Protein AF-A0A7S3HBZ5-F1 (afdb_monomer_lite)

Organism: NCBI:txid89044

Structure (mmCIF, N/CA/C/O backbone):
data_AF-A0A7S3HBZ5-F1
#
_entry.id   AF-A0A7S3HBZ5-F1
#
loop_
_atom_site.group_PDB
_atom_site.id
_atom_site.type_symbol
_atom_site.label_atom_id
_atom_site.label_alt_id
_atom_site.label_comp_id
_atom_site.label_asym_id
_atom_site.label_entity_id
_atom_site.label_seq_id
_atom_site.pdbx_PDB_ins_code
_atom_site.Cartn_x
_atom_site.Cartn_y
_atom_site.Cartn_z
_atom_site.occupancy
_atom_site.B_iso_or_equiv
_atom_site.auth_seq_id
_atom_site.auth_comp_id
_atom_site.auth_asym_id
_atom_site.auth_atom_id
_atom_site.pdbx_PDB_model_num
ATOM 1 N N . ALA A 1 1 ? -17.696 13.507 32.227 1.00 73.00 1 ALA A N 1
ATOM 2 C CA . ALA A 1 1 ? -16.767 12.779 31.329 1.00 73.00 1 ALA A CA 1
ATOM 3 C C . ALA A 1 1 ? -15.969 11.709 32.077 1.00 73.00 1 ALA A C 1
ATOM 5 O O . ALA A 1 1 ? -16.215 10.541 31.822 1.00 73.00 1 ALA A O 1
ATOM 6 N N . TYR A 1 2 ? -15.096 12.080 33.029 1.00 85.19 2 TYR A N 1
ATOM 7 C CA . TYR A 1 2 ? -14.286 11.134 33.822 1.00 85.19 2 TYR A CA 1
ATOM 8 C C . TYR A 1 2 ? -15.104 9.975 34.413 1.00 85.19 2 TYR A C 1
ATOM 10 O O . TYR A 1 2 ? -14.776 8.818 34.188 1.00 85.19 2 TYR A O 1
ATOM 18 N N . GLU A 1 3 ? -16.211 10.279 35.094 1.00 84.44 3 GLU A N 1
ATOM 19 C CA . GLU A 1 3 ? -17.053 9.260 35.738 1.00 84.44 3 GLU A CA 1
ATOM 20 C C . GLU A 1 3 ? -17.738 8.318 34.743 1.00 84.44 3 GLU A C 1
ATOM 22 O O . GLU A 1 3 ? -17.831 7.122 34.997 1.00 84.44 3 GLU A O 1
ATOM 27 N N . LYS A 1 4 ? -18.149 8.831 33.577 1.00 84.31 4 LYS A N 1
ATOM 28 C CA . LYS A 1 4 ? -18.722 8.017 32.495 1.00 84.31 4 LYS A CA 1
ATOM 29 C C . LYS A 1 4 ? -17.683 7.033 31.947 1.00 84.31 4 LYS A C 1
ATOM 31 O O . LYS A 1 4 ? -17.994 5.869 31.723 1.00 84.31 4 LYS A O 1
ATOM 36 N N . THR A 1 5 ? -16.439 7.485 31.775 1.00 84.50 5 THR A N 1
ATOM 37 C CA . THR A 1 5 ? -15.330 6.618 31.356 1.00 84.50 5 THR A CA 1
ATOM 38 C C . THR A 1 5 ? -14.972 5.603 32.438 1.00 84.50 5 THR A C 1
ATOM 40 O O . THR A 1 5 ? -14.768 4.439 32.115 1.00 84.50 5 THR A O 1
ATOM 43 N N . LEU A 1 6 ? -14.940 6.013 33.710 1.00 89.00 6 LEU A N 1
ATOM 44 C CA . LEU A 1 6 ? -14.688 5.115 34.839 1.00 89.00 6 LEU A CA 1
ATOM 45 C C . LEU A 1 6 ? -15.755 4.015 34.924 1.00 89.00 6 LEU A C 1
ATOM 47 O O . LEU A 1 6 ? -15.404 2.847 34.993 1.00 89.00 6 LEU A O 1
ATOM 51 N N . SER A 1 7 ? -17.038 4.370 34.821 1.00 88.00 7 SER A N 1
ATOM 52 C CA . SER A 1 7 ? -18.145 3.405 34.800 1.00 88.00 7 SER A CA 1
ATOM 53 C C . SER A 1 7 ? -18.046 2.430 33.621 1.00 88.00 7 SER A C 1
ATOM 55 O O . SER A 1 7 ? -18.245 1.232 33.797 1.00 88.00 7 SER A O 1
ATOM 57 N N . SER A 1 8 ? -17.648 2.910 32.438 1.00 87.75 8 SER A N 1
ATOM 58 C CA . SER A 1 8 ? -17.386 2.036 31.288 1.00 87.75 8 SER A CA 1
ATOM 59 C C . SER A 1 8 ? -16.213 1.077 31.523 1.00 87.75 8 SER A C 1
ATOM 61 O O . SER A 1 8 ? -16.273 -0.063 31.069 1.00 87.75 8 SER A O 1
ATOM 63 N N . ILE A 1 9 ? -15.153 1.512 32.213 1.00 86.88 9 ILE A N 1
ATOM 64 C CA . ILE A 1 9 ? -14.023 0.645 32.581 1.00 86.88 9 ILE A CA 1
ATOM 65 C C . ILE A 1 9 ? -14.471 -0.412 33.595 1.00 86.88 9 ILE A C 1
ATOM 67 O O . ILE A 1 9 ? -14.116 -1.572 33.417 1.00 86.88 9 ILE A O 1
ATOM 71 N N . CYS A 1 10 ? -15.277 -0.043 34.595 1.00 89.00 10 CYS A N 1
ATOM 72 C CA . CYS A 1 10 ? -15.854 -0.995 35.547 1.00 89.00 10 CYS A CA 1
ATOM 73 C C . CYS A 1 10 ? -16.683 -2.071 34.831 1.00 89.00 10 CYS A C 1
ATOM 75 O O . CYS A 1 10 ? -16.411 -3.247 35.016 1.00 89.00 10 CYS A O 1
ATOM 77 N N . GLY A 1 11 ? -17.581 -1.693 33.913 1.00 84.75 11 GLY A N 1
ATOM 78 C CA . GLY A 1 11 ? -18.360 -2.681 33.153 1.00 84.75 11 GLY A CA 1
ATOM 79 C C . GLY A 1 11 ? -17.502 -3.595 32.263 1.00 84.75 11 GLY A C 1
ATOM 80 O O . GLY A 1 11 ? -17.797 -4.777 32.110 1.00 84.75 11 GLY A O 1
ATOM 81 N N . LEU A 1 12 ? -16.400 -3.086 31.695 1.00 83.25 12 LEU A N 1
ATOM 82 C CA . LEU A 1 12 ? -15.435 -3.928 30.972 1.00 83.25 12 LEU A CA 1
ATOM 83 C C . LEU A 1 12 ? -14.701 -4.895 31.906 1.00 83.25 12 LEU A C 1
ATOM 85 O O . LEU A 1 12 ? -14.431 -6.026 31.510 1.00 83.25 12 LEU A O 1
ATOM 89 N N . PHE A 1 13 ? -14.373 -4.446 33.115 1.00 90.31 13 PHE A N 1
ATOM 90 C CA . PHE A 1 13 ? -13.750 -5.271 34.139 1.00 90.31 13 PHE A CA 1
ATOM 91 C C . PHE A 1 13 ? -14.691 -6.376 34.632 1.00 90.31 13 PHE A C 1
ATOM 93 O O . PHE A 1 13 ? -14.262 -7.521 34.729 1.00 90.31 13 PHE A O 1
ATOM 100 N N . ASP A 1 14 ? -15.975 -6.079 34.834 1.00 88.75 14 ASP A N 1
ATOM 101 C CA . ASP A 1 14 ? -16.978 -7.076 35.228 1.00 88.75 14 ASP A CA 1
ATOM 102 C C . ASP A 1 14 ? -17.143 -8.159 34.150 1.00 88.75 14 ASP A C 1
ATOM 104 O O . ASP A 1 14 ? -17.116 -9.353 34.447 1.00 88.75 14 ASP A O 1
ATOM 108 N N . ASN A 1 15 ? -17.201 -7.761 32.875 1.00 83.56 15 ASN A N 1
ATOM 109 C CA . ASN A 1 15 ? -17.223 -8.706 31.753 1.00 83.56 15 ASN A CA 1
ATOM 110 C C . ASN A 1 15 ? -15.943 -9.548 31.672 1.00 83.56 15 ASN A C 1
ATOM 112 O O . ASN A 1 15 ? -15.995 -10.741 31.375 1.00 83.56 15 ASN A O 1
ATOM 116 N N . PHE A 1 16 ? -14.782 -8.937 31.925 1.00 86.00 16 PHE A N 1
ATOM 117 C CA . PHE A 1 16 ? -13.513 -9.658 31.988 1.00 86.00 16 PHE A CA 1
ATOM 118 C C . PHE A 1 16 ? -13.504 -10.684 33.122 1.00 86.00 16 PHE A C 1
ATOM 120 O O . PHE A 1 16 ? -13.049 -11.804 32.910 1.00 86.00 16 PHE A O 1
ATOM 127 N N . LYS A 1 17 ? -14.055 -10.333 34.287 1.00 88.06 17 LYS A N 1
ATOM 128 C CA . LYS A 1 17 ? -14.180 -11.237 35.428 1.00 88.06 17 LYS A CA 1
ATOM 129 C C . LYS A 1 17 ? -15.064 -12.442 35.101 1.00 88.06 17 LYS A C 1
ATOM 131 O O . LYS A 1 17 ? -14.630 -13.567 35.303 1.00 88.06 17 LYS A O 1
ATOM 136 N N . LEU A 1 18 ? -16.228 -12.226 34.483 1.00 83.31 18 LEU A N 1
ATOM 137 C CA . LEU A 1 18 ? -17.104 -13.318 34.031 1.00 83.31 18 LEU A CA 1
ATOM 138 C C . LEU A 1 18 ? -16.400 -14.268 33.048 1.00 83.31 18 LEU A C 1
ATOM 140 O O . LEU A 1 18 ? -16.544 -15.485 33.139 1.00 83.31 18 LEU A O 1
ATOM 144 N N . LEU A 1 19 ? -15.616 -13.720 32.114 1.00 78.88 19 LEU A N 1
ATOM 145 C CA . LEU A 1 19 ? -14.826 -14.515 31.168 1.00 78.88 19 LEU A CA 1
ATOM 146 C C . LEU A 1 19 ? -13.683 -15.277 31.851 1.00 78.88 19 LEU A C 1
ATOM 148 O O . LEU A 1 19 ? -13.371 -16.395 31.445 1.00 78.88 19 LEU A O 1
ATOM 152 N N . ALA A 1 20 ? -13.047 -14.675 32.856 1.00 82.75 20 ALA A N 1
ATOM 153 C CA . ALA A 1 20 ? -12.002 -15.314 33.644 1.00 82.75 20 ALA A CA 1
ATOM 154 C C . ALA A 1 20 ? -12.559 -16.486 34.463 1.00 82.75 20 ALA A C 1
ATOM 156 O O . ALA A 1 20 ? -11.974 -17.566 34.436 1.00 82.75 20 ALA A O 1
ATOM 157 N N . ASP A 1 21 ? -13.716 -16.300 35.100 1.00 83.88 21 ASP A N 1
ATOM 158 C CA . ASP A 1 21 ? -14.405 -17.339 35.870 1.00 83.88 21 ASP A CA 1
ATOM 159 C C . ASP A 1 21 ? -14.859 -18.502 34.966 1.00 83.88 21 ASP A C 1
ATOM 161 O O . ASP A 1 21 ? -14.726 -19.673 35.316 1.00 83.88 21 ASP A O 1
ATOM 165 N N . ALA A 1 22 ? -15.335 -18.203 33.752 1.00 79.25 22 ALA A N 1
ATOM 166 C CA . ALA A 1 22 ? -15.664 -19.234 32.766 1.00 79.25 22 ALA A CA 1
ATOM 167 C C . ALA A 1 22 ? -14.424 -20.016 32.292 1.00 79.25 22 ALA A C 1
ATOM 169 O O . ALA A 1 22 ? -14.504 -21.217 32.048 1.00 79.25 22 ALA A O 1
ATOM 170 N N . TYR A 1 23 ? -13.271 -19.352 32.174 1.00 79.50 23 TYR A N 1
ATOM 171 C CA . TYR A 1 23 ? -12.011 -19.982 31.774 1.00 79.50 23 TYR A CA 1
ATOM 172 C C . TYR A 1 23 ? -11.416 -20.881 32.863 1.00 79.50 23 TYR A C 1
ATOM 174 O O . TYR A 1 23 ? -10.841 -21.920 32.544 1.00 79.50 23 TYR A O 1
ATOM 182 N N . THR A 1 24 ? -11.549 -20.506 34.136 1.00 79.06 24 THR A N 1
ATOM 183 C CA . THR A 1 24 ? -11.100 -21.341 35.259 1.00 79.06 24 THR A CA 1
ATOM 184 C C . THR A 1 24 ? -12.017 -22.543 35.489 1.00 79.06 24 THR A C 1
ATOM 186 O O . THR A 1 24 ? -11.537 -23.577 35.949 1.00 79.06 24 THR A O 1
ATOM 189 N N . ALA A 1 25 ? -13.301 -22.440 35.129 1.00 74.25 25 ALA A N 1
ATOM 190 C CA . ALA A 1 25 ? -14.278 -23.526 35.232 1.00 74.25 25 ALA A CA 1
ATOM 191 C C . ALA A 1 25 ? -14.233 -24.547 34.072 1.00 74.25 25 ALA A C 1
ATOM 193 O O . ALA A 1 25 ? -14.762 -25.650 34.218 1.00 74.25 25 ALA A O 1
ATOM 194 N N . ASP A 1 26 ? -13.634 -24.206 32.926 1.00 66.19 26 ASP A N 1
ATOM 195 C CA . ASP A 1 26 ? -13.587 -25.081 31.748 1.00 66.19 26 ASP A CA 1
ATOM 196 C C . ASP A 1 26 ? -12.454 -26.129 31.836 1.00 66.19 26 ASP A C 1
ATOM 198 O O . ASP A 1 26 ? -11.267 -25.827 31.668 1.00 66.19 26 ASP A O 1
ATOM 202 N N . ASP A 1 27 ? -12.834 -27.393 32.059 1.00 59.94 27 ASP A N 1
ATOM 203 C CA . ASP A 1 27 ? -11.940 -28.566 32.106 1.00 59.94 27 ASP A CA 1
ATOM 204 C C . ASP A 1 27 ? -11.738 -29.224 30.718 1.00 59.94 27 ASP A C 1
ATOM 206 O O . ASP A 1 27 ? -11.374 -30.398 30.587 1.00 59.94 27 ASP A O 1
ATOM 210 N N . SER A 1 28 ? -12.008 -28.488 29.632 1.00 60.44 28 SER A N 1
ATOM 211 C CA . SER A 1 28 ? -11.901 -29.014 28.270 1.00 60.44 28 SER A CA 1
ATOM 212 C C . SER A 1 28 ? -10.477 -29.506 27.930 1.00 60.44 28 SER A C 1
ATOM 214 O O . SER A 1 28 ? -9.466 -28.820 28.103 1.00 60.44 28 SER A O 1
ATOM 216 N N . ARG A 1 29 ? -10.379 -30.735 27.391 1.00 49.94 29 ARG A N 1
ATOM 217 C CA . ARG A 1 29 ? -9.104 -31.378 26.991 1.00 49.94 29 ARG A CA 1
ATOM 218 C C . ARG A 1 29 ? -8.457 -30.767 25.739 1.00 49.94 29 ARG A C 1
ATOM 220 O O . ARG A 1 29 ? -7.324 -31.129 25.403 1.00 49.94 29 ARG A O 1
ATOM 227 N N . ASP A 1 30 ? -9.142 -29.872 25.026 1.00 66.19 30 ASP A N 1
ATOM 228 C CA . ASP A 1 30 ? -8.620 -29.295 23.787 1.00 66.19 30 ASP A CA 1
ATOM 229 C C . ASP A 1 30 ? -7.649 -28.138 24.072 1.00 66.19 30 ASP A C 1
ATOM 231 O O . ASP A 1 30 ? -8.017 -26.971 24.241 1.00 66.19 30 ASP A O 1
ATOM 235 N N . ARG A 1 31 ? -6.352 -28.472 24.063 1.00 63.16 31 ARG A N 1
ATOM 236 C CA . ARG A 1 31 ? -5.242 -27.521 24.234 1.00 63.16 31 ARG A CA 1
ATOM 237 C C . ARG A 1 31 ? -5.322 -26.306 23.304 1.00 63.16 31 ARG A C 1
ATOM 239 O O . ARG A 1 31 ? -4.774 -25.262 23.657 1.00 63.16 31 ARG A O 1
ATOM 246 N N . ARG A 1 32 ? -5.945 -26.406 22.121 1.00 57.72 32 ARG A N 1
ATOM 247 C CA . ARG A 1 32 ? -6.060 -25.262 21.199 1.00 57.72 32 ARG A CA 1
ATOM 248 C C . ARG A 1 32 ? -7.092 -24.248 21.676 1.00 57.72 32 ARG A C 1
ATOM 250 O O . ARG A 1 32 ? -6.787 -23.057 21.656 1.00 57.72 32 ARG A O 1
ATOM 257 N N . LEU A 1 33 ? -8.262 -24.696 22.126 1.00 62.25 33 LEU A N 1
ATOM 258 C CA . LEU A 1 33 ? -9.321 -23.818 22.634 1.00 62.25 33 LEU A CA 1
ATOM 259 C C . LEU A 1 33 ? -8.879 -23.097 23.910 1.00 62.25 33 LEU A C 1
ATOM 261 O O . LEU A 1 33 ? -8.993 -21.872 23.982 1.00 62.25 33 LEU A O 1
ATOM 265 N N . LYS A 1 34 ? -8.237 -23.819 24.838 1.00 70.56 34 LYS A N 1
ATOM 266 C CA . LYS A 1 34 ? -7.682 -23.237 26.070 1.00 70.56 34 LYS A CA 1
ATOM 267 C C . LYS A 1 34 ? -6.653 -22.140 25.779 1.00 70.56 34 LYS A C 1
ATOM 269 O O . LYS A 1 34 ? -6.742 -21.045 26.324 1.00 70.56 34 LYS A O 1
ATOM 274 N N . LYS A 1 35 ? -5.745 -22.372 24.823 1.00 66.81 35 LYS A N 1
ATOM 275 C CA . LYS A 1 35 ? -4.741 -21.378 24.399 1.00 66.81 35 LYS A CA 1
ATOM 276 C C . LYS A 1 35 ? -5.362 -20.148 23.717 1.00 66.81 35 LYS A C 1
ATOM 278 O O . LYS A 1 35 ? -4.876 -19.029 23.884 1.00 66.81 35 LYS A O 1
ATOM 283 N N . VAL A 1 36 ? -6.443 -20.326 22.950 1.00 63.22 36 VAL A N 1
ATOM 284 C CA . VAL A 1 36 ? -7.188 -19.213 22.332 1.00 63.22 36 VAL A CA 1
ATOM 285 C C . VAL A 1 36 ? -7.909 -18.377 23.393 1.00 63.22 36 VAL A C 1
ATOM 287 O O . VAL A 1 36 ? -7.821 -17.145 23.345 1.00 63.22 36 VAL A O 1
ATOM 290 N N . ALA A 1 37 ? -8.562 -19.016 24.365 1.00 70.06 37 ALA A N 1
ATOM 291 C CA . ALA A 1 37 ? -9.216 -18.345 25.487 1.00 70.06 37 ALA A CA 1
ATOM 292 C C . ALA A 1 37 ? -8.206 -17.556 26.340 1.00 70.06 37 ALA A C 1
ATOM 294 O O . ALA A 1 37 ? -8.386 -16.355 26.546 1.00 70.06 37 ALA A O 1
ATOM 295 N N . GLU A 1 38 ? -7.077 -18.177 26.698 1.00 75.00 38 GLU A N 1
ATOM 296 C CA . GLU A 1 38 ? -5.969 -17.549 27.430 1.00 75.00 38 GLU A CA 1
ATOM 297 C C . GLU A 1 38 ? -5.464 -16.279 26.720 1.00 75.00 38 GLU A C 1
ATOM 299 O O . GLU A 1 38 ? -5.340 -15.208 27.318 1.00 75.00 38 GLU A O 1
ATOM 304 N N . SER A 1 39 ? -5.245 -16.354 25.402 1.00 64.50 39 SER A N 1
ATOM 305 C CA . SER A 1 39 ? -4.792 -15.204 24.607 1.00 64.50 39 SER A CA 1
ATOM 306 C C . SER A 1 39 ? -5.801 -14.057 24.539 1.00 64.50 39 SER A C 1
ATOM 308 O O . SER A 1 39 ? -5.431 -12.892 24.356 1.00 64.50 39 SER A O 1
ATOM 310 N N . THR A 1 40 ? -7.088 -14.391 24.612 1.00 65.25 40 THR A N 1
ATOM 311 C CA . THR A 1 40 ? -8.188 -13.431 24.531 1.00 65.25 40 THR A CA 1
ATOM 312 C C . THR A 1 40 ? -8.328 -12.711 25.864 1.00 65.25 40 THR A C 1
ATOM 314 O O . THR A 1 40 ? -8.409 -11.485 25.882 1.00 65.25 40 THR A O 1
ATOM 317 N N . LEU A 1 41 ? -8.223 -13.445 26.974 1.00 78.00 41 LEU A N 1
ATOM 318 C CA . LEU A 1 41 ? -8.177 -12.879 28.318 1.00 78.00 41 LEU A CA 1
ATOM 319 C C . LEU A 1 41 ? -6.970 -11.958 28.515 1.00 78.00 41 LEU A C 1
ATOM 321 O O . LEU A 1 41 ? -7.151 -10.819 28.940 1.00 78.00 41 LEU A O 1
ATOM 325 N N . LYS A 1 42 ? -5.760 -12.383 28.120 1.00 78.56 42 LYS A N 1
ATOM 326 C CA . LYS A 1 42 ? -4.556 -11.535 28.200 1.00 78.56 42 LYS A CA 1
ATOM 327 C C . LYS A 1 42 ? -4.736 -10.208 27.457 1.00 78.56 42 LYS A C 1
ATOM 329 O O . LYS A 1 42 ? -4.415 -9.146 27.985 1.00 78.56 42 LYS A O 1
ATOM 334 N N . ARG A 1 43 ? -5.319 -10.238 26.252 1.00 68.31 43 ARG A N 1
ATOM 335 C CA . ARG A 1 43 ? -5.624 -9.020 25.479 1.00 68.31 43 ARG A CA 1
ATOM 336 C C . ARG A 1 43 ? -6.684 -8.144 26.133 1.00 68.31 43 ARG A C 1
ATOM 338 O O . ARG A 1 43 ? -6.499 -6.929 26.177 1.00 68.31 43 ARG A O 1
ATOM 345 N N . SER A 1 44 ? -7.766 -8.729 26.639 1.00 75.81 44 SER A N 1
ATOM 346 C CA . SER A 1 44 ? -8.813 -7.988 27.349 1.00 75.81 44 SER A CA 1
ATOM 347 C C . SER A 1 44 ? -8.255 -7.292 28.591 1.00 75.81 44 SER A C 1
ATOM 349 O O . SER A 1 44 ? -8.484 -6.094 28.763 1.00 75.81 44 SER A O 1
ATOM 351 N N . ALA A 1 45 ? -7.437 -7.987 29.385 1.00 82.19 45 ALA A N 1
ATOM 352 C CA . ALA A 1 45 ? -6.758 -7.410 30.541 1.00 82.19 45 ALA A CA 1
ATOM 353 C C . ALA A 1 45 ? -5.847 -6.242 30.141 1.00 82.19 45 ALA A C 1
ATOM 355 O O . ALA A 1 45 ? -5.985 -5.140 30.670 1.00 82.19 45 ALA A O 1
ATOM 356 N N . ASN A 1 46 ? -4.999 -6.431 29.125 1.00 78.50 46 ASN A N 1
ATOM 357 C CA . ASN A 1 46 ? -4.133 -5.376 28.594 1.00 78.50 46 ASN A CA 1
ATOM 358 C C . ASN A 1 46 ? -4.926 -4.167 28.074 1.00 78.50 46 ASN A C 1
ATOM 360 O O . ASN A 1 46 ? -4.528 -3.016 28.261 1.00 78.50 46 ASN A O 1
ATOM 364 N N . HIS A 1 47 ? -6.069 -4.393 27.424 1.00 76.38 47 HIS A N 1
ATOM 365 C CA . HIS A 1 47 ? -6.931 -3.320 26.934 1.00 76.38 47 HIS A CA 1
ATOM 366 C C . HIS A 1 47 ? -7.541 -2.500 28.080 1.00 76.38 47 HIS A C 1
ATOM 368 O O . HIS A 1 47 ? -7.532 -1.265 28.028 1.00 76.38 47 HIS A O 1
ATOM 374 N N . ILE A 1 48 ? -8.050 -3.171 29.118 1.00 82.88 48 ILE A N 1
ATOM 375 C CA . ILE A 1 48 ? -8.617 -2.523 30.308 1.00 82.88 48 ILE A CA 1
ATOM 376 C C . ILE A 1 48 ? -7.515 -1.762 31.052 1.00 82.88 48 ILE A C 1
ATOM 378 O O . ILE A 1 48 ? -7.683 -0.574 31.330 1.00 82.88 48 ILE A O 1
ATOM 382 N N . TYR A 1 49 ? -6.358 -2.390 31.271 1.00 86.19 49 TYR A N 1
ATOM 383 C CA . TYR A 1 49 ? -5.205 -1.775 31.928 1.00 86.19 49 TYR A CA 1
ATOM 384 C C . TYR A 1 49 ? -4.746 -0.503 31.201 1.00 86.19 49 TYR A C 1
ATOM 386 O O . TYR A 1 49 ? -4.596 0.556 31.808 1.00 86.19 49 TYR A O 1
ATOM 394 N N . ASN A 1 50 ? -4.643 -0.544 29.869 1.00 79.88 50 ASN A N 1
ATOM 395 C CA . ASN A 1 50 ? -4.308 0.630 29.061 1.00 79.88 50 ASN A CA 1
ATOM 396 C C . ASN A 1 50 ? -5.341 1.766 29.184 1.00 79.88 50 ASN A C 1
ATOM 398 O O . ASN A 1 50 ? -4.973 2.945 29.187 1.00 79.88 50 ASN A O 1
ATOM 402 N N . LYS A 1 51 ? -6.639 1.446 29.282 1.00 81.56 51 LYS A N 1
ATOM 403 C CA . LYS A 1 51 ? -7.691 2.449 29.527 1.00 81.56 51 LYS A CA 1
ATOM 404 C C . LYS A 1 51 ? -7.578 3.063 30.920 1.00 81.56 51 LYS A C 1
ATOM 406 O O . LYS A 1 51 ? -7.733 4.279 31.045 1.00 81.56 51 LYS A O 1
ATOM 411 N N . ILE A 1 52 ? -7.272 2.250 31.930 1.00 87.31 52 ILE A N 1
ATOM 412 C CA . ILE A 1 52 ? -7.037 2.695 33.307 1.00 87.31 52 ILE A CA 1
ATOM 413 C C . ILE A 1 52 ? -5.870 3.681 33.349 1.00 87.31 52 ILE A C 1
ATOM 415 O O . ILE A 1 52 ? -6.047 4.799 33.827 1.00 87.31 52 ILE A O 1
ATOM 419 N N . VAL A 1 53 ? -4.719 3.321 32.769 1.00 83.75 53 VAL A N 1
ATOM 420 C CA . VAL A 1 53 ? -3.519 4.177 32.731 1.00 83.75 53 VAL A CA 1
ATOM 421 C C . VAL A 1 53 ? -3.808 5.515 32.043 1.00 83.75 53 VAL A C 1
ATOM 423 O O . VAL A 1 53 ? -3.507 6.570 32.595 1.00 83.75 53 VAL A O 1
ATOM 426 N N . LYS A 1 54 ? -4.481 5.511 30.883 1.00 81.19 54 LYS A N 1
ATOM 427 C CA . LYS A 1 54 ? -4.861 6.756 30.185 1.00 81.19 54 LYS A CA 1
ATOM 428 C C . LYS A 1 54 ? -5.771 7.651 31.028 1.00 81.19 54 LYS A C 1
ATOM 430 O O . LYS A 1 54 ? -5.629 8.875 31.012 1.00 81.19 54 LYS A O 1
ATOM 435 N N . LEU A 1 55 ? -6.725 7.059 31.747 1.00 86.50 55 LEU A N 1
ATOM 436 C CA . LEU A 1 55 ? -7.627 7.803 32.623 1.00 86.50 55 LEU A CA 1
ATOM 437 C C . LEU A 1 55 ? -6.895 8.325 33.875 1.00 86.50 55 LEU A C 1
ATOM 439 O O . LEU A 1 55 ? -7.202 9.417 34.359 1.00 86.50 55 LEU A O 1
ATOM 443 N N . GLU A 1 56 ? -5.899 7.583 34.362 1.00 86.81 56 GLU A N 1
ATOM 444 C CA . GLU A 1 56 ? -5.011 7.972 35.458 1.00 86.81 56 GLU A CA 1
ATOM 445 C C . GLU A 1 56 ? -4.145 9.181 35.063 1.00 86.81 56 GLU A C 1
ATOM 447 O O . GLU A 1 56 ? -4.059 10.157 35.814 1.00 86.81 56 GLU A O 1
ATOM 452 N N . ASP A 1 57 ? -3.580 9.170 33.855 1.00 84.00 57 ASP A N 1
ATOM 453 C CA . ASP A 1 57 ? -2.805 10.283 33.301 1.00 84.00 57 ASP A CA 1
ATOM 454 C C . ASP A 1 57 ? -3.673 11.525 33.087 1.00 84.00 57 ASP A C 1
ATOM 456 O O . ASP A 1 57 ? -3.296 12.629 33.492 1.00 84.00 57 ASP A O 1
ATOM 460 N N . PHE A 1 58 ? -4.880 11.355 32.530 1.00 85.12 58 PHE A N 1
ATOM 461 C CA . PHE A 1 58 ? -5.857 12.437 32.401 1.00 85.12 58 PHE A CA 1
ATOM 462 C C . PHE A 1 58 ? -6.148 13.082 33.762 1.00 85.12 58 PHE A C 1
ATOM 464 O O . PHE A 1 58 ? -6.134 14.308 33.889 1.00 85.12 58 PHE A O 1
ATOM 471 N N . ARG A 1 59 ? -6.366 12.269 34.801 1.00 90.19 59 ARG A N 1
ATOM 472 C CA . ARG A 1 59 ? -6.601 12.738 36.171 1.00 90.19 59 ARG A CA 1
ATOM 473 C C . ARG A 1 59 ? -5.426 13.555 36.700 1.00 90.19 59 ARG A C 1
ATOM 475 O O . ARG A 1 59 ? -5.620 14.682 37.156 1.00 90.19 59 ARG A O 1
ATOM 482 N N . LYS A 1 60 ? -4.212 12.996 36.635 1.00 87.50 60 LYS A N 1
ATOM 483 C CA . LYS A 1 60 ? -2.980 13.639 37.121 1.00 87.50 60 LYS A CA 1
ATOM 484 C C . LYS A 1 60 ? -2.745 14.971 36.414 1.00 87.50 60 LYS A C 1
ATOM 486 O O . LYS A 1 60 ? -2.469 15.969 37.078 1.00 87.50 60 LYS A O 1
ATOM 491 N N . LEU A 1 61 ? -2.912 15.010 35.093 1.00 88.50 61 LEU A N 1
ATOM 492 C CA . LEU A 1 61 ? -2.708 16.215 34.295 1.00 88.50 61 LEU A CA 1
ATOM 493 C C . LEU A 1 61 ? -3.715 17.314 34.656 1.00 88.50 61 LEU A C 1
ATOM 495 O O . LEU A 1 61 ? -3.311 18.448 34.911 1.00 88.50 61 LEU A O 1
ATOM 499 N N . ASN A 1 62 ? -5.005 16.977 34.744 1.00 89.25 62 ASN A N 1
ATOM 500 C CA . ASN A 1 62 ? -6.050 17.941 35.093 1.00 89.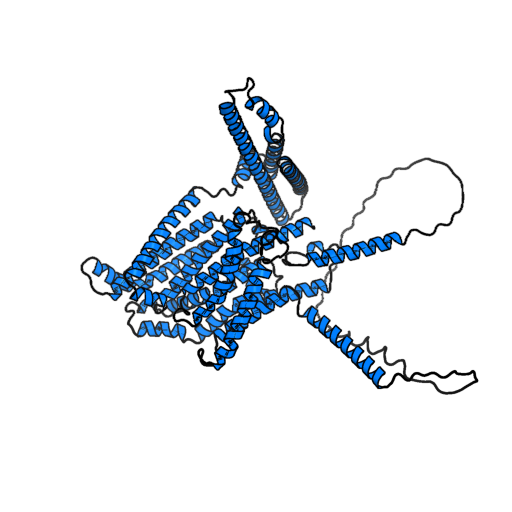25 62 ASN A CA 1
ATOM 501 C C . ASN A 1 62 ? -5.922 18.437 36.536 1.00 89.25 62 ASN A C 1
ATOM 503 O O . ASN A 1 62 ? -6.070 19.631 36.786 1.00 89.25 62 ASN A O 1
ATOM 507 N N . ARG A 1 63 ? -5.572 17.561 37.486 1.00 88.88 63 ARG A N 1
ATOM 508 C CA . ARG A 1 63 ? -5.304 17.967 38.872 1.00 88.88 63 ARG A CA 1
ATOM 509 C C . ARG A 1 63 ? -4.102 18.908 38.952 1.00 88.88 63 ARG A C 1
ATOM 511 O O . ARG A 1 63 ? -4.177 19.936 39.618 1.00 88.88 63 ARG A O 1
ATOM 518 N N . THR A 1 64 ? -3.019 18.616 38.235 1.00 89.75 64 THR A N 1
ATOM 519 C CA . THR A 1 64 ? -1.854 19.511 38.158 1.00 89.75 64 THR A CA 1
ATOM 520 C C . THR A 1 64 ? -2.199 20.845 37.497 1.00 89.75 64 THR A C 1
ATOM 522 O O . THR A 1 64 ? -1.743 21.890 37.962 1.00 89.75 64 THR A O 1
ATOM 525 N N . ALA A 1 65 ? -3.020 20.839 36.445 1.00 89.38 65 ALA A N 1
ATOM 526 C CA . ALA A 1 65 ? -3.500 22.059 35.805 1.00 89.38 65 ALA A CA 1
ATOM 527 C C . ALA A 1 65 ? -4.342 22.907 36.770 1.00 89.38 65 ALA A C 1
ATOM 529 O O . ALA A 1 65 ? -4.093 24.107 36.885 1.00 89.38 65 ALA A O 1
ATOM 530 N N . ALA A 1 66 ? -5.252 22.281 37.525 1.00 88.56 66 ALA A N 1
ATOM 531 C CA . ALA A 1 66 ? -6.046 22.941 38.557 1.00 88.56 66 ALA A CA 1
ATOM 532 C C . ALA A 1 66 ? -5.159 23.556 39.652 1.00 88.56 66 ALA A C 1
ATOM 534 O O . ALA A 1 66 ? -5.303 24.730 39.981 1.00 88.56 66 ALA A O 1
ATOM 535 N N . ILE A 1 67 ? -4.161 22.816 40.145 1.00 89.44 67 ILE A N 1
ATOM 536 C CA . ILE A 1 67 ? -3.193 23.342 41.118 1.00 89.44 67 ILE A CA 1
ATOM 537 C C . ILE A 1 67 ? -2.467 24.569 40.552 1.00 89.44 67 ILE A C 1
ATOM 539 O O . ILE A 1 67 ? -2.351 25.589 41.230 1.00 89.44 67 ILE A O 1
ATOM 543 N N . LYS A 1 68 ? -1.981 24.497 39.306 1.00 91.81 68 LYS A N 1
ATOM 544 C CA . LYS A 1 68 ? -1.241 25.596 38.668 1.00 91.81 68 LYS A CA 1
ATOM 545 C C . LYS A 1 68 ? -2.114 26.829 38.435 1.00 91.81 68 LYS A C 1
ATOM 547 O O . LYS A 1 68 ? -1.652 27.936 38.706 1.00 91.81 68 LYS A O 1
ATOM 552 N N . ILE A 1 69 ? -3.345 26.665 37.945 1.00 91.12 69 ILE A N 1
ATOM 553 C CA . ILE A 1 69 ? -4.234 27.796 37.648 1.00 91.12 69 ILE A CA 1
ATOM 554 C C . ILE A 1 69 ? -4.732 28.467 38.926 1.00 91.12 69 ILE A C 1
ATOM 556 O O . ILE A 1 69 ? -4.717 29.690 38.997 1.00 91.12 69 ILE A O 1
ATOM 560 N N . LEU A 1 70 ? -5.070 27.687 39.956 1.00 89.19 70 LEU A N 1
ATOM 561 C CA . LEU A 1 70 ? -5.525 28.207 41.243 1.00 89.19 70 LEU A CA 1
ATOM 562 C C . LEU A 1 70 ? -4.392 28.924 41.988 1.00 89.19 70 LEU A C 1
ATOM 564 O O . LEU A 1 70 ? -4.586 30.037 42.463 1.00 89.19 70 LEU A O 1
ATOM 568 N N . LYS A 1 71 ? -3.168 28.372 41.995 1.00 88.44 71 LYS A N 1
ATOM 569 C CA . LYS A 1 71 ? -1.993 29.079 42.543 1.00 88.44 71 LYS A CA 1
ATOM 570 C C . LYS A 1 71 ? -1.664 30.354 41.767 1.00 88.44 71 LYS A C 1
ATOM 572 O O . LYS A 1 71 ? -1.254 31.348 42.361 1.00 88.44 71 LYS A O 1
ATOM 577 N N . LYS A 1 72 ? -1.822 30.346 40.437 1.00 88.31 72 LYS A N 1
ATOM 578 C CA . LYS A 1 72 ? -1.625 31.544 39.605 1.00 88.31 72 LYS A CA 1
ATOM 579 C C . LYS A 1 72 ? -2.698 32.595 39.888 1.00 88.31 72 LYS A C 1
ATOM 581 O O . LYS A 1 72 ? -2.356 33.770 39.976 1.00 88.31 72 LYS A O 1
ATOM 586 N N . TYR A 1 73 ? -3.952 32.175 40.051 1.00 85.44 73 TYR A N 1
ATOM 587 C CA . TYR A 1 73 ? -5.055 33.042 40.448 1.00 85.44 73 TYR A CA 1
ATOM 588 C C . TYR A 1 73 ? -4.761 33.688 41.796 1.00 85.44 73 TYR A C 1
ATOM 590 O O . TYR A 1 73 ? -4.726 34.909 41.858 1.00 85.44 73 TYR A O 1
ATOM 598 N N . ASP A 1 74 ? -4.427 32.906 42.824 1.00 85.44 74 ASP A N 1
ATOM 599 C CA . ASP A 1 74 ? -4.096 33.442 44.145 1.00 85.44 74 ASP A CA 1
ATOM 600 C C . ASP A 1 74 ? -2.888 34.377 44.091 1.00 85.44 74 ASP A C 1
ATOM 602 O O . ASP A 1 74 ? -2.925 35.445 44.679 1.00 85.44 74 ASP A O 1
ATOM 606 N N . LYS A 1 75 ? -1.853 34.084 43.297 1.00 85.25 75 LYS A N 1
ATOM 607 C CA . LYS A 1 75 ? -0.719 35.009 43.123 1.00 85.25 75 LYS A CA 1
ATOM 608 C C . LYS A 1 75 ? -1.124 36.368 42.520 1.00 85.25 75 LYS A C 1
ATOM 610 O O . LYS A 1 75 ? -0.488 37.376 42.818 1.00 85.25 75 LYS A O 1
ATOM 615 N N . ILE A 1 76 ? -2.148 36.406 41.666 1.00 82.12 76 ILE A N 1
ATOM 616 C CA . ILE A 1 76 ? -2.667 37.635 41.037 1.00 82.12 76 ILE A CA 1
ATOM 617 C C . ILE A 1 76 ? -3.702 38.322 41.948 1.00 82.12 76 ILE A C 1
ATOM 619 O O . ILE A 1 76 ? -3.712 39.548 42.064 1.00 82.12 76 ILE A O 1
ATOM 623 N N . ALA A 1 77 ? -4.554 37.536 42.609 1.00 73.69 77 ALA A N 1
ATOM 624 C CA . ALA A 1 77 ? -5.694 37.965 43.413 1.00 73.69 77 ALA A CA 1
ATOM 625 C C . ALA A 1 77 ? -5.346 38.253 44.885 1.00 73.69 77 ALA A C 1
ATOM 627 O O . ALA A 1 77 ? -6.069 39.011 45.526 1.00 73.69 77 ALA A O 1
ATOM 628 N N . ALA A 1 78 ? -4.216 37.755 45.406 1.00 57.66 78 ALA A N 1
ATOM 629 C CA . ALA A 1 78 ? -3.699 38.022 46.758 1.00 57.66 78 ALA A CA 1
ATOM 630 C C . ALA A 1 78 ? -3.398 39.507 47.027 1.00 57.66 78 ALA A C 1
ATOM 632 O O . ALA A 1 78 ? -3.109 39.881 48.156 1.00 57.66 78 ALA A O 1
ATOM 633 N N . ARG A 1 79 ? -3.520 40.392 46.027 1.00 56.28 79 ARG A N 1
ATOM 634 C CA . ARG A 1 79 ? -3.587 41.841 46.267 1.00 56.28 79 ARG A CA 1
ATOM 635 C C . ARG A 1 79 ? -4.937 42.312 46.840 1.00 56.28 79 ARG A C 1
ATOM 637 O O . ARG A 1 79 ? -5.034 43.482 47.189 1.00 56.28 79 ARG A O 1
ATOM 644 N N . ARG A 1 80 ? -5.989 41.477 46.880 1.00 57.50 80 ARG A N 1
ATOM 645 C CA . ARG A 1 80 ? -7.375 41.915 47.157 1.00 57.50 80 ARG A CA 1
ATOM 646 C C . ARG A 1 80 ? -8.251 40.995 48.029 1.00 57.50 80 ARG A C 1
ATOM 648 O O . ARG A 1 80 ? -9.343 41.433 48.370 1.00 57.50 80 ARG A O 1
ATOM 655 N N . ALA A 1 81 ? -7.847 39.777 48.400 1.00 59.00 81 ALA A N 1
ATOM 656 C CA . ALA A 1 81 ? -8.726 38.842 49.129 1.00 59.00 81 ALA A CA 1
ATOM 657 C C . ALA A 1 81 ? -8.092 38.265 50.410 1.00 59.00 81 ALA A C 1
ATOM 659 O O . ALA A 1 81 ? -6.916 37.916 50.412 1.00 59.00 81 ALA A O 1
ATOM 660 N N . ALA A 1 82 ? -8.898 38.137 51.475 1.00 61.31 82 ALA A N 1
ATOM 661 C CA . ALA A 1 82 ? -8.508 37.612 52.793 1.00 61.31 82 ALA A CA 1
ATOM 662 C C . ALA A 1 82 ? -8.510 36.068 52.891 1.00 61.31 82 ALA A C 1
ATOM 664 O O . ALA A 1 82 ? -8.056 35.517 53.888 1.00 61.31 82 ALA A O 1
ATOM 665 N N . THR A 1 83 ? -9.011 35.361 51.872 1.00 68.19 83 THR A N 1
ATOM 666 C CA . THR A 1 83 ? -9.131 33.892 51.854 1.00 68.19 83 THR A CA 1
ATOM 667 C C . THR A 1 83 ? -8.511 33.336 50.572 1.00 68.19 83 THR A C 1
ATOM 669 O O . THR A 1 83 ? -8.793 33.841 49.484 1.00 68.19 83 THR A O 1
ATOM 672 N N . SER A 1 84 ? -7.667 32.304 50.691 1.00 74.56 84 SER A N 1
ATOM 673 C CA . SER A 1 84 ? -7.035 31.631 49.548 1.00 74.56 84 SER A CA 1
ATOM 674 C C . SER A 1 84 ? -8.088 30.867 48.739 1.00 74.56 84 SER A C 1
ATOM 676 O O . SER A 1 84 ? -8.712 29.926 49.230 1.00 74.56 84 SER A O 1
ATOM 678 N N . CYS A 1 85 ? -8.296 31.263 47.480 1.00 80.50 85 CYS A N 1
ATOM 679 C CA . CYS A 1 85 ? -9.196 30.556 46.565 1.00 80.50 85 CYS A CA 1
ATOM 680 C C . CYS A 1 85 ? -8.640 29.164 46.231 1.00 80.50 85 CYS A C 1
ATOM 682 O O . CYS A 1 85 ? -9.402 28.225 45.997 1.00 80.50 85 CYS A O 1
ATOM 684 N N . PHE A 1 86 ? -7.312 29.004 46.264 1.00 85.19 86 PHE A N 1
ATOM 685 C CA . PHE A 1 86 ? -6.656 27.716 46.088 1.00 85.19 86 PHE A CA 1
ATOM 686 C C . PHE A 1 86 ? -7.150 26.663 47.083 1.00 85.19 86 PHE A C 1
ATOM 688 O O . PHE A 1 86 ? -7.525 25.580 46.637 1.00 85.19 86 PHE A O 1
ATOM 695 N N . GLU A 1 87 ? -7.187 26.964 48.383 1.00 82.56 87 GLU A N 1
ATOM 696 C CA . GLU A 1 87 ? -7.608 25.998 49.410 1.00 82.56 87 GLU A CA 1
ATOM 697 C C . GLU A 1 87 ? -9.072 25.581 49.219 1.00 82.56 87 GLU A C 1
ATOM 699 O O . GLU A 1 87 ? -9.363 24.399 49.028 1.00 82.56 87 GLU A O 1
ATOM 704 N N . VAL A 1 88 ? -9.982 26.556 49.111 1.00 85.31 88 VAL A N 1
ATOM 705 C CA . VAL A 1 88 ? -11.426 26.304 48.955 1.00 85.31 88 VAL A CA 1
ATOM 706 C C . VAL A 1 88 ? -11.739 25.492 47.691 1.00 85.31 88 VAL A C 1
ATOM 708 O O . VAL A 1 88 ? -12.585 24.593 47.701 1.00 85.31 88 VAL A O 1
ATOM 711 N N . CYS A 1 89 ? -11.082 25.800 46.571 1.00 85.75 89 CYS A N 1
ATOM 712 C CA . CYS A 1 89 ? -11.291 25.070 45.323 1.00 85.75 89 CYS A CA 1
ATOM 713 C C . CYS A 1 89 ? -10.626 23.690 45.334 1.00 85.75 89 CYS A C 1
ATOM 715 O O . CYS A 1 89 ? -11.190 22.753 44.768 1.00 85.75 89 CYS A O 1
ATOM 717 N N . MET A 1 90 ? -9.460 23.535 45.969 1.00 88.81 90 MET A N 1
ATOM 718 C CA . MET A 1 90 ? -8.796 22.235 46.064 1.00 88.81 90 MET A CA 1
ATOM 719 C C . MET A 1 90 ? -9.555 21.257 46.954 1.00 88.81 90 MET A C 1
ATOM 721 O O . MET A 1 90 ? -9.615 20.083 46.594 1.00 88.81 90 MET A O 1
ATOM 725 N N . ASP A 1 91 ? -10.195 21.714 48.029 1.00 88.12 91 ASP A N 1
ATOM 726 C CA . ASP A 1 91 ? -11.051 20.860 48.860 1.00 88.12 91 ASP A CA 1
ATOM 727 C C . ASP A 1 91 ? -12.239 20.318 48.066 1.00 88.12 91 ASP A C 1
ATOM 729 O O . ASP A 1 91 ? -12.494 19.110 48.051 1.00 88.12 91 ASP A O 1
ATOM 733 N N . LYS A 1 92 ? -12.896 21.186 47.286 1.00 88.00 92 LYS A N 1
ATOM 734 C CA . LYS A 1 92 ? -13.967 20.772 46.368 1.00 88.00 92 LYS A CA 1
ATOM 735 C C . LYS A 1 92 ? -13.470 19.784 45.317 1.00 88.00 92 LYS A C 1
ATOM 737 O O . LYS A 1 92 ? -14.152 18.804 45.038 1.00 88.00 92 LYS A O 1
ATOM 742 N N . ILE A 1 93 ? -12.289 20.014 44.739 1.00 87.50 93 ILE A N 1
ATOM 743 C CA . ILE A 1 93 ? -11.707 19.106 43.743 1.00 87.50 93 ILE A CA 1
ATOM 744 C C . ILE A 1 93 ? -11.383 17.755 44.379 1.00 87.50 93 ILE A C 1
ATOM 746 O O . ILE A 1 93 ? -11.764 16.734 43.813 1.00 87.50 93 ILE A O 1
ATOM 750 N N . ASN A 1 94 ? -10.720 17.729 45.537 1.00 88.25 94 ASN A N 1
ATOM 751 C CA . ASN A 1 94 ? -10.337 16.501 46.236 1.00 88.25 94 ASN A CA 1
ATOM 752 C C . ASN A 1 94 ? -11.559 15.671 46.664 1.00 88.25 94 ASN A C 1
ATOM 754 O O . ASN A 1 94 ? -11.476 14.444 46.646 1.00 88.25 94 ASN A O 1
ATOM 758 N N . ALA A 1 95 ? -12.695 16.314 46.958 1.00 87.25 95 ALA A N 1
ATOM 759 C CA . ALA A 1 95 ? -13.962 15.639 47.241 1.00 87.25 95 ALA A CA 1
ATOM 760 C C . ALA A 1 95 ? -14.576 14.927 46.016 1.00 87.25 95 ALA A C 1
ATOM 762 O O . ALA A 1 95 ? -15.401 14.030 46.174 1.00 87.25 95 ALA A O 1
ATOM 763 N N . THR A 1 96 ? -14.186 15.284 44.786 1.00 87.62 96 THR A N 1
ATOM 764 C CA . THR A 1 96 ? -14.685 14.604 43.576 1.00 87.62 96 THR A CA 1
ATOM 765 C C . THR A 1 96 ? -13.976 13.273 43.318 1.00 87.62 96 THR A C 1
ATOM 767 O O . THR A 1 96 ? -12.779 13.132 43.586 1.00 87.62 96 THR A O 1
ATOM 770 N N . LYS A 1 97 ? -14.666 12.331 42.651 1.00 82.69 97 LYS A N 1
ATOM 771 C CA . LYS A 1 97 ? -14.090 11.042 42.210 1.00 82.69 97 LYS A CA 1
ATOM 772 C C . LYS A 1 97 ? -12.818 11.205 41.376 1.00 82.69 97 LYS A C 1
ATOM 774 O O . LYS A 1 97 ? -11.889 10.410 41.496 1.00 82.69 97 LYS A O 1
ATOM 779 N N . MET A 1 98 ? -12.752 12.259 40.561 1.00 85.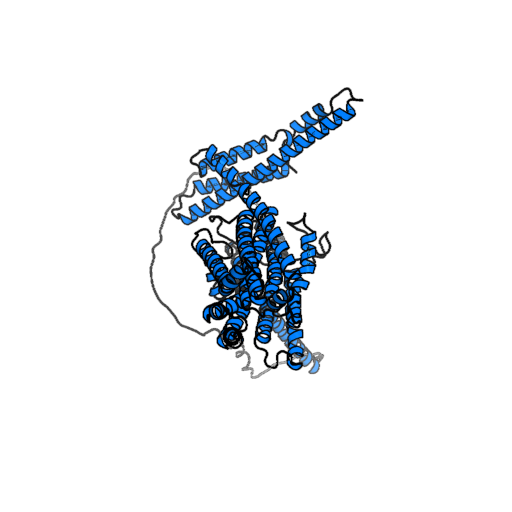69 98 MET A N 1
ATOM 780 C CA . MET A 1 98 ? -11.557 12.614 39.793 1.00 85.69 98 MET A CA 1
ATOM 781 C C . MET A 1 98 ? -10.423 13.110 40.706 1.00 85.69 98 MET A C 1
ATOM 783 O O . MET A 1 98 ? -9.265 12.752 40.508 1.00 85.69 98 MET A O 1
ATOM 787 N N . GLY A 1 99 ? -10.726 13.913 41.724 1.00 82.69 99 GLY A N 1
ATOM 788 C CA . GLY A 1 99 ? -9.726 14.476 42.631 1.00 82.69 99 GLY A CA 1
ATOM 789 C C . GLY A 1 99 ? -8.978 13.427 43.443 1.00 82.69 99 GLY A C 1
ATOM 790 O O . GLY A 1 99 ? -7.747 13.402 43.398 1.00 82.69 99 GLY A O 1
ATOM 791 N N . HIS A 1 100 ? -9.696 12.533 44.131 1.00 83.06 100 HIS A N 1
ATOM 792 C CA . HIS A 1 100 ? -9.074 11.495 44.963 1.00 83.06 100 HIS A CA 1
ATOM 793 C C . HIS A 1 100 ? -8.702 10.229 44.170 1.00 83.06 100 HIS A C 1
ATOM 795 O O . HIS A 1 100 ? -7.657 9.643 44.437 1.00 83.06 100 HIS A O 1
ATOM 801 N N . GLY A 1 101 ? -9.454 9.861 43.119 1.00 86.31 101 GLY A N 1
ATOM 802 C CA . GLY A 1 101 ? -9.103 8.784 42.173 1.00 86.31 101 GLY A CA 1
ATOM 803 C C . GLY A 1 101 ? -9.136 7.364 42.741 1.00 86.31 101 GLY A C 1
ATOM 804 O O . GLY A 1 101 ? -8.623 6.449 42.104 1.00 86.31 101 GLY A O 1
ATOM 805 N N . LYS A 1 102 ? -9.741 7.183 43.919 1.00 88.00 102 LYS A N 1
ATOM 806 C CA . LYS A 1 102 ? -9.746 5.920 44.675 1.00 88.00 102 LYS A CA 1
ATOM 807 C C . LYS A 1 102 ? -10.356 4.765 43.873 1.00 88.00 102 LYS A C 1
ATOM 809 O O . LYS A 1 102 ? -9.706 3.746 43.709 1.00 88.00 102 LYS A O 1
ATOM 814 N N . GLY A 1 103 ? -11.524 4.977 43.261 1.00 86.25 103 GLY A N 1
ATOM 815 C CA . GLY A 1 103 ? -12.180 3.933 42.464 1.00 86.25 103 GLY A CA 1
ATOM 816 C C . GLY A 1 103 ? -11.390 3.500 41.223 1.00 86.25 103 GLY A C 1
ATOM 817 O O . GLY A 1 103 ? -11.490 2.358 40.801 1.00 86.25 103 GLY A O 1
ATOM 818 N N . LEU A 1 104 ? -10.566 4.380 40.641 1.00 89.44 104 LEU A N 1
ATOM 819 C CA . LEU A 1 104 ? -9.706 3.999 39.516 1.00 89.44 104 LEU A CA 1
ATOM 820 C C . LEU A 1 104 ? -8.505 3.157 39.975 1.00 89.44 104 LEU A C 1
ATOM 822 O O . LEU A 1 104 ? -8.096 2.255 39.252 1.00 89.44 104 LEU A O 1
ATOM 826 N N . ALA A 1 105 ? -7.953 3.456 41.155 1.00 90.19 105 ALA A N 1
ATOM 827 C CA . ALA A 1 105 ? -6.883 2.666 41.760 1.00 90.19 105 ALA A CA 1
ATOM 828 C C . ALA A 1 105 ? -7.387 1.274 42.171 1.00 90.19 105 ALA A C 1
ATOM 830 O O . ALA A 1 105 ? -6.775 0.286 41.800 1.00 90.19 105 ALA A O 1
ATOM 831 N N . GLU A 1 106 ? -8.560 1.191 42.804 1.00 91.81 106 GLU A N 1
ATOM 832 C CA . GLU A 1 106 ? -9.179 -0.085 43.196 1.00 91.81 106 GLU A CA 1
ATOM 833 C C . GLU A 1 106 ? -9.385 -1.021 41.993 1.00 91.81 106 GLU A C 1
ATOM 835 O O . GLU A 1 106 ? -9.016 -2.191 42.039 1.00 91.81 106 GLU A O 1
ATOM 840 N N . VAL A 1 107 ? -9.906 -0.503 40.873 1.00 91.00 107 VAL A N 1
ATOM 841 C CA . VAL A 1 107 ? -10.091 -1.307 39.651 1.00 91.00 107 VAL A CA 1
ATOM 842 C C . VAL A 1 107 ? -8.751 -1.732 39.039 1.00 91.00 107 VAL A C 1
ATOM 844 O O . VAL A 1 107 ? -8.646 -2.835 38.506 1.00 91.00 107 VAL A O 1
ATOM 847 N N . LYS A 1 108 ? -7.720 -0.880 39.112 1.00 91.19 108 LYS A N 1
ATOM 848 C CA . LYS A 1 108 ? -6.364 -1.219 38.657 1.00 91.19 108 LYS A CA 1
ATOM 849 C C . LYS A 1 108 ? -5.789 -2.375 39.466 1.00 91.19 108 LYS A C 1
ATOM 851 O O . LYS A 1 108 ? -5.315 -3.339 38.877 1.00 91.19 108 LYS A O 1
ATOM 856 N N . ASP A 1 109 ? -5.878 -2.279 40.786 1.00 92.44 109 ASP A N 1
ATOM 857 C CA . ASP A 1 109 ? -5.317 -3.262 41.706 1.00 92.44 109 ASP A CA 1
ATOM 858 C C . ASP A 1 109 ? -6.042 -4.608 41.570 1.00 92.44 109 ASP A C 1
ATOM 860 O O . ASP A 1 109 ? -5.393 -5.645 41.450 1.00 92.44 109 ASP A O 1
ATOM 864 N N . HIS A 1 110 ? -7.378 -4.598 41.472 1.00 92.94 110 HIS A N 1
ATOM 865 C CA . HIS A 1 110 ? -8.165 -5.813 41.232 1.00 92.94 110 HIS A CA 1
ATOM 866 C C . HIS A 1 110 ? -7.844 -6.472 39.887 1.00 92.94 110 HIS A C 1
ATOM 868 O O . HIS A 1 110 ? -7.768 -7.696 39.803 1.00 92.94 110 HIS A O 1
ATOM 874 N N . LEU A 1 111 ? -7.638 -5.680 38.830 1.00 91.44 111 LEU A N 1
ATOM 875 C CA . LEU A 1 111 ? -7.246 -6.208 37.526 1.00 91.44 111 LEU A CA 1
ATOM 876 C C . LEU A 1 111 ? -5.855 -6.843 37.562 1.00 91.44 111 LEU A C 1
ATOM 878 O O . LEU A 1 111 ? -5.677 -7.926 37.009 1.00 91.44 111 LEU A O 1
ATOM 882 N N . THR A 1 112 ? -4.886 -6.188 38.201 1.00 90.06 112 THR A N 1
ATOM 883 C CA . THR A 1 112 ? -3.530 -6.725 38.346 1.00 90.06 112 THR A CA 1
ATOM 884 C C . THR A 1 112 ? -3.530 -8.018 39.153 1.00 90.06 112 THR A C 1
ATOM 886 O O . THR A 1 112 ? -2.875 -8.974 38.749 1.00 90.06 112 THR A O 1
ATOM 889 N N . LEU A 1 113 ? -4.283 -8.067 40.254 1.00 92.62 113 LEU A N 1
ATOM 890 C CA . LEU A 1 113 ? -4.390 -9.252 41.100 1.00 92.62 113 LEU A CA 1
ATOM 891 C C . LEU A 1 113 ? -5.002 -10.431 40.336 1.00 92.62 113 LEU A C 1
ATOM 893 O O . LEU A 1 113 ? -4.399 -11.498 40.277 1.00 92.62 113 LEU A O 1
ATOM 897 N N . LEU A 1 114 ? -6.119 -10.205 39.640 1.00 89.69 114 LEU A N 1
ATOM 898 C CA . LEU A 1 114 ? -6.759 -11.238 38.824 1.00 89.69 114 LEU A CA 1
ATOM 899 C C . LEU A 1 114 ? -5.844 -11.712 37.679 1.00 89.69 114 LEU A C 1
ATOM 901 O O . LEU A 1 114 ? -5.799 -12.893 37.354 1.00 89.69 114 LEU A O 1
ATOM 905 N N . TYR A 1 115 ? -5.069 -10.810 37.071 1.00 87.06 115 TYR A N 1
ATOM 906 C CA . TYR A 1 115 ? -4.090 -11.178 36.045 1.00 87.06 115 TYR A CA 1
ATOM 907 C C . TYR A 1 115 ? -2.915 -11.993 36.610 1.00 87.06 115 TYR A C 1
ATOM 909 O O . TYR A 1 115 ? -2.430 -12.912 35.945 1.00 87.06 115 TYR A O 1
ATOM 917 N N . ALA A 1 116 ? -2.455 -11.665 37.820 1.00 88.62 116 ALA A N 1
ATOM 918 C CA . ALA A 1 116 ? -1.395 -12.396 38.506 1.00 88.62 116 ALA A CA 1
ATOM 919 C C . ALA A 1 116 ? -1.831 -13.831 38.824 1.00 88.62 116 ALA A C 1
ATOM 921 O O . ALA A 1 116 ? -1.095 -14.767 38.524 1.00 88.62 116 ALA A O 1
ATOM 922 N N . GLU A 1 117 ? -3.047 -14.002 39.345 1.00 89.12 117 GLU A N 1
ATOM 923 C CA . GLU A 1 117 ? -3.626 -15.313 39.659 1.00 89.12 117 GLU A CA 1
ATOM 924 C C . GLU A 1 117 ? -3.826 -16.182 38.410 1.00 89.12 117 GLU A C 1
ATOM 926 O O . GLU A 1 117 ? -3.552 -17.377 38.439 1.00 89.12 117 GLU A O 1
ATOM 931 N N . LEU A 1 118 ? -4.265 -15.593 37.292 1.00 85.19 118 LEU A N 1
ATOM 932 C CA . LEU A 1 118 ? -4.549 -16.348 36.067 1.00 85.19 118 LEU A CA 1
ATOM 933 C C . LEU A 1 118 ? -3.299 -16.732 35.263 1.00 85.19 118 LEU A C 1
ATOM 935 O O . LEU A 1 118 ? -3.327 -17.736 34.548 1.00 85.19 118 LEU A O 1
ATOM 939 N N . PHE A 1 119 ? -2.242 -15.908 35.287 1.00 83.38 119 PHE A N 1
ATOM 940 C CA . PHE A 1 119 ? -1.148 -16.009 34.305 1.00 83.38 119 PHE A CA 1
ATOM 941 C C . PHE A 1 119 ? 0.275 -15.893 34.861 1.00 83.38 119 PHE A C 1
ATOM 943 O O . PHE A 1 119 ? 1.217 -16.056 34.079 1.00 83.38 119 PHE A O 1
ATOM 950 N N . CYS A 1 120 ? 0.445 -15.539 36.136 1.00 81.38 120 CYS A N 1
ATOM 951 C CA . CYS A 1 120 ? 1.755 -15.273 36.747 1.00 81.38 120 CYS A CA 1
ATOM 952 C C . CYS A 1 120 ? 1.911 -15.988 38.100 1.00 81.38 120 CYS A C 1
ATOM 954 O O . CYS A 1 120 ? 2.642 -15.503 38.955 1.00 81.38 120 CYS A O 1
ATOM 956 N N . ASP A 1 121 ? 1.166 -17.076 38.329 1.00 81.00 121 ASP A N 1
ATOM 957 C CA . ASP A 1 121 ? 1.220 -17.888 39.556 1.00 81.00 121 ASP A CA 1
ATOM 958 C C . ASP A 1 121 ? 1.094 -17.073 40.868 1.00 81.00 121 ASP A C 1
ATOM 960 O O . ASP A 1 121 ? 1.612 -17.453 41.915 1.00 81.00 121 ASP A O 1
ATOM 964 N N . GLY A 1 122 ? 0.386 -15.937 40.820 1.00 79.12 122 GLY A N 1
ATOM 965 C CA . GLY A 1 122 ? 0.185 -15.031 41.957 1.00 79.12 122 GLY A CA 1
ATOM 966 C C . GLY A 1 122 ? 1.276 -13.967 42.162 1.00 79.12 122 GLY A C 1
ATOM 967 O O . GLY A 1 122 ? 1.145 -13.133 43.059 1.00 79.12 122 GLY A O 1
ATOM 968 N N . GLU A 1 123 ? 2.320 -13.918 41.331 1.00 84.94 123 GLU A N 1
ATOM 969 C CA . GLU A 1 123 ? 3.377 -12.906 41.433 1.00 84.94 123 GLU A CA 1
ATOM 970 C C . GLU A 1 123 ? 2.923 -11.535 40.898 1.00 84.94 123 GLU A C 1
ATOM 972 O O . GLU A 1 123 ? 2.887 -11.262 39.693 1.00 84.94 123 GLU A O 1
ATOM 977 N N . LEU A 1 124 ? 2.598 -10.621 41.819 1.00 85.50 124 LEU A N 1
ATOM 978 C CA . LEU A 1 124 ? 2.121 -9.269 41.494 1.00 85.50 124 LEU A CA 1
ATOM 979 C C . LEU A 1 124 ? 3.161 -8.403 40.766 1.00 85.50 124 LEU A C 1
ATOM 981 O O . LEU A 1 124 ? 2.782 -7.550 39.960 1.00 85.50 124 LEU A O 1
ATOM 985 N N . GLU A 1 125 ? 4.457 -8.577 41.041 1.00 76.00 125 GLU A N 1
ATOM 986 C CA . GLU A 1 125 ? 5.515 -7.823 40.353 1.00 76.00 125 GLU A CA 1
ATOM 987 C C . GLU A 1 125 ? 5.610 -8.220 38.879 1.00 76.00 125 GLU A C 1
ATOM 989 O O . GLU A 1 125 ? 5.641 -7.346 38.011 1.00 76.00 125 GLU A O 1
ATOM 994 N N . GLU A 1 126 ? 5.558 -9.520 38.578 1.00 75.62 126 GLU A N 1
ATOM 995 C CA . GLU A 1 126 ? 5.590 -10.021 37.206 1.00 75.62 126 GLU A CA 1
ATOM 996 C C . GLU A 1 126 ? 4.322 -9.624 36.432 1.00 75.62 126 GLU A C 1
ATOM 998 O O . GLU A 1 126 ? 4.399 -9.202 35.275 1.00 75.62 126 GLU A O 1
ATOM 1003 N N . ALA A 1 127 ? 3.152 -9.674 37.078 1.00 80.44 127 ALA A N 1
ATOM 1004 C CA . ALA A 1 127 ? 1.889 -9.219 36.502 1.00 80.44 127 ALA A CA 1
ATOM 1005 C C . ALA A 1 127 ? 1.908 -7.722 36.174 1.00 80.44 127 ALA A C 1
ATOM 1007 O O . ALA A 1 127 ? 1.555 -7.325 35.061 1.00 80.44 127 ALA A O 1
ATOM 1008 N N . ASN A 1 128 ? 2.374 -6.888 37.110 1.00 77.75 128 ASN A N 1
ATOM 1009 C CA . ASN A 1 128 ? 2.549 -5.457 36.873 1.00 77.75 128 ASN A CA 1
ATOM 1010 C C . ASN A 1 128 ? 3.546 -5.196 35.747 1.00 77.75 128 ASN A C 1
ATOM 1012 O O . ASN A 1 128 ? 3.281 -4.343 34.902 1.00 77.75 128 ASN A O 1
ATOM 1016 N N . LEU A 1 129 ? 4.653 -5.940 35.693 1.00 72.19 129 LEU A N 1
ATOM 1017 C CA . LEU A 1 129 ? 5.635 -5.828 34.623 1.00 72.19 129 LEU A CA 1
ATOM 1018 C C . LEU A 1 129 ? 5.011 -6.204 33.273 1.00 72.19 129 LEU A C 1
ATOM 1020 O O . LEU A 1 129 ? 5.112 -5.429 32.334 1.00 72.19 129 LEU A O 1
ATOM 1024 N N . LYS A 1 130 ? 4.298 -7.331 33.163 1.00 73.44 130 LYS A N 1
ATOM 1025 C CA . LYS A 1 130 ? 3.645 -7.785 31.919 1.00 73.44 130 LYS A CA 1
ATOM 1026 C C . LYS A 1 130 ? 2.529 -6.840 31.456 1.00 73.44 130 LYS A C 1
ATOM 1028 O O . LYS A 1 130 ? 2.452 -6.532 30.267 1.00 73.44 130 LYS A O 1
ATOM 1033 N N . LEU A 1 131 ? 1.698 -6.339 32.371 1.00 77.94 131 LEU A N 1
ATOM 1034 C CA . LEU A 1 131 ? 0.638 -5.369 32.069 1.00 77.94 131 LEU A CA 1
ATOM 1035 C C . LEU A 1 131 ? 1.217 -3.996 31.688 1.00 77.94 131 LEU A C 1
ATOM 1037 O O . LEU A 1 131 ? 0.726 -3.348 30.762 1.00 77.94 131 LEU A O 1
ATOM 1041 N N . ALA A 1 132 ? 2.291 -3.558 32.356 1.00 64.69 132 ALA A N 1
ATOM 1042 C CA . ALA A 1 132 ? 2.990 -2.312 32.044 1.00 64.69 132 ALA A CA 1
ATOM 1043 C C . ALA A 1 132 ? 3.827 -2.400 30.758 1.00 64.69 132 ALA A C 1
ATOM 1045 O O . ALA A 1 132 ? 3.870 -1.427 30.013 1.00 64.69 132 ALA A O 1
ATOM 1046 N N . LEU A 1 133 ? 4.440 -3.549 30.461 1.00 55.25 133 LEU A N 1
ATOM 1047 C CA . LEU A 1 133 ? 5.170 -3.832 29.218 1.00 55.25 133 LEU A CA 1
ATOM 1048 C C . LEU A 1 133 ? 4.232 -4.105 28.036 1.00 55.25 133 LEU A C 1
ATOM 1050 O O . LEU A 1 133 ? 4.643 -3.966 26.890 1.00 55.25 133 LEU A O 1
ATOM 1054 N N . SER A 1 134 ? 2.958 -4.440 28.280 1.00 53.19 134 SER A N 1
ATOM 1055 C CA . SER A 1 134 ? 1.931 -4.446 27.228 1.00 53.19 134 SER A CA 1
ATOM 1056 C C . SER A 1 134 ? 1.588 -3.040 26.730 1.00 53.19 134 SER A C 1
ATOM 1058 O O . SER A 1 134 ? 0.843 -2.876 25.753 1.00 53.19 134 SER A O 1
ATOM 1060 N N . LYS A 1 135 ? 2.109 -2.004 27.380 1.00 46.03 135 LYS A N 1
ATOM 1061 C CA . LYS A 1 135 ? 2.218 -0.704 26.754 1.00 46.03 135 LYS A CA 1
ATOM 1062 C C . LYS A 1 135 ? 3.185 -0.894 25.587 1.00 46.03 135 LYS A C 1
ATOM 1064 O O . LYS A 1 135 ? 4.364 -1.144 25.802 1.00 46.03 135 LYS A O 1
ATOM 1069 N N . ASN A 1 136 ? 2.685 -0.797 24.357 1.00 51.53 136 ASN A N 1
ATOM 1070 C CA . ASN A 1 136 ? 3.504 -0.678 23.146 1.00 51.53 136 ASN A CA 1
ATOM 1071 C C . ASN A 1 136 ? 4.295 0.652 23.181 1.00 51.53 136 ASN A C 1
ATOM 1073 O O . ASN A 1 136 ? 4.163 1.491 22.287 1.00 51.53 136 ASN A O 1
ATOM 1077 N N . ASP A 1 137 ? 5.048 0.907 24.250 1.00 53.81 137 ASP A N 1
ATOM 1078 C CA . ASP A 1 137 ? 5.984 2.006 24.340 1.00 53.81 137 ASP A CA 1
ATOM 1079 C C . ASP A 1 137 ? 7.138 1.619 23.426 1.00 53.81 137 ASP A C 1
ATOM 1081 O O . ASP A 1 137 ? 7.972 0.769 23.732 1.00 53.81 137 ASP A O 1
ATOM 1085 N N . VAL A 1 138 ? 7.117 2.218 22.239 1.00 63.72 138 VAL A N 1
ATOM 1086 C CA . VAL A 1 138 ? 8.237 2.201 21.306 1.00 63.72 138 VAL A CA 1
ATOM 1087 C C . VAL A 1 138 ? 9.508 2.510 22.087 1.00 63.72 138 VAL A C 1
ATOM 1089 O O . VAL A 1 138 ? 9.590 3.553 22.741 1.00 63.72 138 VAL A O 1
ATOM 1092 N N . SER A 1 139 ? 10.493 1.615 22.014 1.00 72.12 139 SER A N 1
ATOM 1093 C CA . SER A 1 139 ? 11.759 1.824 22.703 1.00 72.12 139 SER A CA 1
ATOM 1094 C C . SER A 1 139 ? 12.407 3.122 22.214 1.00 72.12 139 SER A C 1
ATOM 1096 O O . SER A 1 139 ? 12.460 3.423 21.016 1.00 72.12 139 SER A O 1
ATOM 1098 N N . ILE A 1 140 ? 12.887 3.924 23.166 1.00 78.00 140 ILE A N 1
ATOM 1099 C CA . ILE A 1 140 ? 13.518 5.220 22.883 1.00 78.00 140 ILE A CA 1
ATOM 1100 C C . ILE A 1 140 ? 14.722 5.026 21.951 1.00 78.00 140 ILE A C 1
ATOM 1102 O O . ILE A 1 140 ? 14.928 5.824 21.041 1.00 78.00 140 ILE A O 1
ATOM 1106 N N . GLU A 1 141 ? 15.456 3.927 22.121 1.00 81.44 141 GLU A N 1
ATOM 1107 C CA . GLU A 1 141 ? 16.599 3.550 21.287 1.00 81.44 141 GLU A CA 1
ATOM 1108 C C . GLU A 1 141 ? 16.215 3.345 19.817 1.00 81.44 141 GLU A C 1
ATOM 1110 O O . GLU A 1 141 ? 16.876 3.875 18.920 1.00 81.44 141 GLU A O 1
ATOM 1115 N N . VAL A 1 142 ? 15.114 2.632 19.543 1.00 82.69 142 VAL A N 1
ATOM 1116 C CA . VAL A 1 142 ? 14.641 2.428 18.166 1.00 82.69 142 VAL A CA 1
ATOM 1117 C C . VAL A 1 142 ? 14.203 3.760 17.566 1.00 82.69 142 VAL A C 1
ATOM 1119 O O . VAL A 1 142 ? 14.550 4.056 16.423 1.00 82.69 142 VAL A O 1
ATOM 1122 N N . LEU A 1 143 ? 13.519 4.612 18.334 1.00 84.12 143 LEU A N 1
ATOM 1123 C CA . LEU A 1 143 ? 13.106 5.932 17.858 1.00 84.12 143 LEU A CA 1
ATOM 1124 C C . LEU A 1 143 ? 14.305 6.848 17.545 1.00 84.12 143 LEU A C 1
ATOM 1126 O O . LEU A 1 143 ? 14.311 7.516 16.510 1.00 84.12 143 LEU A O 1
ATOM 1130 N N . GLN A 1 144 ? 15.336 6.849 18.394 1.00 88.12 144 GLN A N 1
ATOM 1131 C CA . GLN A 1 144 ? 16.590 7.573 18.154 1.00 88.12 144 GLN A CA 1
ATOM 1132 C C . GLN A 1 144 ? 17.320 7.039 16.915 1.00 88.12 144 GLN A C 1
ATOM 1134 O O . GLN A 1 144 ? 17.779 7.824 16.084 1.00 88.12 144 GLN A O 1
ATOM 1139 N N . SER A 1 145 ? 17.365 5.715 16.741 1.00 90.25 145 SER A N 1
ATOM 1140 C CA . SER A 1 145 ? 17.934 5.070 15.554 1.00 90.25 145 SER A CA 1
ATOM 1141 C C . SER A 1 145 ? 17.213 5.500 14.272 1.00 90.25 145 SER A C 1
ATOM 1143 O O . SER A 1 145 ? 17.858 5.837 13.279 1.00 90.25 145 SER A O 1
ATOM 1145 N N . VAL A 1 146 ? 15.877 5.545 14.292 1.00 90.94 146 VAL A N 1
ATOM 1146 C CA . VAL A 1 146 ? 15.061 6.020 13.163 1.00 90.94 146 VAL A CA 1
ATOM 1147 C C . VAL A 1 146 ? 15.379 7.480 12.838 1.00 90.94 146 VAL A C 1
ATOM 1149 O O . VAL A 1 146 ? 15.610 7.802 11.674 1.00 90.94 146 VAL A O 1
ATOM 1152 N N . ALA A 1 147 ? 15.443 8.356 13.846 1.00 93.00 147 ALA A N 1
ATOM 1153 C CA . ALA A 1 147 ? 15.748 9.773 13.650 1.00 93.00 147 ALA A CA 1
ATOM 1154 C C . ALA A 1 147 ? 17.144 9.995 13.040 1.00 93.00 147 ALA A C 1
ATOM 1156 O O . ALA A 1 147 ? 17.285 10.759 12.085 1.00 93.00 147 ALA A O 1
ATOM 1157 N N . LEU A 1 148 ? 18.162 9.279 13.531 1.00 95.19 148 LEU A N 1
ATOM 1158 C CA . LEU A 1 148 ? 19.518 9.330 12.977 1.00 95.19 148 LEU A CA 1
ATOM 1159 C C . LEU A 1 148 ? 19.544 8.874 11.511 1.00 95.19 148 LEU A C 1
ATOM 1161 O O . LEU A 1 148 ? 20.112 9.556 10.657 1.00 95.19 148 LEU A O 1
ATOM 1165 N N . LYS A 1 149 ? 18.894 7.745 11.200 1.00 94.69 149 LYS A N 1
ATOM 1166 C CA . LYS A 1 149 ? 18.807 7.218 9.829 1.00 94.69 149 LYS A CA 1
ATOM 1167 C C . LYS A 1 149 ? 18.097 8.192 8.893 1.00 94.69 149 LYS A C 1
ATOM 1169 O O . LYS A 1 149 ? 18.550 8.361 7.769 1.00 94.69 149 LYS A O 1
ATOM 1174 N N . LEU A 1 150 ? 17.033 8.859 9.345 1.00 94.44 150 LEU A N 1
ATOM 1175 C CA . LEU A 1 150 ? 16.358 9.904 8.568 1.00 94.44 150 LEU A CA 1
ATOM 1176 C C . LEU A 1 150 ? 17.293 11.078 8.251 1.00 94.44 150 LEU A C 1
ATOM 1178 O O . LEU A 1 150 ? 17.291 11.552 7.118 1.00 94.44 150 LEU A O 1
ATOM 1182 N N . GLY A 1 151 ? 18.125 11.500 9.210 1.00 95.50 151 GLY A N 1
ATOM 1183 C CA . GLY A 1 151 ? 19.163 12.508 8.979 1.00 95.50 151 GLY A CA 1
ATOM 1184 C C . GLY A 1 151 ? 20.168 12.078 7.907 1.00 95.50 151 GLY A C 1
ATOM 1185 O O . GLY A 1 151 ? 20.399 12.814 6.951 1.00 95.50 151 GLY A O 1
ATOM 1186 N N . ILE A 1 152 ? 20.693 10.851 8.006 1.00 96.50 152 ILE A N 1
ATOM 1187 C CA . ILE A 1 152 ? 21.621 10.282 7.011 1.00 96.50 152 ILE A CA 1
ATOM 1188 C C . ILE A 1 152 ? 20.964 10.202 5.627 1.00 96.50 152 ILE A C 1
ATOM 1190 O O . ILE A 1 152 ? 21.565 10.607 4.635 1.00 96.50 152 ILE A O 1
ATOM 1194 N N . ILE A 1 153 ? 19.723 9.711 5.548 1.00 96.38 153 ILE A N 1
ATOM 1195 C CA . ILE A 1 153 ? 18.953 9.632 4.300 1.00 96.38 153 ILE A CA 1
ATOM 1196 C C . ILE A 1 153 ? 18.797 11.022 3.683 1.00 96.38 153 ILE A C 1
ATOM 1198 O O . ILE A 1 153 ? 19.053 11.180 2.493 1.00 96.38 153 ILE A O 1
ATOM 1202 N N . ALA A 1 154 ? 18.425 12.030 4.477 1.00 95.06 154 ALA A N 1
ATOM 1203 C CA . ALA A 1 154 ? 18.274 13.399 3.995 1.00 95.06 154 ALA A CA 1
ATOM 1204 C C . ALA A 1 154 ? 19.590 13.936 3.411 1.00 95.06 154 ALA A C 1
ATOM 1206 O O . ALA A 1 154 ? 19.593 14.467 2.301 1.00 95.06 154 ALA A O 1
ATOM 1207 N N . THR A 1 155 ? 20.716 13.728 4.098 1.00 95.06 155 THR A N 1
ATOM 1208 C CA . THR A 1 155 ? 22.040 14.101 3.586 1.00 95.06 155 THR A CA 1
ATOM 1209 C C . THR A 1 155 ? 22.364 13.377 2.278 1.00 95.06 155 THR A C 1
ATOM 1211 O O . THR A 1 155 ? 22.748 14.021 1.304 1.00 95.06 155 THR A O 1
ATOM 1214 N N . LEU A 1 156 ? 22.164 12.058 2.209 1.00 94.06 156 LEU A N 1
ATOM 1215 C CA . LEU A 1 156 ? 22.431 11.272 1.000 1.00 94.06 156 LEU A CA 1
ATOM 1216 C C . LEU A 1 156 ? 21.566 11.715 -0.187 1.00 94.06 156 LEU A C 1
ATOM 1218 O O . LEU A 1 156 ? 22.072 11.790 -1.305 1.00 94.06 156 LEU A O 1
ATOM 1222 N N . VAL A 1 157 ? 20.297 12.062 0.048 1.00 91.50 157 VAL A N 1
ATOM 1223 C CA . VAL A 1 157 ? 19.396 12.605 -0.981 1.00 91.50 157 VAL A CA 1
ATOM 1224 C C . VAL A 1 157 ? 19.884 13.964 -1.483 1.00 91.50 157 VAL A C 1
ATOM 1226 O O . VAL A 1 157 ? 19.894 14.184 -2.691 1.00 91.50 157 VAL A O 1
ATOM 1229 N N . VAL A 1 158 ? 20.358 14.852 -0.602 1.00 91.88 158 VAL A N 1
ATOM 1230 C CA . VAL A 1 158 ? 20.966 16.131 -1.019 1.00 91.88 158 VAL A CA 1
ATOM 1231 C C . VAL A 1 158 ? 22.187 15.894 -1.911 1.00 91.88 158 VAL A C 1
ATOM 1233 O O . VAL A 1 158 ? 22.331 16.561 -2.935 1.00 91.88 158 VAL A O 1
ATOM 1236 N N . PHE A 1 159 ? 23.031 14.911 -1.586 1.00 88.81 159 PHE A N 1
ATOM 1237 C CA . PHE A 1 159 ? 24.144 14.530 -2.458 1.00 88.81 159 PHE A CA 1
ATOM 1238 C C . PHE A 1 159 ? 23.673 13.970 -3.805 1.00 88.81 159 PHE A C 1
ATOM 1240 O O . PHE A 1 159 ? 24.317 14.246 -4.810 1.00 88.81 159 PHE A O 1
ATOM 1247 N N . ILE A 1 160 ? 22.573 13.204 -3.859 1.00 85.75 160 ILE A N 1
ATOM 1248 C CA . ILE A 1 160 ? 22.022 12.718 -5.138 1.00 85.75 160 ILE A CA 1
ATOM 1249 C C . ILE A 1 160 ? 21.609 13.917 -5.976 1.00 85.75 160 ILE A C 1
ATOM 1251 O O . ILE A 1 160 ? 22.042 14.038 -7.112 1.00 85.75 160 ILE A O 1
ATOM 1255 N N . ILE A 1 161 ? 20.830 14.831 -5.395 1.00 85.31 161 ILE A N 1
ATOM 1256 C CA . ILE A 1 161 ? 20.368 16.036 -6.083 1.00 85.31 161 ILE A CA 1
ATOM 1257 C C . ILE A 1 161 ? 21.569 16.826 -6.621 1.00 85.31 161 ILE A C 1
ATOM 1259 O O . ILE A 1 161 ? 21.592 17.168 -7.798 1.00 85.31 161 ILE A O 1
ATOM 1263 N N . ARG A 1 162 ? 22.607 17.041 -5.801 1.00 85.81 162 ARG A N 1
ATOM 1264 C CA . ARG A 1 162 ? 23.857 17.683 -6.235 1.00 85.81 162 ARG A CA 1
ATOM 1265 C C . ARG A 1 162 ? 24.495 16.958 -7.426 1.00 85.81 162 ARG A C 1
ATOM 1267 O O . ARG A 1 162 ? 24.843 17.616 -8.398 1.00 85.81 162 ARG A O 1
ATOM 1274 N N . ASN A 1 163 ? 24.657 15.638 -7.351 1.00 78.81 163 ASN A N 1
ATOM 1275 C CA . ASN A 1 163 ? 25.281 14.841 -8.412 1.00 78.81 163 ASN A CA 1
ATOM 1276 C C . ASN A 1 163 ? 24.466 14.893 -9.714 1.00 78.81 163 ASN A C 1
ATOM 1278 O O . ASN A 1 163 ? 25.046 14.969 -10.790 1.00 78.81 163 ASN A O 1
ATOM 1282 N N . GLN A 1 164 ? 23.135 14.942 -9.617 1.00 74.81 164 GLN A N 1
ATOM 1283 C CA . GLN A 1 164 ? 22.252 15.081 -10.778 1.00 74.81 164 GLN A CA 1
ATOM 1284 C C . GLN A 1 164 ? 22.393 16.448 -11.466 1.00 74.81 164 GLN A C 1
ATOM 1286 O O . GLN A 1 164 ? 22.296 16.539 -12.686 1.00 74.81 164 GLN A O 1
ATOM 1291 N N . PHE A 1 165 ? 22.644 17.515 -10.698 1.00 77.69 165 PHE A N 1
ATOM 1292 C CA . PHE A 1 165 ? 22.920 18.847 -11.252 1.00 77.69 165 PHE A CA 1
ATOM 1293 C C . PHE A 1 165 ? 24.325 18.987 -11.841 1.00 77.69 165 PHE A C 1
ATOM 1295 O O . PHE A 1 165 ? 24.521 19.805 -12.735 1.00 77.69 165 PHE A O 1
ATOM 1302 N N . LEU A 1 166 ? 25.299 18.238 -11.321 1.00 72.88 166 LEU A N 1
ATOM 1303 C CA . LEU A 1 166 ? 26.673 18.272 -11.820 1.00 72.88 166 LEU A CA 1
ATOM 1304 C C . LEU A 1 166 ? 26.810 17.539 -13.159 1.00 72.88 166 LEU A C 1
ATOM 1306 O O . LEU A 1 166 ? 27.545 18.022 -14.013 1.00 72.88 166 LEU A O 1
ATOM 1310 N N . ASP A 1 167 ? 26.064 16.446 -13.357 1.00 71.56 167 ASP A N 1
ATOM 1311 C CA . ASP A 1 167 ? 26.172 15.590 -14.543 1.00 71.56 167 ASP A CA 1
ATOM 1312 C C . ASP A 1 167 ? 24.796 15.258 -15.143 1.00 71.56 167 ASP A C 1
ATOM 1314 O O . ASP A 1 167 ? 24.234 14.179 -14.896 1.00 71.56 167 ASP A O 1
ATOM 1318 N N . PRO A 1 168 ? 24.224 16.173 -15.948 1.00 75.62 168 PRO A N 1
ATOM 1319 C CA . PRO A 1 168 ? 22.901 15.985 -16.530 1.00 75.62 168 PRO A CA 1
ATOM 1320 C C . PRO A 1 168 ? 22.852 14.826 -17.536 1.00 75.62 168 PRO A C 1
ATOM 1322 O O . PRO A 1 168 ? 21.805 14.201 -17.659 1.00 75.62 168 PRO A O 1
ATOM 1325 N N . ASP A 1 169 ? 23.959 14.483 -18.200 1.00 71.06 169 ASP A N 1
ATOM 1326 C CA . ASP A 1 169 ? 23.980 13.448 -19.246 1.00 71.06 169 ASP A CA 1
ATOM 1327 C C . ASP A 1 169 ? 23.801 12.032 -18.675 1.00 71.06 169 ASP A C 1
ATOM 1329 O O . ASP A 1 169 ? 22.946 11.267 -19.127 1.00 71.06 169 ASP A O 1
ATOM 1333 N N . ILE A 1 170 ? 24.545 11.695 -17.616 1.00 68.62 170 ILE A N 1
ATOM 1334 C CA . ILE A 1 170 ? 24.422 10.407 -16.905 1.00 68.62 170 ILE A CA 1
ATOM 1335 C C . ILE A 1 170 ? 23.052 10.310 -16.232 1.00 68.62 170 ILE A C 1
ATOM 1337 O O . ILE A 1 170 ? 22.392 9.268 -16.266 1.00 68.62 170 ILE A O 1
ATOM 1341 N N . SER A 1 171 ? 22.600 11.427 -15.665 1.00 70.25 171 SER A N 1
ATOM 1342 C CA . SER A 1 171 ? 21.270 11.564 -15.082 1.00 70.25 171 SER A CA 1
ATOM 1343 C C . SER A 1 171 ? 20.181 11.298 -16.117 1.00 70.25 171 SER A C 1
ATOM 1345 O O . SER A 1 171 ? 19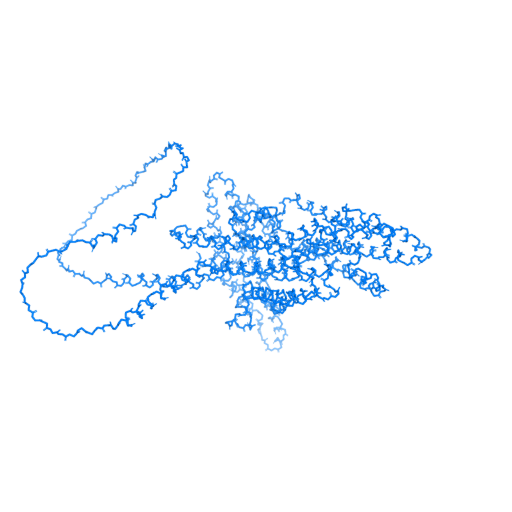.274 10.512 -15.867 1.00 70.25 171 SER A O 1
ATOM 1347 N N . MET A 1 172 ? 20.291 11.883 -17.310 1.00 68.69 172 MET A N 1
ATOM 1348 C CA . MET A 1 172 ? 19.336 11.706 -18.401 1.00 68.69 172 MET A CA 1
ATOM 1349 C C . MET A 1 172 ? 19.341 10.270 -18.937 1.00 68.69 172 MET A C 1
ATOM 1351 O O . MET A 1 172 ? 18.267 9.719 -19.169 1.00 68.69 172 MET A O 1
ATOM 1355 N N . LEU A 1 173 ? 20.506 9.624 -19.053 1.00 69.88 173 LEU A N 1
ATOM 1356 C CA . LEU A 1 173 ? 20.614 8.212 -19.440 1.00 69.88 173 LEU A CA 1
ATOM 1357 C C . LEU A 1 173 ? 19.881 7.288 -18.451 1.00 69.88 173 LEU A C 1
ATOM 1359 O O . LEU A 1 173 ? 19.153 6.375 -18.853 1.00 69.88 173 LEU A O 1
ATOM 1363 N N . PHE A 1 174 ? 20.035 7.555 -17.153 1.00 70.00 174 PHE A N 1
ATOM 1364 C CA . PHE A 1 174 ? 19.380 6.803 -16.086 1.00 70.00 174 PHE A CA 1
ATOM 1365 C C . PHE A 1 174 ? 17.869 7.086 -16.012 1.00 70.00 174 PHE A C 1
ATOM 1367 O O . PHE A 1 174 ? 17.067 6.158 -15.886 1.00 70.00 174 PHE A O 1
ATOM 1374 N N . LEU A 1 175 ? 17.469 8.356 -16.148 1.00 64.75 175 LEU A N 1
ATOM 1375 C CA . LEU A 1 175 ? 16.068 8.793 -16.175 1.00 64.75 175 LEU A CA 1
ATOM 1376 C C . LEU A 1 175 ? 15.324 8.219 -17.394 1.00 64.75 175 LEU A C 1
ATOM 1378 O O . LEU A 1 175 ? 14.193 7.761 -17.277 1.00 64.75 175 LEU A O 1
ATOM 1382 N N . LEU A 1 176 ? 15.946 8.160 -18.571 1.00 65.44 176 LEU A N 1
ATOM 1383 C CA . LEU A 1 176 ? 15.306 7.601 -19.769 1.00 65.44 176 LEU A CA 1
ATOM 1384 C C . LEU A 1 176 ? 15.265 6.062 -19.786 1.00 65.44 176 LEU A C 1
ATOM 1386 O O . LEU A 1 176 ? 14.716 5.477 -20.718 1.00 65.44 176 LEU A O 1
ATOM 1390 N N . GLY A 1 177 ? 15.811 5.393 -18.762 1.00 61.50 177 GLY A N 1
ATOM 1391 C CA . GLY A 1 177 ? 15.867 3.931 -18.700 1.00 61.50 177 GLY A CA 1
ATOM 1392 C C . GLY A 1 177 ? 16.782 3.315 -19.761 1.00 61.50 177 GLY A C 1
ATOM 1393 O O . GLY A 1 177 ? 16.600 2.152 -20.114 1.00 61.50 177 GLY A O 1
ATOM 1394 N N . GLY A 1 178 ? 17.741 4.093 -20.275 1.00 65.69 178 GLY A N 1
ATOM 1395 C CA . GLY A 1 178 ? 18.748 3.617 -21.224 1.00 65.69 178 GLY A CA 1
ATOM 1396 C C . GLY A 1 178 ? 19.796 2.712 -20.573 1.00 65.69 178 GLY A C 1
ATOM 1397 O O . GLY A 1 178 ? 20.400 1.893 -21.256 1.00 65.69 178 GLY A O 1
ATOM 1398 N N . ASP A 1 179 ? 19.974 2.815 -19.251 1.00 74.31 179 ASP A N 1
ATOM 1399 C CA . ASP A 1 179 ? 20.850 1.930 -18.481 1.00 74.31 179 ASP A CA 1
ATOM 1400 C C . ASP A 1 179 ? 20.045 0.771 -17.839 1.00 74.31 179 ASP A C 1
ATOM 1402 O O . ASP A 1 179 ? 19.119 1.027 -17.056 1.00 74.31 179 ASP A O 1
ATOM 1406 N N . PRO A 1 180 ? 20.396 -0.508 -18.097 1.00 75.75 180 PRO A N 1
ATOM 1407 C CA . PRO A 1 180 ? 19.746 -1.679 -17.495 1.00 75.75 180 PRO A CA 1
ATOM 1408 C C . PRO A 1 180 ? 19.687 -1.657 -15.959 1.00 75.75 180 PRO A C 1
ATOM 1410 O O . PRO A 1 180 ? 18.730 -2.155 -15.356 1.00 75.75 180 PRO A O 1
ATOM 1413 N N . SER A 1 181 ? 20.681 -1.047 -15.306 1.00 79.62 181 SER A N 1
ATOM 1414 C CA . SER A 1 181 ? 20.742 -0.923 -13.845 1.00 79.62 181 SER A CA 1
ATOM 1415 C C . SER A 1 181 ? 19.598 -0.079 -13.268 1.00 79.62 181 SER A C 1
ATOM 1417 O O . SER A 1 181 ? 19.203 -0.290 -12.117 1.00 79.62 181 SER A O 1
ATOM 1419 N N . ALA A 1 182 ? 18.995 0.817 -14.061 1.00 81.62 182 ALA A N 1
ATOM 1420 C CA . ALA A 1 182 ? 17.858 1.631 -13.641 1.00 81.62 182 ALA A CA 1
ATOM 1421 C C . ALA A 1 182 ? 16.651 0.770 -13.245 1.00 81.62 182 ALA A C 1
ATOM 1423 O O . ALA A 1 182 ? 15.953 1.091 -12.282 1.00 81.62 182 ALA A O 1
ATOM 1424 N N . PHE A 1 183 ? 16.435 -0.365 -13.919 1.00 84.06 183 PHE A N 1
ATOM 1425 C CA . PHE A 1 183 ? 15.366 -1.304 -13.567 1.00 84.06 183 PHE A CA 1
ATOM 1426 C C . PHE A 1 183 ? 15.626 -1.997 -12.226 1.00 84.06 183 PHE A C 1
ATOM 1428 O O . PHE A 1 183 ? 14.689 -2.177 -11.445 1.00 84.06 183 PHE A O 1
ATOM 1435 N N . VAL A 1 184 ? 16.891 -2.306 -11.921 1.00 86.88 184 VAL A N 1
ATOM 1436 C CA . VAL A 1 184 ? 17.297 -2.908 -10.642 1.00 86.88 184 VAL A CA 1
ATOM 1437 C C . VAL A 1 184 ? 17.051 -1.932 -9.495 1.00 86.88 184 VAL A C 1
ATOM 1439 O O . VAL A 1 184 ? 16.364 -2.265 -8.525 1.00 86.88 184 VAL A O 1
ATOM 1442 N N . TYR A 1 185 ? 17.543 -0.698 -9.625 1.00 88.56 185 TYR A N 1
ATOM 1443 C CA . TYR A 1 185 ? 17.336 0.335 -8.612 1.00 88.56 185 TYR A CA 1
ATOM 1444 C C . TYR A 1 185 ? 15.863 0.718 -8.463 1.00 88.56 185 TYR A C 1
ATOM 1446 O O . TYR A 1 185 ? 15.403 0.919 -7.339 1.00 88.56 185 TYR A O 1
ATOM 1454 N N . ALA A 1 186 ? 15.091 0.760 -9.549 1.00 87.44 186 ALA A N 1
ATOM 1455 C CA . ALA A 1 186 ? 13.659 1.012 -9.468 1.00 87.44 186 ALA A CA 1
ATOM 1456 C C . ALA A 1 186 ? 12.911 -0.120 -8.752 1.00 87.44 186 ALA A C 1
ATOM 1458 O O . ALA A 1 186 ? 12.065 0.163 -7.907 1.00 87.44 186 ALA A O 1
ATOM 1459 N N . ALA A 1 187 ? 13.234 -1.389 -9.030 1.00 87.94 187 ALA A N 1
ATOM 1460 C CA . ALA A 1 187 ? 12.615 -2.532 -8.360 1.00 87.94 187 ALA A CA 1
ATOM 1461 C C . ALA A 1 187 ? 12.906 -2.529 -6.851 1.00 87.94 187 ALA A C 1
ATOM 1463 O O . ALA A 1 187 ? 11.982 -2.586 -6.037 1.00 87.94 187 ALA A O 1
ATOM 1464 N N . VAL A 1 188 ? 14.181 -2.406 -6.465 1.00 89.69 188 VAL A N 1
ATOM 1465 C CA . VAL A 1 188 ? 14.587 -2.395 -5.051 1.00 89.69 188 VAL A CA 1
ATOM 1466 C C . VAL A 1 188 ? 14.060 -1.146 -4.340 1.00 89.69 188 VAL A C 1
ATOM 1468 O O . VAL A 1 188 ? 13.466 -1.247 -3.266 1.00 89.69 188 VAL A O 1
ATOM 1471 N N . GLY A 1 189 ? 14.215 0.031 -4.951 1.00 90.56 189 GLY A N 1
ATOM 1472 C CA . GLY A 1 189 ? 13.741 1.300 -4.402 1.00 90.56 189 GLY A CA 1
ATOM 1473 C C . GLY A 1 189 ? 12.228 1.310 -4.189 1.00 90.56 189 GLY A C 1
ATOM 1474 O O . GLY A 1 189 ? 11.752 1.765 -3.149 1.00 90.56 189 GLY A O 1
ATOM 1475 N N . ALA A 1 190 ? 11.464 0.722 -5.113 1.00 89.00 190 ALA A N 1
ATOM 1476 C CA . ALA A 1 190 ? 10.024 0.554 -4.974 1.00 89.00 190 ALA A CA 1
ATOM 1477 C C . ALA A 1 190 ? 9.648 -0.295 -3.748 1.00 89.00 190 ALA A C 1
ATOM 1479 O O . ALA A 1 190 ? 8.775 0.103 -2.978 1.00 89.00 190 ALA A O 1
ATOM 1480 N N . LEU A 1 191 ? 10.323 -1.424 -3.512 1.00 87.50 191 LEU A N 1
ATOM 1481 C CA . LEU A 1 191 ? 10.075 -2.264 -2.332 1.00 87.50 191 LEU A CA 1
ATOM 1482 C C . LEU A 1 191 ? 10.409 -1.536 -1.018 1.00 87.50 191 LEU A C 1
ATOM 1484 O O . LEU A 1 191 ? 9.685 -1.674 -0.029 1.00 87.50 191 LEU A O 1
ATOM 1488 N N . ILE A 1 192 ? 11.460 -0.714 -1.013 1.00 90.75 192 ILE A N 1
ATOM 1489 C CA . ILE A 1 192 ? 11.835 0.114 0.142 1.00 90.75 192 ILE A CA 1
ATOM 1490 C C . ILE A 1 192 ? 10.777 1.189 0.407 1.00 90.75 192 ILE A C 1
ATOM 1492 O O . ILE A 1 192 ? 10.320 1.347 1.538 1.00 90.75 192 ILE A O 1
ATOM 1496 N N . ILE A 1 193 ? 10.339 1.906 -0.628 1.00 91.69 193 ILE A N 1
ATOM 1497 C CA . ILE A 1 193 ? 9.285 2.924 -0.513 1.00 91.69 193 ILE A CA 1
ATOM 1498 C C . ILE A 1 193 ? 7.973 2.286 -0.049 1.00 91.69 193 ILE A C 1
ATOM 1500 O O . ILE A 1 193 ? 7.291 2.824 0.822 1.00 91.69 193 ILE A O 1
ATOM 1504 N N . TYR A 1 194 ? 7.646 1.101 -0.561 1.00 89.06 194 TYR A N 1
ATOM 1505 C CA . TYR A 1 194 ? 6.505 0.325 -0.094 1.00 89.06 194 TYR A CA 1
ATOM 1506 C C . TYR A 1 194 ? 6.589 0.040 1.414 1.00 89.06 194 TYR A C 1
ATOM 1508 O O . TYR A 1 194 ? 5.604 0.210 2.134 1.00 89.06 194 TYR A O 1
ATOM 1516 N N . ARG A 1 195 ? 7.775 -0.324 1.923 1.00 88.81 195 ARG A N 1
ATOM 1517 C CA . ARG A 1 195 ? 8.015 -0.541 3.358 1.00 88.81 195 ARG A CA 1
ATOM 1518 C C . ARG A 1 195 ? 7.784 0.725 4.189 1.00 88.81 195 ARG A C 1
ATOM 1520 O O . ARG A 1 195 ? 7.177 0.632 5.254 1.00 88.81 195 ARG A O 1
ATOM 1527 N N . TRP A 1 196 ? 8.188 1.895 3.690 1.00 93.19 196 TRP A N 1
ATOM 1528 C CA . TRP A 1 196 ? 7.895 3.188 4.324 1.00 93.19 196 TRP A CA 1
ATOM 1529 C C . TRP A 1 196 ? 6.393 3.474 4.395 1.00 93.19 196 TRP A C 1
ATOM 1531 O O . TRP A 1 196 ? 5.888 3.805 5.467 1.00 93.19 196 TRP A O 1
ATOM 1541 N N . PHE A 1 197 ? 5.658 3.290 3.293 1.00 92.94 197 PHE A N 1
ATOM 1542 C CA . PHE A 1 197 ? 4.201 3.472 3.285 1.00 92.94 197 PHE A CA 1
ATOM 1543 C C . PHE A 1 197 ? 3.476 2.462 4.179 1.00 92.94 197 PHE A C 1
ATOM 1545 O O . PHE A 1 197 ? 2.478 2.810 4.808 1.00 92.94 197 PHE A O 1
ATOM 1552 N N . TRP A 1 198 ? 3.987 1.234 4.290 1.00 90.38 198 TRP A N 1
ATOM 1553 C CA . TRP A 1 198 ? 3.479 0.255 5.248 1.00 90.38 198 TRP A CA 1
ATOM 1554 C C . TRP A 1 198 ? 3.699 0.708 6.698 1.00 90.38 198 TRP A C 1
ATOM 1556 O O . TRP A 1 198 ? 2.766 0.662 7.498 1.00 90.38 198 TRP A O 1
ATOM 1566 N N . GLY A 1 199 ? 4.894 1.212 7.028 1.00 90.88 199 GLY A N 1
ATOM 1567 C CA . GLY A 1 199 ? 5.184 1.803 8.340 1.00 90.88 199 GLY A CA 1
ATOM 1568 C C . GLY A 1 199 ? 4.277 2.993 8.660 1.00 90.88 199 GLY A C 1
ATOM 1569 O O . GLY A 1 199 ? 3.750 3.085 9.767 1.00 90.88 199 GLY A O 1
ATOM 1570 N N . PHE A 1 200 ? 4.009 3.845 7.666 1.00 92.69 200 PHE A N 1
ATOM 1571 C CA . PHE A 1 200 ? 3.050 4.944 7.780 1.00 92.69 200 PHE A CA 1
ATOM 1572 C C . PHE A 1 200 ? 1.628 4.455 8.049 1.00 92.69 200 PHE A C 1
ATOM 1574 O O . PHE A 1 200 ? 0.956 4.993 8.928 1.00 92.69 200 PHE A O 1
ATOM 1581 N N . ALA A 1 201 ? 1.182 3.408 7.355 1.00 92.06 201 ALA A N 1
ATOM 1582 C CA . ALA A 1 201 ? -0.138 2.838 7.573 1.00 92.06 201 ALA A CA 1
ATOM 1583 C C . ALA A 1 201 ? -0.302 2.294 9.002 1.00 92.06 201 ALA A C 1
ATOM 1585 O O . ALA A 1 201 ? -1.245 2.680 9.693 1.00 92.06 201 ALA A O 1
ATOM 1586 N N . VAL A 1 202 ? 0.659 1.494 9.480 1.00 89.00 202 VAL A N 1
ATOM 1587 C CA . VAL A 1 202 ? 0.654 0.950 10.851 1.00 89.00 202 VAL A CA 1
ATOM 1588 C C . VAL A 1 202 ? 0.728 2.067 11.893 1.00 89.00 202 VAL A C 1
ATOM 1590 O O . VAL A 1 202 ? -0.052 2.066 12.841 1.00 89.00 202 VAL A O 1
ATOM 1593 N N . TYR A 1 203 ? 1.584 3.074 11.689 1.00 90.25 203 TYR A N 1
ATOM 1594 C CA . TYR A 1 203 ? 1.656 4.253 12.557 1.00 90.25 203 TYR A CA 1
ATOM 1595 C C . TYR A 1 203 ? 0.300 4.958 12.680 1.00 90.25 203 TYR A C 1
ATOM 1597 O O . TYR A 1 203 ? -0.134 5.291 13.784 1.00 90.25 203 TYR A O 1
ATOM 1605 N N . MET A 1 204 ? -0.384 5.177 11.553 1.00 90.56 204 MET A N 1
ATOM 1606 C CA . MET A 1 204 ? -1.697 5.817 11.538 1.00 90.56 204 MET A CA 1
ATOM 1607 C C . MET A 1 204 ? -2.728 4.978 12.296 1.00 90.56 204 MET A C 1
ATOM 1609 O O . MET A 1 204 ? -3.467 5.526 13.115 1.00 90.56 204 MET A O 1
ATOM 1613 N N . TRP A 1 205 ? -2.772 3.662 12.067 1.00 88.50 205 TRP A N 1
ATOM 1614 C CA . TRP A 1 205 ? -3.689 2.760 12.772 1.00 88.50 205 TRP A CA 1
ATOM 1615 C C . TRP A 1 205 ? -3.440 2.755 14.282 1.00 88.50 205 TRP A C 1
ATOM 1617 O O . TRP A 1 205 ? -4.381 2.971 15.046 1.00 88.50 205 TRP A O 1
ATOM 1627 N N . ASP A 1 206 ? -2.183 2.634 14.712 1.00 83.69 206 ASP A N 1
ATOM 1628 C CA . ASP A 1 206 ? -1.811 2.622 16.129 1.00 83.69 206 ASP A CA 1
ATOM 1629 C C . ASP A 1 206 ? -2.152 3.948 16.821 1.00 83.69 206 ASP A C 1
ATOM 1631 O O . ASP A 1 206 ? -2.738 3.961 17.907 1.00 83.69 206 ASP A O 1
ATOM 1635 N N . LYS A 1 207 ? -1.845 5.092 16.190 1.00 82.88 207 LYS A N 1
ATOM 1636 C CA . LYS A 1 207 ? -2.159 6.417 16.756 1.00 82.88 207 LYS A CA 1
ATOM 1637 C C . LYS A 1 207 ? -3.655 6.690 16.838 1.00 82.88 207 LYS A C 1
ATOM 1639 O O . LYS A 1 207 ? -4.091 7.368 17.769 1.00 82.88 207 LYS A O 1
ATOM 1644 N N . ALA A 1 208 ? -4.430 6.176 15.888 1.00 79.94 208 ALA A N 1
ATOM 1645 C CA . ALA A 1 208 ? -5.883 6.268 15.907 1.00 79.94 208 ALA A CA 1
ATOM 1646 C C . ALA A 1 208 ? -6.551 5.224 16.819 1.00 79.94 208 ALA A C 1
ATOM 1648 O O . ALA A 1 208 ? -7.740 5.348 17.104 1.00 79.94 208 ALA A O 1
ATOM 1649 N N . GLY A 1 209 ? -5.812 4.218 17.302 1.00 74.25 209 GLY A N 1
ATOM 1650 C CA . GLY A 1 209 ? -6.372 3.114 18.083 1.00 74.25 209 GLY A CA 1
ATOM 1651 C C . GLY A 1 209 ? -7.260 2.180 17.255 1.00 74.25 209 GLY A C 1
ATOM 1652 O O . GLY A 1 209 ? -8.256 1.666 17.767 1.00 74.25 209 GLY A O 1
ATOM 1653 N N . VAL A 1 210 ? -6.930 2.000 15.974 1.00 79.50 210 VAL A N 1
ATOM 1654 C CA . VAL A 1 210 ? -7.590 1.055 15.066 1.00 79.50 210 VAL A CA 1
ATOM 1655 C C . VAL A 1 210 ? -6.999 -0.336 15.288 1.00 79.50 210 VAL A C 1
ATOM 1657 O O . VAL A 1 210 ? -5.817 -0.552 15.026 1.00 79.50 210 VAL A O 1
ATOM 1660 N N . ASP A 1 211 ? -7.815 -1.293 15.737 1.00 79.62 211 ASP A N 1
ATOM 1661 C CA . ASP A 1 211 ? -7.383 -2.685 15.921 1.00 79.62 211 ASP A CA 1
ATOM 1662 C C . ASP A 1 211 ? -7.345 -3.423 14.571 1.00 79.62 211 ASP A C 1
ATOM 1664 O O . ASP A 1 211 ? -8.266 -4.142 14.175 1.00 79.62 211 ASP A O 1
ATOM 1668 N N . TYR A 1 212 ? -6.267 -3.199 13.818 1.00 81.88 212 TYR A N 1
ATOM 1669 C CA . TYR A 1 212 ? -6.084 -3.800 12.497 1.00 81.88 212 TYR A CA 1
ATOM 1670 C C . TYR A 1 212 ? -5.865 -5.319 12.554 1.00 81.88 212 TYR A C 1
ATOM 1672 O O . TYR A 1 212 ? -6.175 -6.005 11.579 1.00 81.88 212 TYR A O 1
ATOM 1680 N N . ILE A 1 213 ? -5.368 -5.856 13.676 1.00 79.12 213 ILE A N 1
ATOM 1681 C CA . ILE A 1 213 ? -5.184 -7.301 13.889 1.00 79.12 213 ILE A CA 1
ATOM 1682 C C . ILE A 1 213 ? -6.550 -7.977 13.901 1.00 79.12 213 ILE A C 1
ATOM 1684 O O . ILE A 1 213 ? -6.760 -8.962 13.190 1.00 79.12 213 ILE A O 1
ATOM 1688 N N . LEU A 1 214 ? -7.496 -7.405 14.645 1.00 75.56 214 LEU A N 1
ATOM 1689 C CA . LEU A 1 214 ? -8.868 -7.882 14.694 1.00 75.56 214 LEU A CA 1
ATOM 1690 C C . LEU A 1 214 ? -9.557 -7.787 13.328 1.00 75.56 214 LEU A C 1
ATOM 1692 O O . LEU A 1 214 ? -10.101 -8.777 12.836 1.00 75.56 214 LEU A O 1
ATOM 1696 N N . VAL A 1 215 ? -9.500 -6.613 12.694 1.00 76.06 215 VAL A N 1
ATOM 1697 C CA . VAL A 1 215 ? -10.192 -6.341 11.421 1.00 76.06 215 VAL A CA 1
ATOM 1698 C C . VAL A 1 215 ? -9.694 -7.239 10.290 1.00 76.06 215 VAL A C 1
ATOM 1700 O O . VAL A 1 215 ? -10.483 -7.729 9.481 1.00 76.06 215 VAL A O 1
ATOM 1703 N N . LEU A 1 216 ? -8.385 -7.486 10.229 1.00 80.19 216 LEU A N 1
ATOM 1704 C CA . LEU A 1 216 ? -7.794 -8.396 9.248 1.00 80.19 216 LEU A CA 1
ATOM 1705 C C . LEU A 1 216 ? -7.841 -9.861 9.706 1.00 80.19 216 LEU A C 1
ATOM 1707 O O . LEU A 1 216 ? -7.402 -10.743 8.966 1.00 80.19 216 LEU A O 1
ATOM 1711 N N . SER A 1 217 ? -8.383 -10.143 10.893 1.00 72.62 217 SER A N 1
ATOM 1712 C CA . SER A 1 217 ? -8.420 -11.481 11.490 1.00 72.62 217 SER A CA 1
ATOM 1713 C C . SER A 1 217 ? -7.041 -12.151 11.447 1.00 72.62 217 SER A C 1
ATOM 1715 O O . SER A 1 217 ? -6.899 -13.288 10.978 1.00 72.62 217 SER A O 1
ATOM 1717 N N . LEU A 1 218 ? -6.015 -11.390 11.833 1.00 74.38 218 LEU A N 1
ATOM 1718 C CA . LEU A 1 218 ? -4.642 -11.863 11.970 1.00 74.38 218 LEU A CA 1
ATOM 1719 C C . LEU A 1 218 ? -4.492 -12.580 13.312 1.00 74.38 218 LEU A C 1
ATOM 1721 O O . LEU A 1 218 ? -5.241 -12.318 14.250 1.00 74.38 218 LEU A O 1
ATOM 1725 N N . ASP A 1 219 ? -3.531 -13.498 13.391 1.00 65.12 219 ASP A N 1
ATOM 1726 C CA . ASP A 1 219 ? -3.289 -14.260 14.614 1.00 65.12 219 ASP A CA 1
ATOM 1727 C C . ASP A 1 219 ? -2.701 -13.337 15.697 1.00 65.12 219 ASP A C 1
ATOM 1729 O O . ASP A 1 219 ? -1.583 -12.840 15.534 1.00 65.12 219 ASP A O 1
ATOM 1733 N N . PRO A 1 220 ? -3.431 -13.099 16.796 1.00 60.84 220 PRO A N 1
ATOM 1734 C CA . PRO A 1 220 ? -3.017 -12.176 17.843 1.00 60.84 220 PRO A CA 1
ATOM 1735 C C . PRO A 1 220 ? -1.913 -12.743 18.740 1.00 60.84 220 PRO A C 1
ATOM 1737 O O . PRO A 1 220 ? -1.309 -11.999 19.505 1.00 60.84 220 PRO A O 1
ATOM 1740 N N . ASN A 1 221 ? -1.641 -14.050 18.665 1.00 54.84 221 ASN A N 1
ATOM 1741 C CA . ASN A 1 221 ? -0.589 -14.704 19.449 1.00 54.84 221 ASN A CA 1
ATOM 1742 C C . ASN A 1 221 ? 0.810 -14.472 18.884 1.00 54.84 221 ASN A C 1
ATOM 1744 O O . ASN A 1 221 ? 1.799 -14.947 19.441 1.00 54.84 221 ASN A O 1
ATOM 1748 N N . LYS A 1 222 ? 0.894 -13.802 17.737 1.00 63.62 222 LYS A N 1
ATOM 1749 C CA . LYS A 1 222 ? 2.137 -13.601 17.013 1.00 63.62 222 LYS A CA 1
ATOM 1750 C C . LYS A 1 222 ? 2.589 -12.168 17.181 1.00 63.62 222 LYS A C 1
ATOM 1752 O O . LYS A 1 222 ? 1.795 -11.237 17.070 1.00 63.62 222 LYS A O 1
ATOM 1757 N N . HIS A 1 223 ? 3.881 -12.009 17.443 1.00 63.75 223 HIS A N 1
ATOM 1758 C CA . HIS A 1 223 ? 4.488 -10.698 17.581 1.00 63.75 223 HIS A CA 1
ATOM 1759 C C . HIS A 1 223 ? 4.391 -9.943 16.249 1.00 63.75 223 HIS A C 1
ATOM 1761 O O . HIS A 1 223 ? 5.017 -10.334 15.262 1.00 63.75 223 HIS A O 1
ATOM 1767 N N . MET A 1 224 ? 3.579 -8.885 16.223 1.00 71.19 224 MET A N 1
ATOM 1768 C CA . MET A 1 224 ? 3.505 -7.954 15.101 1.00 71.19 224 MET A CA 1
ATOM 1769 C C . MET A 1 224 ? 4.547 -6.851 15.313 1.00 71.19 224 MET A C 1
ATOM 1771 O O . MET A 1 224 ? 4.615 -6.308 16.417 1.00 71.19 224 MET A O 1
ATOM 1775 N N . PRO A 1 225 ? 5.348 -6.507 14.289 1.00 76.00 225 PRO A N 1
ATOM 1776 C CA . PRO A 1 225 ? 6.357 -5.464 14.423 1.00 76.00 225 PRO A CA 1
ATOM 1777 C C . PRO A 1 225 ? 5.688 -4.116 14.690 1.00 76.00 225 PRO A C 1
ATOM 1779 O O . PRO A 1 225 ? 4.673 -3.786 14.067 1.00 76.00 225 PRO A O 1
ATOM 1782 N N . THR A 1 226 ? 6.272 -3.317 15.582 1.00 82.06 226 THR A N 1
ATOM 1783 C CA . THR A 1 226 ? 5.778 -1.959 15.827 1.00 82.06 226 THR A CA 1
ATOM 1784 C C . THR A 1 226 ? 6.058 -1.066 14.616 1.00 82.06 226 THR A C 1
ATOM 1786 O O . THR A 1 226 ? 6.946 -1.344 13.801 1.00 82.06 226 THR A O 1
ATOM 1789 N N . TYR A 1 227 ? 5.341 0.055 14.487 1.00 86.19 227 TYR A N 1
ATOM 1790 C CA . TYR A 1 227 ? 5.621 1.021 13.415 1.00 86.19 227 TYR A CA 1
ATOM 1791 C C . TYR A 1 227 ? 7.077 1.523 13.436 1.00 86.19 227 TYR A C 1
ATOM 1793 O O . TYR A 1 227 ? 7.647 1.815 12.385 1.00 86.19 227 TYR A O 1
ATOM 1801 N N . ALA A 1 228 ? 7.692 1.604 14.620 1.00 87.25 228 ALA A N 1
ATOM 1802 C CA . ALA A 1 228 ? 9.068 2.054 14.786 1.00 87.25 228 ALA A CA 1
ATOM 1803 C C . ALA A 1 228 ? 10.078 1.013 14.289 1.00 87.25 228 ALA A C 1
ATOM 1805 O O . ALA A 1 228 ? 11.048 1.386 13.629 1.00 87.25 228 ALA A O 1
ATOM 1806 N N . ASP A 1 229 ? 9.814 -0.277 14.509 1.00 85.56 229 ASP A N 1
ATOM 1807 C CA . ASP A 1 229 ? 10.633 -1.365 13.960 1.00 85.56 229 ASP A CA 1
ATOM 1808 C C . ASP A 1 229 ? 10.581 -1.365 12.431 1.00 85.56 229 ASP A C 1
ATOM 1810 O O . ASP A 1 229 ? 11.614 -1.464 11.766 1.00 85.56 229 ASP A O 1
ATOM 1814 N N . ILE A 1 230 ? 9.383 -1.171 11.863 1.00 88.25 230 ILE A N 1
ATOM 1815 C CA . ILE A 1 230 ? 9.187 -1.079 10.410 1.00 88.25 230 ILE A CA 1
ATOM 1816 C C . ILE A 1 230 ? 9.964 0.113 9.836 1.00 88.25 230 ILE A C 1
ATOM 1818 O O . ILE A 1 230 ? 10.641 -0.041 8.819 1.00 88.25 230 ILE A O 1
ATOM 1822 N N . TYR A 1 231 ? 9.913 1.285 10.478 1.00 91.88 231 TYR A N 1
ATOM 1823 C CA . TYR A 1 231 ? 10.691 2.448 10.040 1.00 91.88 231 TYR A CA 1
ATOM 1824 C C . TYR A 1 231 ? 12.196 2.269 10.222 1.00 91.88 231 TYR A C 1
ATOM 1826 O O . TYR A 1 231 ? 12.969 2.722 9.382 1.00 91.88 231 TYR A O 1
ATOM 1834 N N . SER A 1 232 ? 12.633 1.602 11.288 1.00 89.94 232 SER A N 1
ATOM 1835 C CA . SER A 1 232 ? 14.050 1.327 11.528 1.00 89.94 232 SER A CA 1
ATOM 1836 C C . SER A 1 232 ? 14.620 0.400 10.451 1.00 89.94 232 SER A C 1
ATOM 1838 O O . SER A 1 232 ? 15.717 0.646 9.939 1.00 89.94 232 SER A O 1
ATOM 1840 N N . ASP A 1 233 ? 13.850 -0.622 10.070 1.00 87.00 233 ASP A N 1
ATOM 1841 C CA . ASP A 1 233 ? 14.138 -1.561 8.986 1.00 87.00 233 ASP A CA 1
ATOM 1842 C C . ASP A 1 233 ? 14.154 -0.864 7.616 1.00 87.00 233 ASP A C 1
ATOM 1844 O O . ASP A 1 233 ? 15.143 -0.959 6.884 1.00 87.00 233 ASP A O 1
ATOM 1848 N N . ALA A 1 234 ? 13.110 -0.083 7.311 1.00 91.31 234 ALA A N 1
ATOM 1849 C CA . ALA A 1 234 ? 13.023 0.714 6.088 1.00 91.31 234 ALA A CA 1
ATOM 1850 C C . ALA A 1 234 ? 14.187 1.710 5.976 1.00 91.31 234 ALA A C 1
ATOM 1852 O O . ALA A 1 234 ? 14.808 1.811 4.923 1.00 91.31 234 ALA A O 1
ATOM 1853 N N . GLY A 1 235 ? 14.538 2.386 7.074 1.00 93.31 235 GLY A N 1
ATOM 1854 C CA . GLY A 1 235 ? 15.658 3.318 7.135 1.00 93.31 235 GLY A CA 1
ATOM 1855 C C . GLY A 1 235 ? 17.004 2.647 6.880 1.00 93.31 235 GLY A C 1
ATOM 1856 O O . GLY A 1 235 ? 17.803 3.168 6.107 1.00 93.31 235 GLY A O 1
ATOM 1857 N N . THR A 1 236 ? 17.254 1.467 7.457 1.00 90.56 236 THR A N 1
ATOM 1858 C CA . THR A 1 236 ? 18.483 0.708 7.172 1.00 90.56 236 THR A CA 1
ATOM 1859 C C . THR A 1 236 ? 18.569 0.319 5.696 1.00 90.56 236 THR A C 1
ATOM 1861 O O . THR A 1 236 ? 19.622 0.490 5.086 1.00 90.56 236 THR A O 1
ATOM 1864 N N . LEU A 1 237 ? 17.472 -0.165 5.106 1.00 90.38 237 LEU A N 1
ATOM 1865 C CA . LEU A 1 237 ? 17.429 -0.497 3.681 1.00 90.38 237 LEU A CA 1
ATOM 1866 C C . LEU A 1 237 ? 17.629 0.737 2.792 1.00 90.38 237 LEU A C 1
ATOM 1868 O O . LEU A 1 237 ? 18.378 0.663 1.823 1.00 90.38 237 LEU A O 1
ATOM 1872 N N . SER A 1 238 ? 17.022 1.876 3.139 1.00 93.88 238 SER A N 1
ATOM 1873 C CA . SER A 1 238 ? 17.209 3.145 2.428 1.00 93.88 238 SER A CA 1
ATOM 1874 C C . SER A 1 238 ? 18.655 3.629 2.472 1.00 93.88 238 SER A C 1
ATOM 1876 O O . SER A 1 238 ? 19.180 4.023 1.439 1.00 93.88 238 SER A O 1
ATOM 1878 N N . VAL A 1 239 ? 19.325 3.576 3.628 1.00 93.44 239 VAL A N 1
ATOM 1879 C CA . VAL A 1 239 ? 20.738 3.978 3.738 1.00 93.44 239 VAL A CA 1
ATOM 1880 C C . VAL A 1 239 ? 21.624 3.090 2.861 1.00 93.44 239 VAL A C 1
ATOM 1882 O O . VAL A 1 239 ? 22.422 3.613 2.088 1.00 93.44 239 VAL A O 1
ATOM 1885 N N . LEU A 1 240 ? 21.446 1.764 2.917 1.00 91.44 240 LEU A N 1
ATOM 1886 C CA . LEU A 1 240 ? 22.201 0.826 2.076 1.00 91.44 240 LEU A CA 1
ATOM 1887 C C . LEU A 1 240 ? 21.952 1.065 0.582 1.00 91.44 240 LEU A C 1
ATOM 1889 O O . LEU A 1 240 ? 22.899 1.106 -0.200 1.00 91.44 240 LEU A O 1
ATOM 1893 N N . PHE A 1 241 ? 20.690 1.265 0.198 1.00 92.44 241 PHE A N 1
ATOM 1894 C CA . PHE A 1 241 ? 20.297 1.585 -1.171 1.00 92.44 241 PHE A CA 1
ATOM 1895 C C . PHE A 1 241 ? 20.950 2.878 -1.663 1.00 92.44 241 PHE A C 1
ATOM 1897 O O . PHE A 1 241 ? 21.545 2.890 -2.735 1.00 92.44 241 PHE A O 1
ATOM 1904 N N . LEU A 1 242 ? 20.870 3.956 -0.878 1.00 92.75 242 LEU A N 1
ATOM 1905 C CA . LEU A 1 242 ? 21.373 5.271 -1.270 1.00 92.75 242 LEU A CA 1
ATOM 1906 C C . LEU A 1 242 ? 22.902 5.304 -1.334 1.00 92.75 242 LEU A C 1
ATOM 1908 O O . LEU A 1 242 ? 23.443 5.883 -2.267 1.00 92.75 242 LEU A O 1
ATOM 1912 N N . ILE A 1 243 ? 23.604 4.656 -0.399 1.00 91.88 243 ILE A N 1
ATOM 1913 C CA . ILE A 1 243 ? 25.068 4.525 -0.467 1.00 91.88 243 ILE A CA 1
ATOM 1914 C C . ILE A 1 243 ? 25.467 3.740 -1.719 1.00 91.88 243 ILE A C 1
ATOM 1916 O O . ILE A 1 243 ? 26.323 4.193 -2.474 1.00 91.88 243 ILE A O 1
ATOM 1920 N N . ASN A 1 244 ? 24.826 2.596 -1.973 1.00 92.00 244 ASN A N 1
ATOM 1921 C CA . ASN A 1 244 ? 25.111 1.779 -3.150 1.00 92.00 244 ASN A CA 1
ATOM 1922 C C . ASN A 1 244 ? 24.855 2.552 -4.453 1.00 92.00 244 ASN A C 1
ATOM 1924 O O . ASN A 1 244 ? 25.720 2.573 -5.324 1.00 92.00 244 ASN A O 1
ATOM 1928 N N . PHE A 1 245 ? 23.715 3.241 -4.547 1.00 89.06 245 PHE A N 1
ATOM 1929 C CA . PHE A 1 245 ? 23.359 4.071 -5.695 1.00 89.06 245 PHE A CA 1
ATOM 1930 C C . PHE A 1 245 ? 24.369 5.202 -5.928 1.00 89.06 245 PHE A C 1
ATOM 1932 O O . PHE A 1 245 ? 24.765 5.454 -7.062 1.00 89.06 245 PHE A O 1
ATOM 1939 N N . GLN A 1 246 ? 24.834 5.853 -4.862 1.00 87.56 246 GLN A N 1
ATOM 1940 C CA . GLN A 1 246 ? 25.804 6.941 -4.967 1.00 87.56 246 GLN A CA 1
ATOM 1941 C C . GLN A 1 246 ? 27.189 6.463 -5.396 1.00 87.56 246 GLN A C 1
ATOM 1943 O O . GLN A 1 246 ? 27.816 7.109 -6.232 1.00 87.56 246 GLN A O 1
ATOM 1948 N N . ILE A 1 247 ? 27.659 5.330 -4.866 1.00 88.62 247 ILE A N 1
ATOM 1949 C CA . ILE A 1 247 ? 28.923 4.725 -5.308 1.00 88.62 247 ILE A CA 1
ATOM 1950 C C . ILE A 1 247 ? 28.806 4.311 -6.777 1.00 88.62 247 ILE A C 1
ATOM 1952 O O . ILE A 1 247 ? 29.701 4.606 -7.561 1.00 88.62 247 ILE A O 1
ATOM 1956 N N . PHE A 1 248 ? 27.692 3.691 -7.170 1.00 86.88 248 PHE A N 1
ATOM 1957 C CA . PHE A 1 248 ? 27.440 3.335 -8.564 1.00 86.88 248 PHE A CA 1
ATOM 1958 C C . PHE A 1 248 ? 27.479 4.563 -9.481 1.00 86.88 248 PHE A C 1
ATOM 1960 O O . PHE A 1 248 ? 28.220 4.569 -10.462 1.00 86.88 248 PHE A O 1
ATOM 1967 N N . HIS A 1 249 ? 26.756 5.630 -9.132 1.00 83.00 249 HIS A N 1
ATOM 1968 C CA . HIS A 1 249 ? 26.751 6.873 -9.902 1.00 83.00 249 HIS A CA 1
ATOM 1969 C C . HIS A 1 249 ? 28.150 7.499 -9.996 1.00 83.00 249 HIS A C 1
ATOM 1971 O O . HIS A 1 249 ? 28.555 7.947 -11.066 1.00 83.00 249 HIS A O 1
ATOM 1977 N N . LEU A 1 250 ? 28.911 7.503 -8.897 1.00 84.00 250 LEU A N 1
ATOM 1978 C CA . LEU A 1 250 ? 30.285 8.008 -8.868 1.00 84.00 250 LEU A CA 1
ATOM 1979 C C . LEU A 1 250 ? 31.206 7.212 -9.799 1.00 84.00 250 LEU A C 1
ATOM 1981 O O . LEU A 1 250 ? 31.962 7.798 -10.569 1.00 84.00 250 LEU A O 1
ATOM 1985 N N . LEU A 1 251 ? 31.135 5.881 -9.755 1.00 84.50 251 LEU A N 1
ATOM 1986 C CA . LEU A 1 251 ? 31.936 5.024 -10.627 1.00 84.50 251 LEU A CA 1
ATOM 1987 C C . LEU A 1 251 ? 31.563 5.220 -12.101 1.00 84.50 251 LEU A C 1
ATOM 1989 O O . LEU A 1 251 ? 32.450 5.329 -12.942 1.00 84.50 251 LEU A O 1
ATOM 1993 N N . ARG A 1 252 ? 30.268 5.348 -12.417 1.00 81.06 252 ARG A N 1
ATOM 1994 C CA . ARG A 1 252 ? 29.793 5.647 -13.781 1.00 81.06 252 ARG A CA 1
ATOM 1995 C C . ARG A 1 252 ? 30.261 7.015 -14.279 1.00 81.06 252 ARG A C 1
ATOM 1997 O O . ARG A 1 252 ? 30.610 7.145 -15.453 1.00 81.06 252 ARG A O 1
ATOM 2004 N N . TYR A 1 253 ? 30.316 8.008 -13.395 1.00 80.44 253 TYR A N 1
ATOM 2005 C CA . TYR A 1 253 ? 30.858 9.327 -13.711 1.00 80.44 253 TYR A CA 1
ATOM 2006 C C . TYR A 1 253 ? 32.318 9.255 -14.172 1.00 80.44 253 TYR A C 1
ATOM 2008 O O . TYR A 1 253 ? 32.644 9.726 -15.263 1.00 80.44 253 TYR A O 1
ATOM 2016 N N . TYR A 1 254 ? 33.185 8.593 -13.402 1.00 79.31 254 TYR A N 1
ATOM 2017 C CA . TYR A 1 254 ? 34.594 8.443 -13.781 1.00 79.31 254 TYR A CA 1
ATOM 2018 C C . TYR A 1 254 ? 34.795 7.542 -15.003 1.00 79.31 254 TYR A C 1
ATOM 2020 O O . TYR A 1 254 ? 35.652 7.843 -15.833 1.00 79.31 254 TYR A O 1
ATOM 2028 N N . HIS A 1 255 ? 33.971 6.501 -15.159 1.00 77.19 255 HIS A N 1
ATOM 2029 C CA . HIS A 1 255 ? 34.006 5.627 -16.332 1.00 77.19 255 HIS A CA 1
ATOM 2030 C C . HIS A 1 255 ? 33.779 6.388 -17.640 1.00 77.19 255 HIS A C 1
ATOM 2032 O O . HIS A 1 255 ? 34.477 6.163 -18.619 1.00 77.19 255 HIS A O 1
ATOM 2038 N N . THR A 1 256 ? 32.804 7.300 -17.649 1.00 73.88 256 THR A N 1
ATOM 2039 C CA . THR A 1 256 ? 32.406 8.035 -18.860 1.00 73.88 256 THR A CA 1
ATOM 2040 C C . THR A 1 256 ? 33.435 9.097 -19.238 1.00 73.88 256 THR A C 1
ATOM 2042 O O . THR A 1 256 ? 33.634 9.394 -20.411 1.00 73.88 256 THR A O 1
ATOM 2045 N N . ARG A 1 257 ? 34.095 9.695 -18.242 1.00 75.12 257 ARG A N 1
ATOM 2046 C CA . ARG A 1 257 ? 34.990 10.830 -18.470 1.00 75.12 257 ARG A CA 1
ATOM 2047 C C . ARG A 1 257 ? 36.407 10.408 -18.868 1.00 75.12 257 ARG A C 1
ATOM 2049 O O . ARG A 1 257 ? 37.079 11.206 -19.507 1.00 75.12 257 ARG A O 1
ATOM 2056 N N . GLN A 1 258 ? 36.851 9.203 -18.474 1.00 69.31 258 GLN A N 1
ATOM 2057 C CA . GLN A 1 258 ? 38.194 8.629 -18.718 1.00 69.31 258 GLN A CA 1
ATOM 2058 C C . GLN A 1 258 ? 39.352 9.648 -18.653 1.00 69.31 258 GLN A C 1
ATOM 2060 O O . GLN A 1 258 ? 40.320 9.573 -19.403 1.00 69.31 258 GLN A O 1
ATOM 2065 N N . SER A 1 259 ? 39.247 10.642 -17.769 1.00 62.78 259 SER A N 1
ATOM 2066 C CA . SER A 1 259 ? 40.219 11.726 -17.663 1.00 62.78 259 SER A CA 1
ATOM 2067 C C . SER A 1 259 ? 40.389 12.121 -16.204 1.00 62.78 259 SER A C 1
ATOM 2069 O O . SER A 1 259 ? 39.455 12.636 -15.577 1.00 62.78 259 SER A O 1
ATOM 2071 N N . GLY A 1 260 ? 41.580 11.908 -15.666 1.00 61.91 260 GLY A N 1
ATOM 2072 C CA . GLY A 1 260 ? 41.968 12.364 -14.341 1.00 61.91 260 GLY A CA 1
ATOM 2073 C C . GLY A 1 260 ? 43.347 11.833 -13.975 1.00 61.91 260 GLY A C 1
ATOM 2074 O O . GLY A 1 260 ? 43.804 10.864 -14.562 1.00 61.91 260 GLY A O 1
ATOM 2075 N N . GLU A 1 261 ? 44.003 12.481 -13.018 1.00 67.06 261 GLU A N 1
ATOM 2076 C CA . GLU A 1 261 ? 45.306 12.059 -12.499 1.00 67.06 261 GLU A CA 1
ATOM 2077 C C . GLU A 1 261 ? 45.166 11.616 -11.032 1.00 67.06 261 GLU A C 1
ATOM 2079 O O . GLU A 1 261 ? 44.352 12.154 -10.269 1.00 67.06 261 GLU A O 1
ATOM 2084 N N . GLY A 1 262 ? 45.965 10.632 -10.612 1.00 78.44 262 GLY A N 1
ATOM 2085 C CA . GLY A 1 262 ? 46.071 10.212 -9.214 1.00 78.44 262 GLY A CA 1
ATOM 2086 C C . GLY A 1 262 ? 44.887 9.364 -8.743 1.00 78.44 262 GLY A C 1
ATOM 2087 O O . GLY A 1 262 ? 44.692 8.241 -9.193 1.00 78.44 262 GLY A O 1
ATOM 2088 N N . LEU A 1 263 ? 44.084 9.878 -7.802 1.00 74.38 263 LEU A N 1
ATOM 2089 C CA . LEU A 1 263 ? 42.933 9.148 -7.235 1.00 74.38 263 LEU A CA 1
ATOM 2090 C C . LEU A 1 263 ? 41.880 8.775 -8.295 1.00 74.38 263 LEU A C 1
ATOM 2092 O O . LEU A 1 263 ? 41.137 7.815 -8.104 1.00 74.38 263 LEU A O 1
ATOM 2096 N N . ALA A 1 264 ? 41.831 9.506 -9.412 1.00 78.38 264 ALA A N 1
ATOM 2097 C CA . ALA A 1 264 ? 40.939 9.214 -10.528 1.00 78.38 264 ALA A CA 1
ATOM 2098 C C . ALA A 1 264 ? 41.259 7.876 -11.219 1.00 78.38 264 ALA A C 1
ATOM 2100 O O . ALA A 1 264 ? 40.322 7.169 -11.577 1.00 78.38 264 ALA A O 1
ATOM 2101 N N . ASP A 1 265 ? 42.534 7.479 -11.321 1.00 78.69 265 ASP A N 1
ATOM 2102 C CA . ASP A 1 265 ? 42.935 6.209 -11.951 1.00 78.69 265 ASP A CA 1
ATOM 2103 C C . ASP A 1 265 ? 42.387 5.002 -11.183 1.00 78.69 265 ASP A C 1
ATOM 2105 O O . ASP A 1 265 ? 41.907 4.028 -11.765 1.00 78.69 265 ASP A O 1
ATOM 2109 N N . VAL A 1 266 ? 42.371 5.101 -9.850 1.00 81.75 266 VAL A N 1
ATOM 2110 C CA . VAL A 1 266 ? 41.779 4.080 -8.977 1.00 81.75 266 VAL A CA 1
ATOM 2111 C C . VAL A 1 266 ? 40.273 3.966 -9.221 1.00 81.75 266 VAL A C 1
ATOM 2113 O O . VAL A 1 266 ? 39.744 2.857 -9.295 1.00 81.75 266 VAL A O 1
ATOM 2116 N N . PHE A 1 267 ? 39.566 5.092 -9.369 1.00 82.25 267 PHE A N 1
ATOM 2117 C CA . PHE A 1 267 ? 38.130 5.078 -9.658 1.00 82.25 267 PHE A CA 1
ATOM 2118 C C . PHE A 1 267 ? 37.816 4.575 -11.066 1.00 82.25 267 PHE A C 1
ATOM 2120 O O . PHE A 1 267 ? 36.819 3.877 -11.225 1.00 82.25 267 PHE A O 1
ATOM 2127 N N . ILE A 1 268 ? 38.655 4.872 -12.060 1.00 78.94 268 ILE A N 1
ATOM 2128 C CA . ILE A 1 268 ? 38.522 4.336 -13.420 1.00 78.94 268 ILE A CA 1
ATOM 2129 C C . ILE A 1 268 ? 38.664 2.810 -13.390 1.00 78.94 268 ILE A C 1
ATOM 2131 O O . ILE A 1 268 ? 37.778 2.120 -13.889 1.00 78.94 268 ILE A O 1
ATOM 2135 N N . TYR A 1 269 ? 39.677 2.274 -12.705 1.00 80.56 269 TYR A N 1
ATOM 2136 C CA . TYR A 1 269 ? 39.836 0.826 -12.532 1.00 80.56 269 TYR A CA 1
ATOM 2137 C C . TYR A 1 269 ? 38.642 0.183 -11.805 1.00 80.56 269 TYR A C 1
ATOM 2139 O O . TYR A 1 269 ? 38.093 -0.824 -12.243 1.00 80.56 269 TYR A O 1
ATOM 2147 N N . LEU A 1 270 ? 38.180 0.783 -10.701 1.00 81.75 270 LEU A N 1
ATOM 2148 C CA . LEU A 1 270 ? 37.007 0.285 -9.971 1.00 81.75 270 LEU A CA 1
ATOM 2149 C C . LEU A 1 270 ? 35.710 0.394 -10.784 1.00 81.75 270 LEU A C 1
ATOM 2151 O O . LEU A 1 270 ? 34.763 -0.352 -10.528 1.00 81.75 270 LEU A O 1
ATOM 2155 N N . SER A 1 271 ? 35.646 1.316 -11.747 1.00 78.94 271 SER A N 1
ATOM 2156 C CA . SER A 1 271 ? 34.439 1.567 -12.528 1.00 78.94 271 SER A CA 1
ATOM 2157 C C . SER A 1 271 ? 34.047 0.417 -13.450 1.00 78.94 271 SER A C 1
ATOM 2159 O O . SER A 1 271 ? 32.856 0.232 -13.698 1.00 78.94 271 SER A O 1
ATOM 2161 N N . GLU A 1 272 ? 35.008 -0.413 -13.862 1.00 73.94 272 GLU A N 1
ATOM 2162 C CA . GLU A 1 272 ? 34.760 -1.649 -14.617 1.00 73.94 272 GLU A CA 1
ATOM 2163 C C . GLU A 1 272 ? 33.836 -2.610 -13.851 1.00 73.94 272 GLU A C 1
ATOM 2165 O O . GLU A 1 272 ? 33.034 -3.334 -14.438 1.00 73.94 272 GLU A O 1
ATOM 2170 N N . TYR A 1 273 ? 33.880 -2.555 -12.518 1.00 77.50 273 TYR A N 1
ATOM 2171 C CA . TYR A 1 273 ? 33.076 -3.384 -11.624 1.00 77.50 273 TYR A CA 1
ATOM 2172 C C . TYR A 1 273 ? 31.796 -2.690 -11.135 1.00 77.50 273 TYR A C 1
ATOM 2174 O O . TYR A 1 273 ? 31.076 -3.249 -10.302 1.00 77.50 273 TYR A O 1
ATOM 2182 N N . ALA A 1 274 ? 31.466 -1.490 -11.633 1.00 79.56 274 ALA A N 1
ATOM 2183 C CA . ALA A 1 274 ? 30.310 -0.720 -11.164 1.00 79.56 274 ALA A CA 1
ATOM 2184 C C . ALA A 1 274 ? 28.999 -1.521 -11.251 1.00 79.56 274 ALA A C 1
ATOM 2186 O O . ALA A 1 274 ? 28.187 -1.502 -10.326 1.00 79.56 274 ALA A O 1
ATOM 2187 N N . TYR A 1 275 ? 28.816 -2.302 -12.317 1.00 78.31 275 TYR A N 1
ATOM 2188 C CA . TYR A 1 275 ? 27.608 -3.096 -12.554 1.00 78.31 275 TYR A CA 1
ATOM 2189 C C . TYR A 1 275 ? 27.435 -4.309 -11.620 1.00 78.31 275 TYR A C 1
ATOM 2191 O O . TYR A 1 275 ? 26.341 -4.877 -11.563 1.00 78.31 275 TYR A O 1
ATOM 2199 N N . ALA A 1 276 ? 28.446 -4.657 -10.815 1.00 78.50 276 ALA A N 1
ATOM 2200 C CA . ALA A 1 276 ? 28.312 -5.629 -9.728 1.00 78.50 276 ALA A CA 1
ATOM 2201 C C . ALA A 1 276 ? 27.624 -5.038 -8.478 1.00 78.50 276 ALA A C 1
ATOM 2203 O O . ALA A 1 276 ? 27.061 -5.778 -7.667 1.00 78.50 276 ALA A O 1
ATOM 2204 N N . LEU A 1 277 ? 27.608 -3.709 -8.309 1.00 84.19 277 LEU A N 1
ATOM 2205 C CA . LEU A 1 277 ? 27.002 -3.060 -7.138 1.00 84.19 277 LEU A CA 1
ATOM 2206 C C . LEU A 1 277 ? 25.480 -3.264 -7.040 1.00 84.19 277 LEU A C 1
ATOM 2208 O O . LEU A 1 277 ? 25.020 -3.624 -5.948 1.00 84.19 277 LEU A O 1
ATOM 2212 N N . PRO A 1 278 ? 24.685 -3.109 -8.121 1.00 84.56 278 PRO A N 1
ATOM 2213 C CA . PRO A 1 278 ? 23.267 -3.459 -8.096 1.00 84.56 278 PRO A CA 1
ATOM 2214 C C . PRO A 1 278 ? 23.025 -4.940 -7.761 1.00 84.56 278 PRO A C 1
ATOM 2216 O O . PRO A 1 278 ? 22.066 -5.257 -7.059 1.00 84.56 278 PRO A O 1
ATOM 2219 N N . VAL A 1 279 ? 23.909 -5.848 -8.202 1.00 81.06 279 VAL A N 1
ATOM 2220 C CA . VAL A 1 279 ? 23.829 -7.289 -7.887 1.00 81.06 279 VAL A CA 1
ATOM 2221 C C . VAL A 1 279 ? 23.980 -7.509 -6.382 1.00 81.06 279 VAL A C 1
ATOM 2223 O O . VAL A 1 279 ? 23.147 -8.174 -5.767 1.00 81.06 279 VAL A O 1
ATOM 2226 N N . ALA A 1 280 ? 25.005 -6.911 -5.768 1.00 82.62 280 ALA A N 1
ATOM 2227 C CA . ALA A 1 280 ? 25.244 -7.016 -4.330 1.00 82.62 280 ALA A CA 1
ATOM 2228 C C . ALA A 1 280 ? 24.067 -6.460 -3.509 1.00 82.62 280 ALA A C 1
ATOM 2230 O O . ALA A 1 280 ? 23.683 -7.039 -2.489 1.00 82.62 280 ALA A O 1
ATOM 2231 N N . LEU A 1 281 ? 23.445 -5.373 -3.978 1.00 87.38 281 LEU A N 1
ATOM 2232 C CA . LEU A 1 281 ? 22.253 -4.795 -3.359 1.00 87.38 281 LEU A CA 1
ATOM 2233 C C . LEU A 1 281 ? 21.049 -5.749 -3.431 1.00 87.38 281 LEU A C 1
ATOM 2235 O O . LEU A 1 281 ? 20.349 -5.942 -2.432 1.00 87.38 281 LEU A O 1
ATOM 2239 N N . VAL A 1 282 ? 20.815 -6.382 -4.584 1.00 85.94 282 VAL A N 1
ATOM 2240 C CA . VAL A 1 282 ? 19.757 -7.393 -4.742 1.00 85.94 282 VAL A CA 1
ATOM 2241 C C . VAL A 1 282 ? 20.037 -8.615 -3.867 1.00 85.94 282 VAL A C 1
ATOM 2243 O O . VAL A 1 282 ? 19.154 -9.051 -3.135 1.00 85.94 282 VAL A O 1
ATOM 2246 N N . ALA A 1 283 ? 21.266 -9.128 -3.856 1.00 82.56 283 ALA A N 1
ATOM 2247 C CA . ALA A 1 283 ? 21.644 -10.260 -3.014 1.00 82.56 283 ALA A CA 1
ATOM 2248 C C . ALA A 1 283 ? 21.433 -9.956 -1.520 1.00 82.56 283 ALA A C 1
ATOM 2250 O O . ALA A 1 283 ? 20.818 -10.748 -0.808 1.00 82.56 283 ALA A O 1
ATOM 2251 N N . GLY A 1 284 ? 21.860 -8.779 -1.051 1.00 82.62 284 GLY A N 1
ATOM 2252 C CA . GLY A 1 284 ? 21.671 -8.355 0.338 1.00 82.62 284 GLY A CA 1
ATOM 2253 C C . GLY A 1 284 ? 20.200 -8.155 0.716 1.00 82.62 284 GLY A C 1
ATOM 2254 O O . GLY A 1 284 ? 19.775 -8.552 1.804 1.00 82.62 284 GLY A O 1
ATOM 2255 N N . THR A 1 285 ? 19.395 -7.579 -0.182 1.00 80.81 285 THR A N 1
ATOM 2256 C CA . THR A 1 285 ? 17.950 -7.394 0.046 1.00 80.81 285 THR A CA 1
ATOM 2257 C C . THR A 1 285 ? 17.201 -8.726 0.043 1.00 80.81 285 THR A C 1
ATOM 2259 O O . THR A 1 285 ? 16.396 -8.958 0.945 1.00 80.81 285 THR A O 1
ATOM 2262 N N . LEU A 1 286 ? 17.512 -9.639 -0.882 1.00 80.00 286 LEU A N 1
ATOM 2263 C CA . LEU A 1 286 ? 16.957 -10.995 -0.908 1.00 80.00 286 LEU A CA 1
ATOM 2264 C C . LEU A 1 286 ? 17.368 -11.800 0.322 1.00 80.00 286 LEU A C 1
ATOM 2266 O O . LEU A 1 286 ? 16.509 -12.417 0.942 1.00 80.00 286 LEU A O 1
ATOM 2270 N N . MET A 1 287 ? 18.638 -11.748 0.730 1.00 79.50 287 MET A N 1
ATOM 2271 C CA . MET A 1 287 ? 19.107 -12.403 1.953 1.00 79.50 287 MET A CA 1
ATOM 2272 C C . MET A 1 287 ? 18.313 -11.915 3.167 1.00 79.50 287 MET A C 1
ATOM 2274 O O . MET A 1 287 ? 17.843 -12.724 3.959 1.00 79.50 287 MET A O 1
ATOM 2278 N N . ARG A 1 288 ? 18.079 -10.602 3.290 1.00 76.00 288 ARG A N 1
ATOM 2279 C CA . ARG A 1 288 ? 17.267 -10.040 4.379 1.00 76.00 288 ARG A CA 1
ATOM 2280 C C . ARG A 1 288 ? 15.813 -10.519 4.325 1.00 76.00 288 ARG A C 1
ATOM 2282 O O . ARG A 1 288 ? 15.250 -10.851 5.367 1.00 76.00 288 ARG A O 1
ATOM 2289 N N . VAL A 1 289 ? 15.216 -10.589 3.132 1.00 72.25 289 VAL A N 1
ATOM 2290 C CA . VAL A 1 289 ? 13.858 -11.127 2.931 1.00 72.25 289 VAL A CA 1
ATOM 2291 C C . VAL A 1 289 ? 13.795 -12.607 3.308 1.00 72.25 289 VAL A C 1
ATOM 2293 O O . VAL A 1 289 ? 12.873 -13.002 4.013 1.00 72.25 289 VAL A O 1
ATOM 2296 N N . VAL A 1 290 ? 14.782 -13.414 2.914 1.00 72.06 290 VAL A N 1
ATOM 2297 C CA . VAL A 1 290 ? 14.873 -14.841 3.261 1.00 72.06 290 VAL A CA 1
ATOM 2298 C C . VAL A 1 290 ? 15.072 -15.026 4.766 1.00 72.06 290 VAL A C 1
ATOM 2300 O O . VAL A 1 290 ? 14.364 -15.816 5.383 1.00 72.06 290 VAL A O 1
ATOM 2303 N N . CYS A 1 291 ? 15.951 -14.252 5.401 1.00 69.50 291 CYS A N 1
ATOM 2304 C CA . CYS A 1 291 ? 16.112 -14.276 6.854 1.00 69.50 291 CYS A CA 1
ATOM 2305 C C . CYS A 1 291 ? 14.806 -13.902 7.573 1.00 69.50 291 CYS A C 1
ATOM 2307 O O . CYS A 1 291 ? 14.439 -14.546 8.552 1.00 69.50 291 CYS A O 1
ATOM 2309 N N . SER A 1 292 ? 14.062 -12.915 7.063 1.00 65.94 292 SER A N 1
ATOM 2310 C CA . SER A 1 292 ? 12.734 -12.561 7.583 1.00 65.94 292 SER A CA 1
ATOM 2311 C C . SER A 1 292 ? 11.681 -13.643 7.312 1.00 65.94 292 SER A C 1
ATOM 2313 O O . SER A 1 292 ? 10.782 -13.830 8.128 1.00 65.94 292 SER A O 1
ATOM 2315 N N . TYR A 1 293 ? 11.791 -14.372 6.200 1.00 62.41 293 TYR A N 1
ATOM 2316 C CA . TYR A 1 293 ? 10.915 -15.486 5.827 1.00 62.41 293 TYR A CA 1
ATOM 2317 C C . TYR A 1 293 ? 11.081 -16.694 6.756 1.00 62.41 293 TYR A C 1
ATOM 2319 O O . TYR A 1 293 ? 10.099 -17.348 7.098 1.00 62.41 293 TYR A O 1
ATOM 2327 N N . VAL A 1 294 ? 12.314 -16.972 7.187 1.00 64.31 294 VAL A N 1
ATOM 2328 C CA . VAL A 1 294 ? 12.638 -18.074 8.107 1.00 64.31 294 VAL A CA 1
ATOM 2329 C C . VAL A 1 294 ? 12.196 -17.765 9.546 1.00 64.31 294 VAL A C 1
ATOM 2331 O O . VAL A 1 294 ? 12.000 -18.682 10.343 1.00 64.31 294 VAL A O 1
ATOM 2334 N N . GLN A 1 295 ? 11.974 -16.493 9.893 1.00 59.12 295 GLN A N 1
ATOM 2335 C CA . GLN A 1 295 ? 11.511 -16.124 11.228 1.00 59.12 295 GLN A CA 1
ATOM 2336 C C . GLN A 1 295 ? 10.027 -16.500 11.453 1.00 59.12 295 GLN A C 1
ATOM 2338 O O . GLN A 1 295 ? 9.151 -16.062 10.700 1.00 59.12 295 GLN A O 1
ATOM 2343 N N . PRO A 1 296 ? 9.695 -17.221 12.548 1.00 49.47 296 PRO A N 1
ATOM 2344 C CA . PRO A 1 296 ? 8.321 -17.597 12.916 1.00 49.47 296 PRO A CA 1
ATOM 2345 C C . PRO A 1 296 ? 7.359 -16.423 13.189 1.00 49.47 296 PRO A C 1
ATOM 2347 O O . PRO A 1 296 ? 6.191 -16.641 13.502 1.00 49.47 296 PRO A O 1
ATOM 2350 N N . THR A 1 297 ? 7.827 -15.180 13.098 1.00 49.62 297 THR A N 1
ATOM 2351 C CA . THR A 1 297 ? 7.070 -13.937 13.307 1.00 49.62 297 THR A CA 1
ATOM 2352 C C . THR A 1 297 ? 6.433 -13.389 12.022 1.00 49.62 297 THR A C 1
ATOM 2354 O O . THR A 1 297 ? 5.624 -12.466 12.085 1.00 49.62 297 THR A O 1
ATOM 2357 N N . SER A 1 298 ? 6.707 -13.973 10.847 1.00 49.22 298 SER A N 1
ATOM 2358 C CA . SER A 1 298 ? 6.211 -13.482 9.547 1.00 49.22 298 SER A CA 1
ATOM 2359 C C . SER A 1 298 ? 4.765 -13.909 9.223 1.00 49.22 298 SER A C 1
ATOM 2361 O O . SER A 1 298 ? 4.466 -14.530 8.202 1.00 49.22 298 SER A O 1
ATOM 2363 N N . TYR A 1 299 ? 3.823 -13.582 10.112 1.00 56.47 299 TYR A N 1
ATOM 2364 C CA . TYR A 1 299 ? 2.394 -13.898 9.953 1.00 56.47 299 TYR A CA 1
ATOM 2365 C C . TYR A 1 299 ? 1.495 -12.660 9.814 1.00 56.47 299 TYR A C 1
ATOM 2367 O O . TYR A 1 299 ? 0.320 -12.682 10.178 1.00 56.47 299 TYR A O 1
ATOM 2375 N N . GLY A 1 300 ? 2.043 -11.576 9.265 1.00 64.56 300 GLY A N 1
ATOM 2376 C CA . GLY A 1 300 ? 1.267 -10.408 8.852 1.00 64.56 300 GLY A CA 1
ATOM 2377 C C . GLY A 1 300 ? 0.503 -10.631 7.539 1.00 64.56 300 GLY A C 1
ATOM 2378 O O . GLY A 1 300 ? 0.368 -11.750 7.038 1.00 64.56 300 GLY A O 1
ATOM 2379 N N . VAL A 1 301 ? 0.053 -9.531 6.930 1.00 61.34 301 VAL A N 1
ATOM 2380 C CA . VAL A 1 301 ? -0.669 -9.507 5.638 1.00 61.34 301 VAL A CA 1
ATOM 2381 C C . VAL A 1 301 ? 0.117 -10.168 4.488 1.00 61.34 301 VAL A C 1
ATOM 2383 O O . VAL A 1 301 ? -0.485 -10.657 3.536 1.00 61.34 301 VAL A O 1
ATOM 2386 N N . PHE A 1 302 ? 1.447 -10.250 4.601 1.00 67.50 302 PHE A N 1
ATOM 2387 C CA . PHE A 1 302 ? 2.353 -10.855 3.610 1.00 67.50 302 PHE A CA 1
ATOM 2388 C C . PHE A 1 302 ? 2.807 -12.275 3.961 1.00 67.50 302 PHE A C 1
ATOM 2390 O O . PHE A 1 302 ? 3.806 -12.755 3.436 1.00 67.50 302 PHE A O 1
ATOM 2397 N N . SER A 1 303 ? 2.094 -12.951 4.859 1.00 71.12 303 SER A N 1
ATOM 2398 C CA . SER A 1 303 ? 2.427 -14.321 5.240 1.00 71.12 303 SER A CA 1
ATOM 2399 C C . SER A 1 303 ? 2.269 -15.310 4.083 1.00 71.12 303 SER A C 1
ATOM 2401 O O . SER A 1 303 ? 1.392 -15.171 3.223 1.00 71.12 303 SER A O 1
ATOM 2403 N N . THR A 1 304 ? 3.069 -16.377 4.110 1.00 69.75 304 THR A N 1
ATOM 2404 C CA . THR A 1 304 ? 2.953 -17.522 3.187 1.00 69.75 304 THR A CA 1
ATOM 2405 C C . THR A 1 304 ? 1.561 -18.141 3.212 1.00 69.75 304 THR A C 1
ATOM 2407 O O . THR A 1 304 ? 1.031 -18.547 2.178 1.00 69.75 304 THR A O 1
ATOM 2410 N N . TYR A 1 305 ? 0.927 -18.141 4.386 1.00 75.88 305 TYR A N 1
ATOM 2411 C CA . TYR A 1 305 ? -0.461 -18.541 4.553 1.00 75.88 305 TYR A CA 1
ATOM 2412 C C . TYR A 1 305 ? -1.391 -17.731 3.640 1.00 75.88 305 TYR A C 1
ATOM 2414 O O . TYR A 1 305 ? -2.133 -18.325 2.857 1.00 75.88 305 TYR A O 1
ATOM 2422 N N . ILE A 1 306 ? -1.316 -16.396 3.674 1.00 77.38 306 ILE A N 1
ATOM 2423 C CA . ILE A 1 306 ? -2.152 -15.528 2.831 1.00 77.38 306 ILE A CA 1
ATOM 2424 C C . ILE A 1 306 ? -1.792 -15.702 1.353 1.00 77.38 306 ILE A C 1
ATOM 2426 O O . ILE A 1 306 ? -2.693 -15.880 0.537 1.00 77.38 306 ILE A O 1
ATOM 2430 N N . ALA A 1 307 ? -0.505 -15.758 1.001 1.00 80.06 307 ALA A N 1
ATOM 2431 C CA . ALA A 1 307 ? -0.075 -15.997 -0.380 1.00 80.06 307 ALA A CA 1
ATOM 2432 C C . ALA A 1 307 ? -0.656 -17.308 -0.953 1.00 80.06 307 ALA A C 1
ATOM 2434 O O . ALA A 1 307 ? -1.227 -17.321 -2.044 1.00 80.06 307 ALA A O 1
ATOM 2435 N N . SER A 1 308 ? -0.617 -18.398 -0.177 1.00 81.94 308 SER A N 1
ATOM 2436 C CA . SER A 1 308 ? -1.196 -19.688 -0.577 1.00 81.94 308 SER A CA 1
ATOM 2437 C C . SER A 1 308 ? -2.722 -19.642 -0.728 1.00 81.94 308 SER A C 1
ATOM 2439 O O . SER A 1 308 ? -3.299 -20.421 -1.489 1.00 81.94 308 SER A O 1
ATOM 2441 N N . ARG A 1 309 ? -3.405 -18.754 0.006 1.00 85.12 309 ARG A N 1
ATOM 2442 C CA . ARG A 1 309 ? -4.852 -18.538 -0.124 1.00 85.12 309 ARG A CA 1
ATOM 2443 C C . ARG A 1 309 ? -5.182 -17.737 -1.373 1.00 85.12 309 ARG A C 1
ATOM 2445 O O . ARG A 1 309 ? -6.126 -18.099 -2.065 1.00 85.12 309 ARG A O 1
ATOM 2452 N N . LEU A 1 310 ? -4.386 -16.713 -1.694 1.00 86.06 310 LEU A N 1
ATOM 2453 C CA . LEU A 1 310 ? -4.537 -15.942 -2.930 1.00 86.06 310 LEU A CA 1
ATOM 2454 C C . LEU A 1 310 ? -4.426 -16.842 -4.166 1.00 86.06 310 LEU A C 1
ATOM 2456 O O . LEU A 1 310 ? -5.255 -16.733 -5.068 1.00 86.06 310 LEU A O 1
ATOM 2460 N N . ALA A 1 311 ? -3.487 -17.791 -4.172 1.00 83.44 311 ALA A N 1
ATOM 2461 C CA . ALA A 1 311 ? -3.350 -18.769 -5.254 1.00 83.44 311 ALA A CA 1
ATOM 2462 C C . ALA A 1 311 ? -4.578 -19.696 -5.401 1.00 83.44 311 ALA A C 1
ATOM 2464 O O . ALA A 1 311 ? -4.917 -20.110 -6.504 1.00 83.44 311 ALA A O 1
ATOM 2465 N N . ARG A 1 312 ? -5.284 -19.987 -4.301 1.00 85.44 312 ARG A N 1
ATOM 2466 C CA . ARG A 1 312 ? -6.465 -20.875 -4.253 1.00 85.44 312 ARG A CA 1
ATOM 2467 C C . ARG A 1 312 ? -7.794 -20.115 -4.194 1.00 85.44 312 ARG A C 1
ATOM 2469 O O . ARG A 1 312 ? -8.816 -20.679 -3.805 1.00 85.44 312 ARG A O 1
ATOM 2476 N N . THR A 1 313 ? -7.782 -18.843 -4.592 1.00 78.69 313 THR A N 1
ATOM 2477 C CA . THR A 1 313 ? -8.919 -17.911 -4.537 1.00 78.69 313 THR A CA 1
ATOM 2478 C C . THR A 1 313 ? -10.266 -18.501 -4.990 1.00 78.69 313 THR A C 1
ATOM 2480 O O . THR A 1 313 ? -11.246 -18.294 -4.275 1.00 78.69 313 THR A O 1
ATOM 2483 N N . PRO A 1 314 ? -10.373 -19.238 -6.118 1.00 74.12 314 PRO A N 1
ATOM 2484 C CA . PRO A 1 314 ? -11.673 -19.724 -6.594 1.00 74.12 314 PRO A CA 1
ATOM 2485 C C . PRO A 1 314 ? -12.334 -20.746 -5.659 1.00 74.12 314 PRO A C 1
ATOM 2487 O O . PRO A 1 314 ? -13.551 -20.912 -5.686 1.00 74.12 314 PRO A O 1
ATOM 2490 N N . PHE A 1 315 ? -11.542 -21.430 -4.832 1.00 80.19 315 PHE A N 1
ATOM 2491 C CA . PHE A 1 315 ? -11.979 -22.597 -4.064 1.00 80.19 315 PHE A CA 1
ATOM 2492 C C . PHE A 1 315 ? -12.186 -22.303 -2.574 1.00 80.19 315 PHE A C 1
ATOM 2494 O O . PHE A 1 315 ? -12.728 -23.132 -1.853 1.00 80.19 315 PHE A O 1
ATOM 2501 N N . MET A 1 316 ? -11.789 -21.120 -2.099 1.00 80.81 316 MET A N 1
ATOM 2502 C CA . MET A 1 316 ? -11.815 -20.765 -0.679 1.00 80.81 316 MET A CA 1
ATOM 2503 C C . MET A 1 316 ? -12.797 -19.623 -0.405 1.00 80.81 316 MET A C 1
ATOM 2505 O O . MET A 1 316 ? -13.007 -18.750 -1.245 1.00 80.81 316 MET A O 1
ATOM 2509 N N . LYS A 1 317 ? -13.382 -19.595 0.800 1.00 82.25 317 LYS A N 1
ATOM 2510 C CA . LYS A 1 317 ? -14.137 -18.426 1.286 1.00 82.25 317 LYS A CA 1
ATOM 2511 C C . LYS A 1 317 ? -13.194 -17.222 1.382 1.00 82.25 317 LYS A C 1
ATOM 2513 O O . LYS A 1 317 ?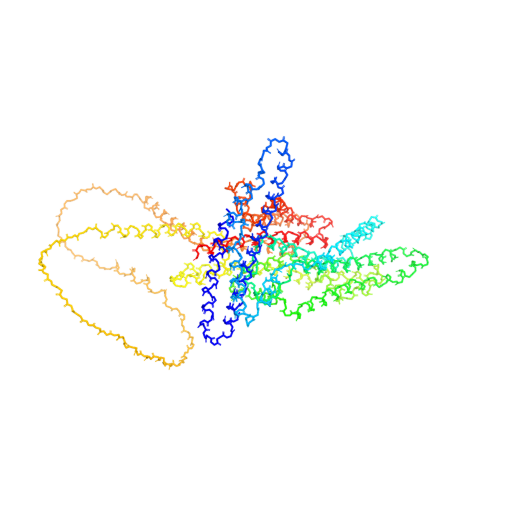 -12.094 -17.358 1.925 1.00 82.25 317 LYS A O 1
ATOM 2518 N N . VAL A 1 318 ? -13.627 -16.073 0.863 1.00 85.31 318 VAL A N 1
ATOM 2519 C CA . VAL A 1 318 ? -12.815 -14.849 0.751 1.00 85.31 318 VAL A CA 1
ATOM 2520 C C . VAL A 1 318 ? -13.047 -13.942 1.959 1.00 85.31 318 VAL A C 1
ATOM 2522 O O . VAL A 1 318 ? -14.171 -13.516 2.215 1.00 85.31 318 VAL A O 1
ATOM 2525 N N . PHE A 1 319 ? -11.974 -13.618 2.681 1.00 83.62 319 PHE A N 1
ATOM 2526 C CA . PHE A 1 319 ? -11.988 -12.737 3.855 1.00 83.62 319 PHE A CA 1
ATOM 2527 C C . PHE A 1 319 ? -11.470 -11.334 3.492 1.00 83.62 319 PHE A C 1
ATOM 2529 O O . PHE A 1 319 ? -10.792 -11.158 2.476 1.00 83.62 319 PHE A O 1
ATOM 2536 N N . LEU A 1 320 ? -11.709 -10.325 4.345 1.00 84.25 320 LEU A N 1
ATOM 2537 C CA . LEU A 1 320 ? -11.171 -8.970 4.128 1.00 84.25 320 LEU A CA 1
ATOM 2538 C C . LEU A 1 320 ? -9.648 -8.971 3.923 1.00 84.25 320 LEU A C 1
ATOM 2540 O O . LEU A 1 320 ? -9.167 -8.301 3.013 1.00 84.25 320 LEU A O 1
ATOM 2544 N N . ARG A 1 321 ? -8.895 -9.747 4.713 1.00 86.12 321 ARG A N 1
ATOM 2545 C CA . ARG A 1 321 ? -7.434 -9.875 4.560 1.00 86.12 321 ARG A CA 1
ATOM 2546 C C . ARG A 1 321 ? -7.004 -10.356 3.175 1.00 86.12 321 ARG A C 1
ATOM 2548 O O . ARG A 1 321 ? -5.999 -9.878 2.660 1.00 86.12 321 ARG A O 1
ATOM 2555 N N . ASP A 1 322 ? -7.780 -11.257 2.567 1.00 86.81 322 ASP A N 1
ATOM 2556 C CA . ASP A 1 322 ? -7.482 -11.819 1.249 1.00 86.81 322 ASP A CA 1
ATOM 2557 C C . ASP A 1 322 ? -7.687 -10.727 0.178 1.00 86.81 322 ASP A C 1
ATOM 2559 O O . ASP A 1 322 ? -6.846 -10.538 -0.701 1.00 86.81 322 ASP A O 1
ATOM 2563 N N . ASN A 1 323 ? -8.761 -9.937 0.302 1.00 88.75 323 ASN A N 1
ATOM 2564 C CA . ASN A 1 323 ? -9.013 -8.775 -0.559 1.00 88.75 323 ASN A CA 1
ATOM 2565 C C . ASN A 1 323 ? -7.951 -7.681 -0.375 1.00 88.75 323 ASN A C 1
ATOM 2567 O O . ASN A 1 323 ? -7.501 -7.075 -1.347 1.00 88.75 323 ASN A O 1
ATOM 2571 N N . PHE A 1 324 ? -7.552 -7.418 0.870 1.00 89.44 324 PHE A N 1
ATOM 2572 C CA . PHE A 1 324 ? -6.571 -6.396 1.213 1.00 89.44 324 PHE A CA 1
ATOM 2573 C C . PHE A 1 324 ? -5.190 -6.733 0.629 1.00 89.44 324 PHE A C 1
ATOM 2575 O O . PHE A 1 324 ? -4.606 -5.907 -0.074 1.00 89.44 324 PHE A O 1
ATOM 2582 N N . ALA A 1 325 ? -4.718 -7.970 0.816 1.00 88.31 325 ALA A N 1
ATOM 2583 C CA . ALA A 1 325 ? -3.457 -8.445 0.248 1.00 88.31 325 ALA A CA 1
ATOM 2584 C C . ALA A 1 325 ? -3.471 -8.456 -1.292 1.00 88.31 325 ALA A C 1
ATOM 2586 O O . ALA A 1 325 ? -2.522 -7.993 -1.924 1.00 88.31 325 ALA A O 1
ATOM 2587 N N . ALA A 1 326 ? -4.562 -8.911 -1.916 1.00 89.44 326 ALA A N 1
ATOM 2588 C CA . ALA A 1 326 ? -4.685 -8.908 -3.374 1.00 89.44 326 ALA A CA 1
ATOM 2589 C C . ALA A 1 326 ? -4.720 -7.483 -3.965 1.00 89.44 326 ALA A C 1
ATOM 2591 O O . ALA A 1 326 ? -4.186 -7.236 -5.046 1.00 89.44 326 ALA A O 1
ATOM 2592 N N . ASN A 1 327 ? -5.302 -6.516 -3.249 1.00 89.06 327 ASN A N 1
ATOM 2593 C CA . ASN A 1 327 ? -5.276 -5.110 -3.650 1.00 89.06 327 ASN A CA 1
ATOM 2594 C C . ASN A 1 327 ? -3.869 -4.516 -3.606 1.00 89.06 327 ASN A C 1
ATOM 2596 O O . ASN A 1 327 ? -3.495 -3.781 -4.518 1.00 89.06 327 ASN A O 1
ATOM 2600 N N . ILE A 1 328 ? -3.074 -4.863 -2.597 1.00 88.44 328 ILE A N 1
ATOM 2601 C CA . ILE A 1 328 ? -1.655 -4.503 -2.567 1.00 88.44 328 ILE A CA 1
ATOM 2602 C C . ILE A 1 328 ? -0.922 -5.125 -3.759 1.00 88.44 328 ILE A C 1
ATOM 2604 O O . ILE A 1 328 ? -0.228 -4.412 -4.480 1.00 88.44 328 ILE A O 1
ATOM 2608 N N . LEU A 1 329 ? -1.142 -6.417 -4.025 1.00 86.25 329 LEU A N 1
ATOM 2609 C CA . LEU A 1 329 ? -0.516 -7.121 -5.145 1.00 86.25 329 LEU A CA 1
ATOM 2610 C C . LEU A 1 329 ? -0.829 -6.459 -6.500 1.00 86.25 329 LEU A C 1
ATOM 2612 O O . LEU A 1 329 ? 0.047 -6.377 -7.358 1.00 86.25 329 LEU A O 1
ATOM 2616 N N . SER A 1 330 ? -2.042 -5.921 -6.675 1.00 86.62 330 SER A N 1
ATOM 2617 C CA . SER A 1 330 ? -2.438 -5.199 -7.897 1.00 86.62 330 SER A CA 1
ATOM 2618 C C . SER A 1 330 ? -1.648 -3.913 -8.161 1.00 86.62 330 SER A C 1
ATOM 2620 O O . SER A 1 330 ? -1.505 -3.506 -9.311 1.00 86.62 330 SER A O 1
ATOM 2622 N N . SER A 1 331 ? -1.076 -3.306 -7.120 1.00 84.75 331 SER A N 1
ATOM 2623 C CA . SER A 1 331 ? -0.234 -2.110 -7.234 1.00 84.75 331 SER A CA 1
ATOM 2624 C C . SER A 1 331 ? 1.242 -2.431 -7.488 1.00 84.75 331 SER A C 1
ATOM 2626 O O . SER A 1 331 ? 2.014 -1.538 -7.825 1.00 84.75 331 SER A O 1
ATOM 2628 N N . LEU A 1 332 ? 1.641 -3.704 -7.386 1.00 84.00 332 LEU A N 1
ATOM 2629 C CA . LEU A 1 332 ? 3.013 -4.154 -7.636 1.00 84.00 332 LEU A CA 1
ATOM 2630 C C . LEU A 1 332 ? 3.269 -4.542 -9.102 1.00 84.00 332 LEU A C 1
ATOM 2632 O O . LEU A 1 332 ? 4.376 -4.942 -9.431 1.00 84.00 332 LEU A O 1
ATOM 2636 N N . THR A 1 333 ? 2.303 -4.390 -10.012 1.00 83.12 333 THR A N 1
ATOM 2637 C CA . THR A 1 333 ? 2.441 -4.755 -11.442 1.00 83.12 333 THR A CA 1
ATOM 2638 C C . THR A 1 333 ? 3.640 -4.102 -12.135 1.00 83.12 333 THR A C 1
ATOM 2640 O O . THR A 1 333 ? 4.358 -4.771 -12.878 1.00 83.12 333 THR A O 1
ATOM 2643 N N . LYS A 1 334 ? 3.918 -2.823 -11.853 1.00 81.75 334 LYS A N 1
ATOM 2644 C CA . LYS A 1 334 ? 5.122 -2.130 -12.351 1.00 81.75 334 LYS A CA 1
ATOM 2645 C C . LYS A 1 334 ? 6.410 -2.628 -11.679 1.00 81.75 334 LYS A C 1
ATOM 2647 O O . LYS A 1 334 ? 7.441 -2.703 -12.339 1.00 81.75 334 LYS A O 1
ATOM 2652 N N . VAL A 1 335 ? 6.345 -3.014 -10.401 1.00 85.81 335 VAL A N 1
ATOM 2653 C CA . VAL A 1 335 ? 7.482 -3.620 -9.682 1.00 85.81 335 VAL A CA 1
ATOM 2654 C C . VAL A 1 335 ? 7.816 -4.979 -10.291 1.00 85.81 335 VAL A C 1
ATOM 2656 O O . VAL A 1 335 ? 8.979 -5.237 -10.570 1.00 85.81 335 VAL A O 1
ATOM 2659 N N . TRP A 1 336 ? 6.809 -5.809 -10.587 1.00 84.62 336 TRP A N 1
ATOM 2660 C CA . TRP A 1 336 ? 6.998 -7.099 -11.255 1.00 84.62 336 TRP A CA 1
ATOM 2661 C C . TRP A 1 336 ? 7.682 -6.951 -12.611 1.00 84.62 336 TRP A C 1
ATOM 2663 O O . TRP A 1 336 ? 8.565 -7.740 -12.928 1.00 84.62 336 TRP A O 1
ATOM 2673 N N . ALA A 1 337 ? 7.326 -5.918 -13.379 1.00 83.88 337 ALA A N 1
ATOM 2674 C CA . ALA A 1 337 ? 8.005 -5.603 -14.631 1.00 83.88 337 ALA A CA 1
ATOM 2675 C C . ALA A 1 337 ? 9.492 -5.288 -14.404 1.00 83.88 337 ALA A C 1
ATOM 2677 O O . ALA A 1 337 ? 10.351 -5.918 -15.013 1.00 83.88 337 ALA A O 1
ATOM 2678 N N . ALA A 1 338 ? 9.802 -4.369 -13.485 1.00 84.50 338 ALA A N 1
ATOM 2679 C CA . ALA A 1 338 ? 11.179 -4.003 -13.159 1.00 84.50 338 ALA A CA 1
ATOM 2680 C C . ALA A 1 338 ? 11.990 -5.196 -12.617 1.00 84.50 338 ALA A C 1
ATOM 2682 O O . ALA A 1 338 ? 13.145 -5.379 -12.995 1.00 84.50 338 ALA A O 1
ATOM 2683 N N . MET A 1 339 ? 11.378 -6.052 -11.793 1.00 85.50 339 MET A N 1
ATOM 2684 C CA . MET A 1 339 ? 11.987 -7.288 -11.295 1.00 85.50 339 MET A CA 1
ATOM 2685 C C . MET A 1 339 ? 12.251 -8.295 -12.416 1.00 85.50 339 MET A C 1
ATOM 2687 O O . MET A 1 339 ? 13.311 -8.910 -12.424 1.00 85.50 339 MET A O 1
ATOM 2691 N N . LEU A 1 340 ? 11.328 -8.453 -13.371 1.00 87.12 340 LEU A N 1
ATOM 2692 C CA . LEU A 1 340 ? 11.513 -9.343 -14.518 1.00 87.12 340 LEU A CA 1
ATOM 2693 C C . LEU A 1 340 ? 12.672 -8.869 -15.406 1.00 87.12 340 LEU A C 1
ATOM 2695 O O . LEU A 1 340 ? 13.527 -9.676 -15.762 1.00 87.12 340 LEU A O 1
ATOM 2699 N N . TYR A 1 341 ? 12.746 -7.568 -15.707 1.00 81.81 341 TYR A N 1
ATOM 2700 C CA . TYR A 1 341 ? 13.862 -6.997 -16.471 1.00 81.81 341 TYR A CA 1
ATOM 2701 C C . TYR A 1 341 ? 15.190 -7.099 -15.714 1.00 81.81 341 TYR A C 1
ATOM 2703 O O . TYR A 1 341 ? 16.206 -7.431 -16.316 1.00 81.81 341 TYR A O 1
ATOM 2711 N N . SER A 1 342 ? 15.171 -6.911 -14.391 1.00 84.00 342 SER A N 1
ATOM 2712 C CA . SER A 1 342 ? 16.337 -7.138 -13.523 1.00 84.00 342 SER A CA 1
ATOM 2713 C C . SER A 1 342 ? 16.789 -8.602 -13.547 1.00 84.00 342 SER A C 1
ATOM 2715 O O . SER A 1 342 ? 17.975 -8.889 -13.657 1.00 84.00 342 SER A O 1
ATOM 2717 N N . GLY A 1 343 ? 15.847 -9.546 -13.482 1.00 83.81 343 GLY A N 1
ATOM 2718 C CA . GLY A 1 343 ? 16.123 -10.979 -13.578 1.00 83.81 343 GLY A CA 1
ATOM 2719 C C . GLY A 1 343 ? 16.700 -11.371 -14.936 1.00 83.81 343 GLY A C 1
ATOM 2720 O O . GLY A 1 343 ? 17.657 -12.136 -14.986 1.00 83.81 343 GLY A O 1
ATOM 2721 N N . CYS A 1 344 ? 16.173 -10.802 -16.023 1.00 82.31 344 CYS A N 1
ATOM 2722 C CA . CYS A 1 344 ? 16.723 -11.004 -17.360 1.00 82.31 344 CYS A CA 1
ATOM 2723 C C . CYS A 1 344 ? 18.144 -10.440 -17.474 1.00 82.31 344 CYS A C 1
ATOM 2725 O O . CYS A 1 344 ? 19.030 -11.129 -17.962 1.00 82.31 344 CYS A O 1
ATOM 2727 N N . TYR A 1 345 ? 18.384 -9.243 -16.933 1.00 77.25 345 TYR A N 1
ATOM 2728 C CA . TYR A 1 345 ? 19.707 -8.620 -16.881 1.00 77.25 345 TYR A CA 1
ATOM 2729 C C . TYR A 1 345 ? 20.756 -9.488 -16.165 1.00 77.25 345 TYR A C 1
ATOM 2731 O O . TYR A 1 345 ? 21.887 -9.607 -16.637 1.00 77.25 345 TYR A O 1
ATOM 2739 N N . PHE A 1 346 ? 20.386 -10.141 -15.058 1.00 80.88 346 PHE A N 1
ATOM 2740 C CA . PHE A 1 346 ? 21.273 -11.090 -14.379 1.00 80.88 346 PHE A CA 1
ATOM 2741 C C . PHE A 1 346 ? 21.406 -12.417 -15.136 1.00 80.88 346 PHE A C 1
ATOM 2743 O O . PHE A 1 346 ? 22.504 -12.959 -15.228 1.00 80.88 346 PHE A O 1
ATOM 2750 N N . GLY A 1 347 ? 20.309 -12.937 -15.689 1.00 80.38 347 GLY A N 1
ATOM 2751 C CA . GLY A 1 347 ? 20.273 -14.233 -16.369 1.00 80.38 347 GLY A CA 1
ATOM 2752 C C . GLY A 1 347 ? 21.044 -14.271 -17.689 1.00 80.38 347 GLY A C 1
ATOM 2753 O O . GLY A 1 347 ? 21.646 -15.293 -17.999 1.00 80.38 347 GLY A O 1
ATOM 2754 N N . THR A 1 348 ? 21.070 -13.170 -18.446 1.00 77.94 348 THR A N 1
ATOM 2755 C CA . THR A 1 348 ? 21.845 -13.069 -19.696 1.00 77.94 348 THR A CA 1
ATOM 2756 C C . THR A 1 348 ? 23.325 -12.775 -19.465 1.00 77.94 348 THR A C 1
ATOM 2758 O O . THR A 1 348 ? 24.100 -12.792 -20.415 1.00 77.94 348 THR A O 1
ATOM 2761 N N . GLY A 1 349 ? 23.734 -12.467 -18.229 1.00 75.44 349 GLY A N 1
ATOM 2762 C CA . GLY A 1 349 ? 25.096 -12.022 -17.944 1.00 75.44 349 GLY A CA 1
ATOM 2763 C C . GLY A 1 349 ? 25.422 -10.644 -18.527 1.00 75.44 349 GLY A C 1
ATOM 2764 O O . GLY A 1 349 ? 26.588 -10.263 -18.541 1.00 75.44 349 GLY A O 1
ATOM 2765 N N . ALA A 1 350 ? 24.424 -9.865 -18.970 1.00 72.12 350 ALA A N 1
ATOM 2766 C CA . ALA A 1 350 ? 24.637 -8.536 -19.553 1.00 72.12 350 ALA A CA 1
ATOM 2767 C C . ALA A 1 350 ? 25.439 -7.606 -18.621 1.00 72.12 350 ALA A C 1
ATOM 2769 O O . ALA A 1 350 ? 26.229 -6.792 -19.087 1.00 72.12 350 ALA A O 1
ATOM 2770 N N . PHE A 1 351 ? 25.309 -7.786 -17.303 1.00 73.31 351 PHE A N 1
ATOM 2771 C CA . PHE A 1 351 ? 26.088 -7.063 -16.295 1.00 73.31 351 PHE A CA 1
ATOM 2772 C C . PHE A 1 351 ? 27.596 -7.373 -16.299 1.00 73.31 351 PHE A C 1
ATOM 2774 O O . PHE A 1 351 ? 28.371 -6.539 -15.841 1.00 73.31 351 PHE A O 1
ATOM 2781 N N . LEU A 1 352 ? 28.015 -8.546 -16.793 1.00 71.31 352 LEU A N 1
ATOM 2782 C CA . LEU A 1 352 ? 29.424 -8.946 -16.927 1.00 71.31 352 LEU A CA 1
ATOM 2783 C C . LEU A 1 352 ? 30.062 -8.366 -18.195 1.00 71.31 352 LEU A C 1
ATOM 2785 O O . LEU A 1 352 ? 31.253 -8.082 -18.208 1.00 71.31 352 LEU A O 1
ATOM 2789 N N . HIS A 1 353 ? 29.264 -8.163 -19.246 1.00 61.72 353 HIS A N 1
ATOM 2790 C CA . HIS A 1 353 ? 29.701 -7.546 -20.504 1.00 61.72 353 HIS A CA 1
ATOM 2791 C C . HIS A 1 353 ? 29.601 -6.011 -20.481 1.00 61.72 353 HIS A C 1
ATOM 2793 O O . HIS A 1 353 ? 30.133 -5.335 -21.357 1.00 61.72 353 HIS A O 1
ATOM 2799 N N . ALA A 1 354 ? 28.983 -5.449 -19.440 1.00 53.12 354 ALA A N 1
ATOM 2800 C CA . ALA A 1 354 ? 28.862 -4.011 -19.214 1.00 53.12 354 ALA A CA 1
ATOM 2801 C C . ALA A 1 354 ? 30.168 -3.328 -18.743 1.00 53.12 354 ALA A C 1
ATOM 2803 O O . ALA A 1 354 ? 30.157 -2.132 -18.460 1.00 53.12 354 ALA A O 1
ATOM 2804 N N . VAL A 1 355 ? 31.296 -4.056 -18.703 1.00 51.56 355 VAL A N 1
ATOM 2805 C CA . VAL A 1 355 ? 32.653 -3.498 -18.513 1.00 51.56 355 VAL A CA 1
ATOM 2806 C C . VAL A 1 355 ? 32.974 -2.438 -19.579 1.00 51.56 355 VAL A C 1
ATOM 2808 O O . VAL A 1 355 ? 33.701 -1.492 -19.298 1.00 51.56 355 VAL A O 1
ATOM 2811 N N . ASN A 1 356 ? 32.359 -2.541 -20.766 1.00 55.12 356 ASN A N 1
ATOM 2812 C CA . ASN A 1 356 ? 32.268 -1.462 -21.749 1.00 55.12 356 ASN A CA 1
ATOM 2813 C C . ASN A 1 356 ? 30.782 -1.190 -22.068 1.00 55.12 356 ASN A C 1
ATOM 2815 O O . ASN A 1 356 ? 30.175 -1.975 -22.805 1.00 55.12 356 ASN A O 1
ATOM 2819 N N . PRO A 1 357 ? 30.174 -0.107 -21.550 1.00 48.16 357 PRO A N 1
ATOM 2820 C CA . PRO A 1 357 ? 28.770 0.249 -21.789 1.00 48.16 357 PRO A CA 1
ATOM 2821 C C . PRO A 1 357 ? 28.473 0.548 -23.268 1.00 48.16 357 PRO A C 1
ATOM 2823 O O . PRO A 1 357 ? 27.325 0.437 -23.685 1.00 48.16 357 PRO A O 1
ATOM 2826 N N . ASP A 1 358 ? 29.508 0.851 -24.057 1.00 51.03 358 ASP A N 1
ATOM 2827 C CA . ASP A 1 358 ? 29.428 1.071 -25.505 1.00 51.03 358 ASP A CA 1
ATOM 2828 C C . ASP A 1 358 ? 29.699 -0.203 -26.323 1.00 51.03 358 ASP A C 1
ATOM 2830 O O . ASP A 1 358 ? 29.698 -0.173 -27.557 1.00 51.03 358 ASP A O 1
ATOM 2834 N N . SER A 1 359 ? 29.936 -1.350 -25.670 1.00 56.59 359 SER A N 1
ATOM 2835 C CA . SER A 1 359 ? 30.037 -2.610 -26.400 1.00 56.59 359 SER A CA 1
ATOM 2836 C C . SER A 1 359 ? 28.661 -2.965 -26.964 1.00 56.59 359 SER A C 1
ATOM 2838 O O . SER A 1 359 ? 27.687 -3.191 -26.240 1.00 56.59 359 SER A O 1
ATOM 2840 N N . ALA A 1 360 ? 28.580 -3.030 -28.294 1.00 61.03 360 ALA A N 1
ATOM 2841 C CA . ALA A 1 360 ? 27.366 -3.424 -29.005 1.00 61.03 360 ALA A CA 1
ATOM 2842 C C . ALA A 1 360 ? 26.816 -4.777 -28.509 1.00 61.03 360 ALA A C 1
ATOM 2844 O O . ALA A 1 360 ? 25.616 -5.022 -28.585 1.00 61.03 360 ALA A O 1
ATOM 2845 N N . GLU A 1 361 ? 27.681 -5.633 -27.961 1.00 65.50 361 GLU A N 1
ATOM 2846 C CA . GLU A 1 361 ? 27.354 -6.960 -27.447 1.00 65.50 361 GLU A CA 1
ATOM 2847 C C . GLU A 1 361 ? 26.538 -6.922 -26.141 1.00 65.50 361 GLU A C 1
ATOM 2849 O O . GLU A 1 361 ? 25.493 -7.567 -26.064 1.00 65.50 361 GLU A O 1
ATOM 2854 N N . GLY A 1 362 ? 26.929 -6.117 -25.142 1.00 64.69 362 GLY A N 1
ATOM 2855 C CA . GLY A 1 362 ? 26.173 -5.979 -23.889 1.00 64.69 362 GLY A CA 1
ATOM 2856 C C . GLY A 1 362 ? 24.799 -5.329 -24.097 1.00 64.69 362 GLY A C 1
ATOM 2857 O O . GLY A 1 362 ? 23.786 -5.801 -23.570 1.00 64.69 362 GLY A O 1
ATOM 2858 N N . ALA A 1 363 ? 24.745 -4.293 -24.940 1.00 65.44 363 ALA A N 1
ATOM 2859 C CA . ALA A 1 363 ? 23.496 -3.651 -25.341 1.00 65.44 363 ALA A CA 1
ATOM 2860 C C . ALA A 1 363 ? 22.594 -4.605 -26.144 1.00 65.44 363 ALA A C 1
ATOM 2862 O O . ALA A 1 363 ? 21.386 -4.649 -25.907 1.00 65.44 363 ALA A O 1
ATOM 2863 N N . ALA A 1 364 ? 23.163 -5.420 -27.040 1.00 69.62 364 ALA A N 1
ATOM 2864 C CA . ALA A 1 364 ? 22.419 -6.439 -27.777 1.00 69.62 364 ALA A CA 1
ATOM 2865 C C . ALA A 1 364 ? 21.868 -7.540 -26.855 1.00 69.62 364 ALA A C 1
ATOM 2867 O O . ALA A 1 364 ? 20.709 -7.929 -27.006 1.00 69.62 364 ALA A O 1
ATOM 2868 N N . LEU A 1 365 ? 22.646 -8.005 -25.870 1.00 72.12 365 LEU A N 1
ATOM 2869 C CA . LEU A 1 365 ? 22.211 -8.996 -24.876 1.00 72.12 365 LEU A CA 1
ATOM 2870 C C . LEU A 1 365 ? 21.056 -8.478 -24.010 1.00 72.12 365 LEU A C 1
ATOM 2872 O O . LEU A 1 365 ? 20.104 -9.211 -23.747 1.00 72.12 365 LEU A O 1
ATOM 2876 N N . PHE A 1 366 ? 21.087 -7.210 -23.589 1.00 71.50 366 PHE A N 1
ATOM 2877 C CA . PHE A 1 366 ? 19.956 -6.621 -22.867 1.00 71.50 366 PHE A CA 1
ATOM 2878 C C . PHE A 1 366 ? 18.759 -6.329 -23.785 1.00 71.50 366 PHE A C 1
ATOM 2880 O O . PHE A 1 366 ? 17.614 -6.536 -23.385 1.00 71.50 366 PHE A O 1
ATOM 2887 N N . ALA A 1 367 ? 18.986 -5.929 -25.039 1.00 70.94 367 ALA A N 1
ATOM 2888 C CA . ALA A 1 367 ? 17.914 -5.735 -26.015 1.00 70.94 367 ALA A CA 1
ATOM 2889 C C . ALA A 1 367 ? 17.115 -7.028 -26.267 1.00 70.94 367 ALA A C 1
ATOM 2891 O O . ALA A 1 367 ? 15.900 -6.964 -26.480 1.00 70.94 367 ALA A O 1
ATOM 2892 N N . GLN A 1 368 ? 17.746 -8.206 -26.149 1.00 74.50 368 GLN A N 1
ATOM 2893 C CA . GLN A 1 368 ? 17.051 -9.501 -26.182 1.00 74.50 368 GLN A CA 1
ATOM 2894 C C . GLN A 1 368 ? 15.990 -9.638 -25.076 1.00 74.50 368 GLN A C 1
ATOM 2896 O O . GLN A 1 368 ? 14.948 -10.252 -25.305 1.00 74.50 368 GLN A O 1
ATOM 2901 N N . CYS A 1 369 ? 16.175 -9.009 -23.908 1.00 74.94 369 CYS A N 1
ATOM 2902 C CA . CYS A 1 369 ? 15.168 -8.992 -22.841 1.00 74.94 369 CYS A CA 1
ATOM 2903 C C . CYS A 1 369 ? 13.891 -8.238 -23.246 1.00 74.94 369 CYS A C 1
ATOM 2905 O O . CYS A 1 369 ? 12.802 -8.565 -22.778 1.00 74.94 369 CYS A O 1
ATOM 2907 N N . GLY A 1 370 ? 14.005 -7.224 -24.109 1.00 71.81 370 GLY A N 1
ATOM 2908 C CA . GLY A 1 370 ? 12.856 -6.483 -24.635 1.00 71.81 370 GLY A CA 1
ATOM 2909 C C . GLY A 1 370 ? 12.155 -7.194 -25.795 1.00 71.81 370 GLY A C 1
ATOM 2910 O O . GLY A 1 370 ? 10.935 -7.081 -25.941 1.00 71.81 370 GLY A O 1
ATOM 2911 N N . THR A 1 371 ? 12.908 -7.936 -26.610 1.00 74.62 371 THR A N 1
ATOM 2912 C CA . THR A 1 371 ? 12.411 -8.561 -27.847 1.00 74.62 371 THR A CA 1
ATOM 2913 C C . THR A 1 371 ? 11.986 -10.021 -27.680 1.00 74.62 371 THR A C 1
ATOM 2915 O O . THR A 1 371 ? 11.174 -10.497 -28.475 1.00 74.62 371 THR A O 1
ATOM 2918 N N . SER A 1 372 ? 12.448 -10.719 -26.634 1.00 83.00 372 SER A N 1
ATOM 2919 C CA . SER A 1 372 ? 12.052 -12.101 -26.336 1.00 83.00 372 SER A CA 1
ATOM 2920 C C . SER A 1 372 ? 10.538 -12.231 -26.151 1.00 83.00 372 SER A C 1
ATOM 2922 O O . SER A 1 372 ? 9.898 -11.536 -25.350 1.00 83.00 372 SER A O 1
ATOM 2924 N N . LYS A 1 373 ? 9.955 -13.184 -26.884 1.00 84.81 373 LYS A N 1
ATOM 2925 C CA . LYS A 1 373 ? 8.533 -13.524 -26.791 1.00 84.81 373 LYS A CA 1
ATOM 2926 C C . LYS A 1 373 ? 8.196 -14.077 -25.407 1.00 84.81 373 LYS A C 1
ATOM 2928 O O . LYS A 1 373 ? 7.146 -13.754 -24.857 1.00 84.81 373 LYS A O 1
ATOM 2933 N N . GLU A 1 374 ? 9.091 -14.867 -24.831 1.00 85.44 374 GLU A N 1
ATOM 2934 C CA . GLU A 1 374 ? 8.959 -15.501 -23.520 1.00 85.44 374 GLU A CA 1
ATOM 2935 C C . GLU A 1 374 ? 8.889 -14.443 -22.415 1.00 85.44 374 GLU A C 1
ATOM 2937 O O . GLU A 1 374 ? 7.977 -14.476 -21.582 1.00 85.44 374 GLU A O 1
ATOM 2942 N N . VAL A 1 375 ? 9.790 -13.454 -22.445 1.00 83.56 375 VAL A N 1
ATOM 2943 C CA . VAL A 1 375 ? 9.795 -12.342 -21.481 1.00 83.56 375 VAL A CA 1
ATOM 2944 C C . VAL A 1 375 ? 8.526 -11.503 -21.622 1.00 83.56 375 VAL A C 1
ATOM 2946 O O . VAL A 1 375 ? 7.880 -11.198 -20.619 1.00 83.56 375 VAL A O 1
ATOM 2949 N N . ARG A 1 376 ? 8.092 -11.195 -22.851 1.00 84.19 376 ARG A N 1
ATOM 2950 C CA . ARG A 1 376 ? 6.846 -10.448 -23.101 1.00 84.19 376 ARG A CA 1
ATOM 2951 C C . ARG A 1 376 ? 5.599 -11.183 -22.605 1.00 84.19 376 ARG A C 1
ATOM 2953 O O . ARG A 1 376 ? 4.742 -10.565 -21.973 1.00 84.19 376 ARG A O 1
ATOM 2960 N N . MET A 1 377 ? 5.497 -12.491 -22.843 1.00 88.25 377 MET A N 1
ATOM 2961 C CA . MET A 1 377 ? 4.378 -13.308 -22.355 1.00 88.25 377 MET A CA 1
ATOM 2962 C C . MET A 1 377 ? 4.391 -13.440 -20.829 1.00 88.25 377 MET A C 1
ATOM 2964 O O . MET A 1 377 ? 3.341 -13.359 -20.190 1.00 88.25 377 MET A O 1
ATOM 2968 N N . THR A 1 378 ? 5.574 -13.574 -20.229 1.00 89.00 378 THR A N 1
ATOM 2969 C CA . THR A 1 378 ? 5.735 -13.600 -18.769 1.00 89.00 378 THR A CA 1
ATOM 2970 C C . THR A 1 378 ? 5.333 -12.263 -18.151 1.00 89.00 378 THR A C 1
ATOM 2972 O O . THR A 1 378 ? 4.588 -12.224 -17.172 1.00 89.00 378 THR A O 1
ATOM 2975 N N . LEU A 1 379 ? 5.749 -11.149 -18.757 1.00 86.88 379 LEU A N 1
ATOM 2976 C CA . LEU A 1 379 ? 5.362 -9.806 -18.339 1.00 86.88 379 LEU A CA 1
ATOM 2977 C C . LEU A 1 379 ? 3.845 -9.605 -18.417 1.00 86.88 379 LEU A C 1
ATOM 2979 O O . LEU A 1 379 ? 3.251 -9.054 -17.490 1.00 86.88 379 LEU A O 1
ATOM 2983 N N . LEU A 1 380 ? 3.213 -10.068 -19.500 1.00 89.50 380 LEU A N 1
ATOM 2984 C CA . LEU A 1 380 ? 1.760 -10.046 -19.651 1.00 89.50 380 LEU A CA 1
ATOM 2985 C C . LEU A 1 380 ? 1.086 -10.816 -18.509 1.00 89.50 380 LEU A C 1
ATOM 2987 O O . LEU A 1 380 ? 0.200 -10.276 -17.847 1.00 89.50 380 LEU A O 1
ATOM 2991 N N . ALA A 1 381 ? 1.541 -12.038 -18.222 1.00 90.94 381 ALA A N 1
ATOM 2992 C CA . ALA A 1 381 ? 1.008 -12.840 -17.125 1.00 90.94 381 ALA A CA 1
ATOM 2993 C C . ALA A 1 381 ? 1.155 -12.127 -15.768 1.00 90.94 381 ALA A C 1
ATOM 2995 O O . ALA A 1 381 ? 0.181 -12.029 -15.022 1.00 90.94 381 ALA A O 1
ATOM 2996 N N . LEU A 1 382 ? 2.326 -11.555 -15.470 1.00 88.75 382 LEU A N 1
ATOM 2997 C CA . LEU A 1 382 ? 2.586 -10.824 -14.223 1.00 88.75 382 LEU A CA 1
ATOM 2998 C C . LEU A 1 382 ? 1.749 -9.542 -14.083 1.00 88.75 382 LEU A C 1
ATOM 3000 O O . LEU A 1 382 ? 1.361 -9.179 -12.970 1.00 88.75 382 LEU A O 1
ATOM 3004 N N . LYS A 1 383 ? 1.435 -8.862 -15.193 1.00 87.44 383 LYS A N 1
ATOM 3005 C CA . LYS A 1 383 ? 0.547 -7.688 -15.204 1.00 87.44 383 LYS A CA 1
ATOM 3006 C C . LYS A 1 383 ? -0.920 -8.064 -14.981 1.00 87.44 383 LYS A C 1
ATOM 3008 O O . LYS A 1 383 ? -1.629 -7.340 -14.283 1.00 87.44 383 LYS A O 1
ATOM 3013 N N . LEU A 1 384 ? -1.379 -9.175 -15.561 1.00 91.31 384 LEU A N 1
ATOM 3014 C CA . LEU A 1 384 ? -2.782 -9.599 -15.494 1.00 91.31 384 LEU A CA 1
ATOM 3015 C C . LEU A 1 384 ? -3.123 -10.341 -14.200 1.00 91.31 384 LEU A C 1
ATOM 3017 O O . LEU A 1 384 ? -4.200 -10.133 -13.639 1.00 91.31 384 LEU A O 1
ATOM 3021 N N . LEU A 1 385 ? -2.209 -11.177 -13.700 1.00 90.69 385 LEU A N 1
ATOM 3022 C CA . LEU A 1 385 ? -2.452 -12.093 -12.585 1.00 90.69 385 LEU A CA 1
ATOM 3023 C C . LEU A 1 385 ? -3.074 -11.419 -11.345 1.00 90.69 385 LEU A C 1
ATOM 3025 O O . LEU A 1 385 ? -4.074 -11.943 -10.847 1.00 90.69 385 LEU A O 1
ATOM 3029 N N . PRO A 1 386 ? -2.590 -10.262 -10.849 1.00 90.31 386 PRO A N 1
ATOM 3030 C CA . PRO A 1 386 ? -3.179 -9.634 -9.665 1.00 90.31 386 PRO A CA 1
ATOM 3031 C C . PRO A 1 386 ? -4.646 -9.231 -9.865 1.00 90.31 386 PRO A C 1
ATOM 3033 O O . PRO A 1 386 ? -5.489 -9.462 -8.995 1.00 90.31 386 PRO A O 1
ATOM 3036 N N . SER A 1 387 ? -4.965 -8.661 -11.028 1.00 91.50 387 SER A N 1
ATOM 3037 C CA . SER A 1 387 ? -6.324 -8.245 -11.383 1.00 91.50 387 SER A CA 1
ATOM 3038 C C . SER A 1 387 ? -7.225 -9.455 -11.663 1.00 91.50 387 SER A C 1
ATOM 3040 O O . SER A 1 387 ? -8.398 -9.422 -11.297 1.00 91.50 387 SER A O 1
ATOM 3042 N N . CYS A 1 388 ? -6.685 -10.555 -12.208 1.00 93.12 388 CYS A N 1
ATOM 3043 C CA . CYS A 1 388 ? -7.389 -11.837 -12.345 1.00 93.12 388 CYS A CA 1
ATOM 3044 C C . CYS A 1 388 ? -7.778 -12.401 -10.976 1.00 93.12 388 CYS A C 1
ATOM 3046 O O . CYS A 1 388 ? -8.931 -12.774 -10.773 1.00 93.12 388 CYS A O 1
ATOM 3048 N N . ILE A 1 389 ? -6.849 -12.412 -10.013 1.00 92.06 389 ILE A N 1
ATOM 3049 C CA . ILE A 1 389 ? -7.127 -12.857 -8.640 1.00 92.06 389 ILE A CA 1
ATOM 3050 C C . ILE A 1 389 ? -8.269 -12.029 -8.040 1.00 92.06 389 ILE A C 1
ATOM 3052 O O . ILE A 1 389 ? -9.226 -12.593 -7.513 1.00 92.06 389 ILE A O 1
ATOM 3056 N N . ARG A 1 390 ? -8.221 -10.697 -8.163 1.00 92.69 390 ARG A N 1
ATOM 3057 C CA . ARG A 1 390 ? -9.282 -9.813 -7.654 1.00 92.69 390 ARG A CA 1
ATOM 3058 C C . ARG A 1 390 ? -10.624 -10.034 -8.349 1.00 92.69 390 ARG A C 1
ATOM 3060 O O . ARG A 1 390 ? -11.649 -10.081 -7.671 1.00 92.69 390 ARG A O 1
ATOM 3067 N N . PHE A 1 391 ? -10.627 -10.208 -9.667 1.00 93.75 391 PHE A N 1
ATOM 3068 C CA . PHE A 1 391 ? -11.833 -10.513 -10.432 1.00 93.75 391 PHE A CA 1
ATOM 3069 C C . PHE A 1 391 ? -12.485 -11.816 -9.948 1.00 93.75 391 PHE A C 1
ATOM 3071 O O . PHE A 1 391 ? -13.668 -11.829 -9.609 1.00 93.75 391 PHE A O 1
ATOM 3078 N N . LEU A 1 392 ? -11.692 -12.881 -9.799 1.00 93.00 392 LEU A N 1
ATOM 3079 C CA . LEU A 1 392 ? -12.158 -14.175 -9.296 1.00 93.00 392 LEU A CA 1
ATOM 3080 C C . LEU A 1 392 ? -12.638 -14.096 -7.838 1.00 93.00 392 LEU A C 1
ATOM 3082 O O . LEU A 1 392 ? -13.657 -14.702 -7.510 1.00 93.00 392 LEU A O 1
ATOM 3086 N N . GLN A 1 393 ? -11.975 -13.310 -6.977 1.00 92.25 393 GLN A N 1
ATOM 3087 C CA . GLN A 1 393 ? -12.456 -13.035 -5.614 1.00 92.25 393 GLN A CA 1
ATOM 3088 C C . GLN A 1 393 ? -13.847 -12.394 -5.639 1.00 92.25 393 GLN A C 1
ATOM 3090 O O . GLN A 1 393 ? -14.737 -12.838 -4.918 1.00 92.25 393 GLN A O 1
ATOM 3095 N N . CYS A 1 394 ? -14.059 -11.389 -6.492 1.00 92.12 394 CYS A N 1
ATOM 3096 C CA . CYS A 1 394 ? -15.343 -10.697 -6.586 1.00 92.12 394 CYS A CA 1
ATOM 3097 C C . CYS A 1 394 ? -16.459 -11.629 -7.090 1.00 92.12 394 CYS A C 1
ATOM 3099 O O . CYS A 1 394 ? -17.552 -11.638 -6.525 1.00 92.12 394 CYS A O 1
ATOM 3101 N N . LEU A 1 395 ? -16.178 -12.476 -8.088 1.00 90.88 395 LEU A N 1
ATOM 3102 C CA . LEU A 1 395 ? -17.131 -13.489 -8.557 1.00 90.88 395 LEU A CA 1
ATOM 3103 C C . LEU A 1 395 ? -17.452 -14.528 -7.476 1.00 90.88 395 LEU A C 1
ATOM 3105 O O . LEU A 1 395 ? -18.611 -14.911 -7.306 1.00 90.88 395 LEU A O 1
ATOM 3109 N N . ARG A 1 396 ? -16.444 -14.959 -6.711 1.00 91.19 396 ARG A N 1
ATOM 3110 C CA . ARG A 1 396 ? -16.624 -15.905 -5.606 1.00 91.19 396 ARG A CA 1
ATOM 3111 C C . ARG A 1 396 ? -17.521 -15.332 -4.514 1.00 91.19 396 ARG A C 1
ATOM 3113 O O . ARG A 1 396 ? -18.411 -16.042 -4.050 1.00 91.19 396 ARG A O 1
ATOM 3120 N N . GLN A 1 397 ? -17.301 -14.070 -4.146 1.00 89.25 397 GLN A N 1
ATOM 3121 C CA . GLN A 1 397 ? -18.110 -13.359 -3.157 1.00 89.25 397 GLN A CA 1
ATOM 3122 C C . GLN A 1 397 ? -19.548 -13.144 -3.640 1.00 89.25 397 GLN A C 1
ATOM 3124 O O . GLN A 1 397 ? -20.477 -13.388 -2.880 1.00 89.25 397 GLN A O 1
ATOM 3129 N N . ARG A 1 398 ? -19.746 -12.786 -4.919 1.00 89.69 398 ARG A N 1
ATOM 3130 C CA . ARG A 1 398 ? -21.082 -12.731 -5.535 1.00 89.69 398 ARG A CA 1
ATOM 3131 C C . ARG A 1 398 ? -21.800 -14.076 -5.415 1.00 89.69 398 ARG A C 1
ATOM 3133 O O . ARG A 1 398 ? -22.965 -14.111 -5.037 1.00 89.69 398 ARG A O 1
ATOM 3140 N N . ARG A 1 399 ? -21.110 -15.181 -5.721 1.00 88.00 399 ARG A N 1
ATOM 3141 C CA . ARG A 1 399 ? -21.675 -16.533 -5.604 1.00 88.00 399 ARG A CA 1
ATOM 3142 C C . ARG A 1 399 ? -22.063 -16.864 -4.163 1.00 88.00 399 ARG A C 1
ATOM 3144 O O . ARG A 1 399 ? -23.159 -17.359 -3.946 1.00 88.00 399 ARG A O 1
ATOM 3151 N N . ASP A 1 400 ? -21.178 -16.599 -3.199 1.00 87.12 400 ASP A N 1
ATOM 3152 C CA . ASP A 1 400 ? -21.464 -16.832 -1.774 1.00 87.12 400 ASP A CA 1
ATOM 3153 C C . ASP A 1 400 ? -22.680 -16.039 -1.299 1.00 87.12 400 ASP A C 1
ATOM 3155 O O . ASP A 1 400 ? -23.540 -16.598 -0.624 1.00 87.12 400 ASP A O 1
ATOM 3159 N N . PHE A 1 401 ? -22.774 -14.771 -1.699 1.00 85.19 401 PHE A N 1
ATOM 3160 C CA . PHE A 1 401 ? -23.912 -13.919 -1.377 1.00 85.19 401 PHE A CA 1
ATOM 3161 C C . PHE A 1 401 ? -25.224 -14.503 -1.913 1.00 85.19 401 PHE A C 1
ATOM 3163 O O . PHE A 1 401 ? -26.167 -14.676 -1.153 1.00 85.19 401 PHE A O 1
ATOM 3170 N N . LEU A 1 402 ? -25.268 -14.883 -3.195 1.00 84.31 402 LEU A N 1
ATOM 3171 C CA . LEU A 1 402 ? -26.473 -15.453 -3.808 1.00 84.31 402 LEU A CA 1
ATOM 3172 C C . LEU A 1 402 ? -26.904 -16.773 -3.153 1.00 84.31 402 LEU A C 1
ATOM 3174 O O . LEU A 1 402 ? -28.097 -17.001 -2.984 1.00 84.31 402 LEU A O 1
ATOM 3178 N N . ILE A 1 403 ? -25.952 -17.627 -2.758 1.00 83.25 403 ILE A N 1
ATOM 3179 C CA . ILE A 1 403 ? -26.251 -18.884 -2.050 1.00 83.25 403 ILE A CA 1
ATOM 3180 C C . ILE A 1 403 ? -26.868 -18.599 -0.675 1.00 83.25 403 ILE A C 1
ATOM 3182 O O . ILE A 1 403 ? -27.853 -19.237 -0.311 1.00 83.25 403 ILE A O 1
ATOM 3186 N N . LEU A 1 404 ? -26.313 -17.636 0.068 1.00 79.81 404 LEU A N 1
ATOM 3187 C CA . LEU A 1 404 ? -26.849 -17.198 1.361 1.00 79.81 404 LEU A CA 1
ATOM 3188 C C . LEU A 1 404 ? -28.242 -16.572 1.226 1.00 79.81 404 LEU A C 1
ATOM 3190 O O . LEU A 1 404 ? -29.100 -16.823 2.063 1.00 79.81 404 LEU A O 1
ATOM 3194 N N . SER A 1 405 ? -28.483 -15.786 0.172 1.00 77.50 405 SER A N 1
ATOM 3195 C CA . SER A 1 405 ? -29.802 -15.203 -0.097 1.00 77.50 405 SER A CA 1
ATOM 3196 C C . SER A 1 405 ? -30.843 -16.246 -0.511 1.00 77.50 405 SER A C 1
ATOM 3198 O O . SER A 1 405 ? -32.018 -16.067 -0.217 1.00 77.50 405 SER A O 1
ATOM 3200 N N . ALA A 1 406 ? -30.429 -17.319 -1.190 1.00 77.12 406 ALA A N 1
ATOM 3201 C CA . ALA A 1 406 ? -31.324 -18.403 -1.593 1.00 77.12 406 ALA A CA 1
ATOM 3202 C C . ALA A 1 406 ? -31.679 -19.344 -0.429 1.00 77.12 406 ALA A C 1
ATOM 3204 O O . ALA A 1 406 ? -32.786 -19.869 -0.394 1.00 77.12 406 ALA A O 1
ATOM 3205 N N . ASN A 1 407 ? -30.754 -19.545 0.516 1.00 74.38 407 ASN A N 1
ATOM 3206 C CA . ASN A 1 407 ? -30.929 -20.409 1.684 1.00 74.38 407 ASN A CA 1
ATOM 3207 C C . ASN A 1 407 ? -30.607 -19.631 2.974 1.00 74.38 407 ASN A C 1
ATOM 3209 O O . ASN A 1 407 ? -29.513 -19.798 3.530 1.00 74.38 407 ASN A O 1
ATOM 3213 N N . PRO A 1 408 ? -31.514 -18.756 3.447 1.00 65.19 408 PRO A N 1
ATOM 3214 C CA . PRO A 1 408 ? -31.290 -18.006 4.674 1.00 65.19 408 PRO A CA 1
ATOM 3215 C C . PRO A 1 408 ? -31.173 -18.976 5.866 1.00 65.19 408 PRO A C 1
ATOM 3217 O O . PRO A 1 408 ? -32.019 -19.857 6.029 1.00 65.19 408 PRO A O 1
ATOM 3220 N N . PRO A 1 409 ? -30.126 -18.868 6.702 1.00 53.22 409 PRO A N 1
ATOM 3221 C CA . PRO A 1 409 ? -29.952 -19.767 7.836 1.00 53.22 409 PRO A CA 1
ATOM 3222 C C . PRO A 1 409 ? -31.073 -19.578 8.867 1.00 53.22 409 PRO A C 1
ATOM 3224 O O . PRO A 1 409 ? -31.335 -18.459 9.305 1.00 53.22 409 PRO A O 1
ATOM 3227 N N . THR A 1 410 ? -31.684 -20.679 9.316 1.00 47.62 410 THR A N 1
ATOM 3228 C CA . THR A 1 410 ? -32.582 -20.695 10.480 1.00 47.62 410 THR A CA 1
ATOM 3229 C C . THR A 1 410 ? -31.855 -20.131 11.706 1.00 47.62 410 THR A C 1
ATOM 3231 O O . THR A 1 410 ? -30.671 -20.406 11.919 1.00 47.62 410 THR A O 1
ATOM 3234 N N . THR A 1 411 ? -32.572 -19.325 12.488 1.00 46.97 411 THR A N 1
ATOM 3235 C CA . THR A 1 411 ? -32.144 -18.314 13.483 1.00 46.97 411 THR A CA 1
ATOM 3236 C C . THR A 1 411 ? -30.941 -18.618 14.395 1.00 46.97 411 THR A C 1
ATOM 3238 O O . THR A 1 411 ? -30.281 -17.682 14.834 1.00 46.97 411 THR A O 1
ATOM 3241 N N . ALA A 1 412 ? -30.556 -19.875 14.625 1.00 35.62 412 ALA A N 1
ATOM 3242 C CA . ALA A 1 412 ? -29.354 -20.231 15.393 1.00 35.62 412 ALA A CA 1
ATOM 3243 C C . ALA A 1 412 ? -28.039 -20.209 14.574 1.00 35.62 412 ALA A C 1
ATOM 3245 O O . ALA A 1 412 ? -26.963 -20.004 15.130 1.00 35.62 412 ALA A O 1
ATOM 3246 N N . SER A 1 413 ? -28.100 -20.388 13.248 1.00 36.03 413 SER A N 1
ATOM 3247 C CA . SER A 1 413 ? -26.918 -20.377 12.359 1.00 36.03 413 SER A CA 1
ATOM 3248 C C . SER A 1 413 ? -26.660 -19.013 11.704 1.00 36.03 413 SER A C 1
ATOM 3250 O O . SER A 1 413 ? -25.576 -18.785 11.164 1.00 36.03 413 SER A O 1
ATOM 3252 N N . ALA A 1 414 ? -27.615 -18.079 11.782 1.00 37.91 414 ALA A N 1
ATOM 3253 C CA . ALA A 1 414 ? -27.490 -16.718 11.251 1.00 37.91 414 ALA A CA 1
ATOM 3254 C C . ALA A 1 414 ? -26.375 -15.912 11.944 1.00 37.91 414 ALA A C 1
ATOM 3256 O O . ALA A 1 414 ? -25.636 -15.181 11.286 1.00 37.91 414 ALA A O 1
ATOM 3257 N N . VAL A 1 415 ? -26.178 -16.133 13.248 1.00 34.66 415 VAL A N 1
ATOM 3258 C CA . VAL A 1 415 ? -25.145 -15.464 14.059 1.00 34.66 415 VAL A CA 1
ATOM 3259 C C . VAL A 1 415 ? -23.726 -15.940 13.700 1.00 34.66 415 VAL A C 1
ATOM 3261 O O . VAL A 1 415 ? -22.763 -15.188 13.823 1.00 34.66 415 VAL A O 1
ATOM 3264 N N . VAL A 1 416 ? -23.583 -17.169 13.185 1.00 34.06 416 VAL A N 1
ATOM 3265 C CA . VAL A 1 416 ? -22.281 -17.775 12.838 1.00 34.06 416 VAL A CA 1
ATOM 3266 C C . VAL A 1 416 ? -21.964 -17.664 11.338 1.00 34.06 416 VAL A C 1
ATOM 3268 O O . VAL A 1 416 ? -20.798 -17.551 10.951 1.00 34.06 416 VAL A O 1
ATOM 3271 N N . ALA A 1 417 ? -22.979 -17.654 10.467 1.00 32.84 417 ALA A N 1
ATOM 3272 C CA . ALA A 1 417 ? -22.792 -17.614 9.014 1.00 32.84 417 ALA A CA 1
ATOM 3273 C C . ALA A 1 417 ? -22.309 -16.243 8.494 1.00 32.84 417 ALA A C 1
ATOM 3275 O O . ALA A 1 417 ? -21.607 -16.174 7.474 1.00 32.84 417 ALA A O 1
ATOM 3276 N N . VAL A 1 418 ? -22.610 -15.159 9.217 1.00 39.94 418 VAL A N 1
ATOM 3277 C CA . VAL A 1 418 ? -22.283 -13.777 8.833 1.00 39.94 418 VAL A CA 1
ATOM 3278 C C . VAL A 1 418 ? -20.964 -13.324 9.476 1.00 39.94 418 VAL A C 1
ATOM 3280 O O . VAL A 1 418 ? -20.914 -12.486 10.368 1.00 39.94 418 VAL A O 1
ATOM 3283 N N . SER A 1 419 ? -19.844 -13.878 9.008 1.00 32.69 419 SER A N 1
ATOM 3284 C CA . SER A 1 419 ? -18.503 -13.320 9.262 1.00 32.69 419 SER A CA 1
ATOM 3285 C C . SER A 1 419 ? -17.488 -13.794 8.206 1.00 32.69 419 SER A C 1
ATOM 3287 O O . SER A 1 419 ? -17.577 -14.948 7.761 1.00 32.69 419 SER A O 1
ATOM 3289 N N . PRO A 1 420 ? -16.490 -12.996 7.764 1.00 37.62 420 PRO A N 1
ATOM 3290 C CA . PRO A 1 420 ? -16.342 -11.547 7.704 1.00 37.62 420 PRO A CA 1
ATOM 3291 C C . PRO A 1 420 ? -16.314 -11.128 6.219 1.00 37.62 420 PRO A C 1
ATOM 3293 O O . PRO A 1 420 ? -15.264 -10.841 5.632 1.00 37.62 420 PRO A O 1
ATOM 3296 N N . ALA A 1 421 ? -17.476 -11.136 5.572 1.00 36.84 421 ALA A N 1
ATOM 3297 C CA . ALA A 1 421 ? -17.664 -10.310 4.392 1.00 36.84 421 ALA A CA 1
ATOM 3298 C C . ALA A 1 421 ? -17.898 -8.898 4.930 1.00 36.84 421 ALA A C 1
ATOM 3300 O O . ALA A 1 421 ? -18.825 -8.648 5.697 1.00 36.84 421 ALA A O 1
ATOM 3301 N N . VAL A 1 422 ? -16.965 -7.994 4.659 1.00 39.72 422 VAL A N 1
ATOM 3302 C CA . VAL A 1 422 ? -17.116 -6.582 5.006 1.00 39.72 422 VAL A CA 1
ATOM 3303 C C . VAL A 1 422 ? -18.153 -6.022 4.052 1.00 39.72 422 VAL A C 1
ATOM 3305 O O . VAL A 1 422 ? -17.819 -5.609 2.943 1.00 39.72 422 VAL A O 1
ATOM 3308 N N . ASP A 1 423 ? -19.409 -6.157 4.461 1.00 37.81 423 ASP A N 1
ATOM 3309 C CA . ASP A 1 423 ? -20.560 -5.720 3.699 1.00 37.81 423 ASP A CA 1
ATOM 3310 C C . ASP A 1 423 ? -20.815 -4.239 3.963 1.00 37.81 423 ASP A C 1
ATOM 3312 O O . ASP A 1 423 ? -20.740 -3.762 5.097 1.00 37.81 423 ASP A O 1
ATOM 3316 N N . TYR A 1 424 ? -21.020 -3.494 2.884 1.00 40.00 424 TYR A N 1
ATOM 3317 C CA . TYR A 1 424 ? -20.936 -2.035 2.886 1.00 40.00 424 TYR A CA 1
ATOM 3318 C C . TYR A 1 424 ? -22.258 -1.333 3.184 1.00 40.00 424 TYR A C 1
ATOM 3320 O O . TYR A 1 424 ? -22.246 -0.122 3.386 1.00 40.00 424 TYR A O 1
ATOM 3328 N N . SER A 1 425 ? -23.386 -2.040 3.187 1.00 36.81 425 SER A N 1
ATOM 3329 C CA . SER A 1 425 ? -24.680 -1.354 3.116 1.00 36.81 425 SER A CA 1
ATOM 3330 C C . SER A 1 425 ? -25.892 -2.231 3.432 1.00 36.81 425 SER A C 1
ATOM 3332 O O . SER A 1 425 ? -26.973 -1.937 2.936 1.00 36.81 425 SER A O 1
ATOM 3334 N N . LEU A 1 426 ? -25.751 -3.318 4.200 1.00 35.66 426 LEU A N 1
ATOM 3335 C CA . LEU A 1 426 ? -26.927 -4.108 4.601 1.00 35.66 426 LEU A CA 1
ATOM 3336 C C . LEU A 1 426 ? -27.718 -3.473 5.756 1.00 35.66 426 LEU A C 1
ATOM 3338 O O . LEU A 1 426 ? -28.840 -3.888 6.003 1.00 35.66 426 LEU A O 1
ATOM 3342 N N . GLU A 1 427 ? -27.163 -2.455 6.419 1.00 35.50 427 GLU A N 1
ATOM 3343 C CA . GLU A 1 427 ? -27.773 -1.797 7.585 1.00 35.50 427 GLU A CA 1
ATOM 3344 C C . GLU A 1 427 ? -29.158 -1.174 7.284 1.00 35.50 427 GLU A C 1
ATOM 3346 O O . GLU A 1 427 ? -30.083 -1.501 8.015 1.00 35.50 427 GLU A O 1
ATOM 3351 N N . PRO A 1 428 ? -29.390 -0.443 6.168 1.00 32.03 428 PRO A N 1
ATOM 3352 C CA . PRO A 1 428 ? -30.714 0.125 5.888 1.00 32.03 428 PRO A CA 1
ATOM 3353 C C . PRO A 1 428 ? -31.774 -0.945 5.590 1.00 32.03 428 PRO A C 1
ATOM 3355 O O . PRO A 1 428 ? -32.903 -0.853 6.039 1.00 32.03 428 PRO A O 1
ATOM 3358 N N . ARG A 1 429 ? -31.405 -2.013 4.867 1.00 33.00 429 ARG A N 1
ATOM 3359 C CA . ARG A 1 429 ? -32.352 -3.075 4.480 1.00 33.00 429 ARG A CA 1
ATOM 3360 C C . ARG A 1 429 ? -32.675 -4.044 5.611 1.00 33.00 429 ARG A C 1
ATOM 3362 O O . ARG A 1 429 ? -33.713 -4.692 5.553 1.00 33.00 429 ARG A O 1
ATOM 3369 N N . LEU A 1 430 ? -31.771 -4.196 6.581 1.00 33.12 430 LEU A N 1
ATOM 3370 C CA . LEU A 1 430 ? -32.024 -5.005 7.767 1.00 33.12 430 LEU A CA 1
ATOM 3371 C C . LEU A 1 430 ? -32.895 -4.236 8.764 1.00 33.12 430 LEU A C 1
ATOM 3373 O O . LEU A 1 430 ? -33.762 -4.860 9.354 1.00 33.12 430 LEU A O 1
ATOM 3377 N N . GLU A 1 431 ? -32.701 -2.917 8.907 1.00 32.72 431 GLU A N 1
ATOM 3378 C CA . GLU A 1 431 ? -33.586 -2.036 9.687 1.00 32.72 431 GLU A CA 1
ATOM 3379 C C . GLU A 1 431 ? -35.002 -2.009 9.089 1.00 32.72 431 GLU A C 1
ATOM 3381 O O . GLU A 1 431 ? -35.944 -2.303 9.816 1.00 32.72 431 GLU A O 1
ATOM 3386 N N . ASP A 1 432 ? -35.147 -1.828 7.769 1.00 32.28 432 ASP A N 1
ATOM 3387 C CA . ASP A 1 432 ? -36.456 -1.863 7.090 1.00 32.28 432 ASP A CA 1
ATOM 3388 C C . ASP A 1 432 ? -37.155 -3.235 7.223 1.00 32.28 432 ASP A C 1
ATOM 3390 O O . ASP A 1 432 ? -38.369 -3.315 7.401 1.00 32.28 432 ASP A O 1
ATOM 3394 N N . ALA A 1 433 ? -36.397 -4.339 7.149 1.00 32.72 433 ALA A N 1
ATOM 3395 C CA . ALA A 1 433 ? -36.939 -5.694 7.295 1.00 32.72 433 ALA A CA 1
ATOM 3396 C C . ALA A 1 433 ? -37.268 -6.050 8.756 1.00 32.72 433 ALA A C 1
ATOM 3398 O O . ALA A 1 433 ? -38.217 -6.795 9.003 1.00 32.72 433 ALA A O 1
ATOM 3399 N N . LEU A 1 434 ? -36.507 -5.523 9.724 1.00 32.25 434 LEU A N 1
ATOM 3400 C CA . LEU A 1 434 ? -36.810 -5.649 11.150 1.00 32.25 434 LEU A CA 1
ATOM 3401 C C . LEU A 1 434 ? -38.035 -4.814 11.522 1.00 32.25 434 LEU A C 1
ATOM 3403 O O . LEU A 1 434 ? -38.894 -5.347 12.216 1.00 32.25 434 LEU A O 1
ATOM 3407 N N . GLU A 1 435 ? -38.165 -3.582 11.020 1.00 35.06 435 GLU A N 1
ATOM 3408 C CA . GLU A 1 435 ? -39.362 -2.751 11.204 1.00 35.06 435 GLU A CA 1
ATOM 3409 C C . GLU A 1 435 ? -40.601 -3.418 10.598 1.00 35.06 435 GLU A C 1
ATOM 3411 O O . GLU A 1 435 ? -41.599 -3.553 11.300 1.00 35.06 435 GLU A O 1
ATOM 3416 N N . GLN A 1 436 ? -40.519 -3.967 9.378 1.00 33.94 436 GLN A N 1
ATOM 3417 C CA . GLN A 1 436 ? -41.618 -4.747 8.788 1.00 33.94 436 GLN A CA 1
ATOM 3418 C C . GLN A 1 436 ? -41.974 -5.992 9.609 1.00 33.94 436 GLN A C 1
ATOM 3420 O O . GLN A 1 436 ? -43.150 -6.261 9.843 1.00 33.94 436 GLN A O 1
ATOM 3425 N N . SER A 1 437 ? -40.977 -6.742 10.088 1.00 31.67 437 SER A N 1
ATOM 3426 C CA . SER A 1 437 ? -41.232 -7.932 10.912 1.00 31.67 437 SER A CA 1
ATOM 3427 C C . SER A 1 437 ? -41.787 -7.586 12.299 1.00 31.67 437 SER A C 1
ATOM 3429 O O . SER A 1 437 ? -42.593 -8.332 12.847 1.00 31.67 437 SER A O 1
ATOM 3431 N N . MET A 1 438 ? -41.391 -6.444 12.869 1.00 33.06 438 MET A N 1
ATOM 3432 C CA . MET A 1 438 ? -41.926 -5.946 14.133 1.00 33.06 438 MET A CA 1
ATOM 3433 C C . MET A 1 438 ? -43.360 -5.446 13.950 1.00 33.06 438 MET A C 1
ATOM 3435 O O . MET A 1 438 ? -44.199 -5.771 14.782 1.00 33.06 438 MET A O 1
ATOM 3439 N N . GLU A 1 439 ? -43.675 -4.737 12.862 1.00 37.38 439 GLU A N 1
ATOM 3440 C CA . GLU A 1 439 ? -45.046 -4.324 12.533 1.00 37.38 439 GLU A CA 1
ATOM 3441 C C . GLU A 1 439 ? -45.978 -5.526 12.314 1.00 37.38 439 GLU A C 1
ATOM 3443 O O . GLU A 1 439 ? -47.097 -5.517 12.822 1.00 37.38 439 GLU A O 1
ATOM 3448 N N . GLU A 1 440 ? -45.516 -6.596 11.657 1.00 37.69 440 GLU A N 1
ATOM 3449 C CA . GLU A 1 440 ? -46.286 -7.841 11.501 1.00 37.69 440 GLU A CA 1
ATOM 3450 C C . GLU A 1 440 ? -46.516 -8.568 12.839 1.00 37.69 440 GLU A C 1
ATOM 3452 O O . GLU A 1 440 ? -47.612 -9.070 13.092 1.00 37.69 440 GLU A O 1
ATOM 3457 N N . VAL A 1 441 ? -45.527 -8.580 13.741 1.00 37.25 441 VAL A N 1
ATOM 3458 C CA . VAL A 1 441 ? -45.659 -9.169 15.088 1.00 37.25 441 VAL A CA 1
ATOM 3459 C C . VAL A 1 441 ? -46.566 -8.325 15.993 1.00 37.25 441 VAL A C 1
ATOM 3461 O O . VAL A 1 441 ? -47.353 -8.877 16.764 1.00 37.25 441 VAL A O 1
ATOM 3464 N N . PHE A 1 442 ? -46.518 -6.994 15.889 1.00 35.22 442 PHE A N 1
ATOM 3465 C CA . PHE A 1 442 ? -47.426 -6.103 16.618 1.00 35.22 442 PHE A CA 1
ATOM 3466 C C . PHE A 1 442 ? -48.860 -6.153 16.068 1.00 35.22 442 PHE A C 1
ATOM 3468 O O . PHE A 1 442 ? -49.797 -6.079 16.860 1.00 35.22 442 PHE A O 1
ATOM 3475 N N . ALA A 1 443 ? -49.041 -6.354 14.758 1.00 36.72 443 ALA A N 1
ATOM 3476 C CA . ALA A 1 443 ? -50.349 -6.572 14.137 1.00 36.72 443 ALA A CA 1
ATOM 3477 C C . ALA A 1 443 ? -50.949 -7.953 14.464 1.00 36.72 443 ALA A C 1
ATOM 3479 O O . ALA A 1 443 ? -52.167 -8.085 14.543 1.00 36.72 443 ALA A O 1
ATOM 3480 N N . ALA A 1 444 ? -50.115 -8.973 14.695 1.00 35.75 444 ALA A N 1
ATOM 3481 C CA . ALA A 1 444 ? -50.565 -10.285 15.166 1.00 35.75 444 ALA A CA 1
ATOM 3482 C C . ALA A 1 444 ? -50.958 -10.275 16.658 1.00 35.75 444 ALA A C 1
ATOM 3484 O O . ALA A 1 444 ? -51.866 -10.992 17.059 1.00 35.75 444 ALA A O 1
ATOM 3485 N N . SER A 1 445 ? -50.316 -9.431 17.474 1.00 32.16 445 SER A N 1
ATOM 3486 C CA . SER A 1 445 ? -50.609 -9.277 18.910 1.00 32.16 445 SER A CA 1
ATOM 3487 C C . SER A 1 445 ? -51.914 -8.512 19.193 1.00 32.16 445 SER A C 1
ATOM 3489 O O . SER A 1 445 ? -52.540 -8.711 20.231 1.00 32.16 445 SER A O 1
ATOM 3491 N N . SER A 1 446 ? -52.364 -7.654 18.270 1.00 31.72 446 SER A N 1
ATOM 3492 C CA . SER A 1 446 ? -53.618 -6.896 18.403 1.00 31.72 446 SER A CA 1
ATOM 3493 C C . SER A 1 446 ? -54.861 -7.626 17.879 1.00 31.72 446 SER A C 1
ATOM 3495 O O . SER A 1 446 ? -55.957 -7.076 17.974 1.00 31.72 446 SER A O 1
ATOM 3497 N N . ALA A 1 447 ? -54.712 -8.840 17.338 1.00 33.72 447 ALA A N 1
ATOM 3498 C CA . ALA A 1 447 ? -55.813 -9.632 16.785 1.00 33.72 447 ALA A CA 1
ATOM 3499 C C . ALA A 1 447 ? -56.397 -10.678 17.762 1.00 33.72 447 ALA A C 1
ATOM 3501 O O . ALA A 1 447 ? -57.422 -11.271 17.444 1.00 33.72 447 ALA A O 1
ATOM 3502 N N . ASP A 1 448 ? -55.793 -10.876 18.944 1.00 32.28 448 ASP A N 1
ATOM 3503 C CA . ASP A 1 448 ? -56.168 -11.933 19.909 1.00 32.28 448 ASP A CA 1
ATOM 3504 C C . ASP A 1 448 ? -56.923 -11.425 21.160 1.00 32.28 448 ASP A C 1
ATOM 3506 O O . ASP A 1 448 ? -57.024 -12.121 22.172 1.00 32.28 448 ASP A O 1
ATOM 3510 N N . THR A 1 449 ? -57.500 -10.221 21.116 1.00 33.97 449 THR A N 1
ATOM 3511 C CA . THR A 1 449 ? -58.409 -9.736 22.169 1.00 33.97 449 THR A CA 1
ATOM 3512 C C . THR A 1 449 ? -59.753 -9.348 21.579 1.00 33.97 449 THR A C 1
ATOM 3514 O O . THR A 1 449 ? -59.975 -8.174 21.323 1.00 33.97 449 THR A O 1
ATOM 3517 N N . ASP A 1 450 ? -60.615 -10.333 21.348 1.00 30.84 450 ASP A N 1
ATOM 3518 C CA . ASP A 1 450 ? -62.075 -10.205 21.433 1.00 30.84 450 ASP A CA 1
ATOM 3519 C C . ASP A 1 450 ? -62.683 -11.606 21.265 1.00 30.84 450 ASP A C 1
ATOM 3521 O O . ASP A 1 450 ? -62.716 -12.134 20.160 1.00 30.84 450 ASP A O 1
ATOM 3525 N N . ASP A 1 451 ? -63.057 -12.240 22.385 1.00 29.77 451 ASP A N 1
ATOM 3526 C CA . ASP A 1 451 ? -64.290 -13.033 22.555 1.00 29.77 451 ASP A CA 1
ATOM 3527 C C . ASP A 1 451 ? -64.234 -13.865 23.855 1.00 29.77 451 ASP A C 1
ATOM 3529 O O . ASP A 1 451 ? -63.640 -14.941 23.927 1.00 29.77 451 ASP A O 1
ATOM 3533 N N . ASP A 1 452 ? -64.906 -13.362 24.895 1.00 26.75 452 ASP A N 1
ATOM 3534 C CA . ASP A 1 452 ? -65.381 -14.148 26.044 1.00 26.75 452 ASP A CA 1
ATOM 3535 C C . ASP A 1 452 ? -66.785 -14.699 25.722 1.00 26.75 452 ASP A C 1
ATOM 3537 O O . ASP A 1 452 ? -67.603 -13.999 25.114 1.00 26.75 452 ASP A O 1
ATOM 3541 N N . PRO A 1 453 ? -67.159 -15.875 26.259 1.00 31.66 453 PRO A N 1
ATOM 3542 C CA . PRO A 1 453 ? -68.404 -15.871 27.021 1.00 31.66 453 PRO A CA 1
ATOM 3543 C C . PRO A 1 453 ? -68.334 -16.633 28.353 1.00 31.66 453 PRO A C 1
ATOM 3545 O O . PRO A 1 453 ? -67.749 -17.704 28.501 1.00 31.66 453 PRO A O 1
ATOM 3548 N N . ALA A 1 454 ? -69.028 -16.044 29.324 1.00 27.92 454 ALA A N 1
ATOM 3549 C CA . ALA A 1 454 ? -69.170 -16.442 30.718 1.00 27.92 454 ALA A CA 1
ATOM 3550 C C . ALA A 1 454 ? -69.859 -17.801 30.962 1.00 27.92 454 ALA A C 1
ATOM 3552 O O . 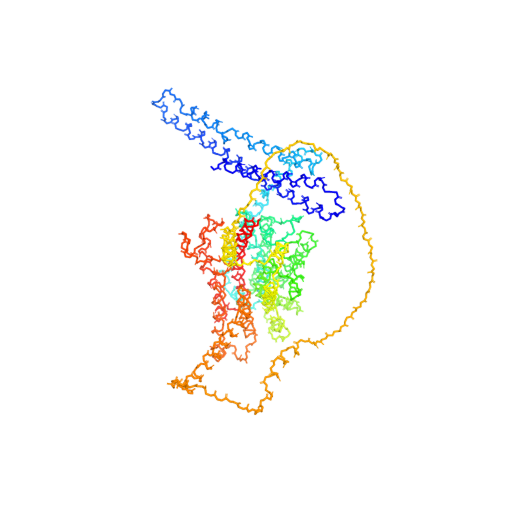ALA A 1 454 ? -70.809 -18.132 30.259 1.00 27.92 454 ALA A O 1
ATOM 3553 N N . LEU A 1 455 ? -69.510 -18.478 32.076 1.00 27.69 455 LEU A N 1
ATOM 3554 C CA . LEU A 1 455 ? -70.471 -19.134 32.993 1.00 27.69 455 LEU A CA 1
ATOM 3555 C C . LEU A 1 455 ? -69.835 -19.636 34.318 1.00 27.69 455 LEU A C 1
ATOM 3557 O O . LEU A 1 455 ? -69.041 -20.567 34.346 1.00 27.69 455 LEU A O 1
ATOM 3561 N N . SER A 1 456 ? -70.268 -19.000 35.416 1.00 24.73 456 SER A N 1
ATOM 3562 C CA . SER A 1 456 ? -70.608 -19.517 36.763 1.00 24.73 456 SER A CA 1
ATOM 3563 C C . SER A 1 456 ? -69.747 -20.562 37.511 1.00 24.73 456 SER A C 1
ATOM 3565 O O . SER A 1 456 ? -69.690 -21.722 37.119 1.00 24.73 456 SER A O 1
ATOM 3567 N N . GLY A 1 457 ? -69.376 -20.220 38.760 1.00 25.08 457 GLY A N 1
ATOM 3568 C CA . GLY A 1 457 ? -69.648 -21.095 39.919 1.00 25.08 457 GLY A CA 1
ATOM 3569 C C . GLY A 1 457 ? -68.515 -21.392 40.923 1.00 25.08 457 GLY A C 1
ATOM 3570 O O . GLY A 1 457 ? -67.713 -22.280 40.693 1.00 25.08 457 GLY A O 1
ATOM 3571 N N . VAL A 1 458 ? -68.615 -20.768 42.110 1.00 26.17 458 VAL A N 1
ATOM 3572 C CA . VAL A 1 458 ? -68.311 -21.323 43.459 1.00 26.17 458 VAL A CA 1
ATOM 3573 C C . VAL A 1 458 ? -66.833 -21.490 43.916 1.00 26.17 458 VAL A C 1
ATOM 3575 O O . VAL A 1 458 ? -66.069 -22.305 43.422 1.00 26.17 458 VAL A O 1
ATOM 3578 N N . ASN A 1 459 ? -66.490 -20.747 44.981 1.00 23.56 459 ASN A N 1
ATOM 3579 C CA . ASN A 1 459 ? -65.341 -20.882 45.911 1.00 23.56 459 ASN A CA 1
ATOM 3580 C C . ASN A 1 459 ? -65.637 -21.928 47.027 1.00 23.56 459 ASN A C 1
ATOM 3582 O O . ASN A 1 459 ? -66.810 -22.270 47.179 1.00 23.56 459 ASN A O 1
ATOM 3586 N N . PRO A 1 460 ? -64.738 -22.258 47.996 1.00 42.25 460 PRO A N 1
ATOM 3587 C CA . PRO A 1 460 ? -63.258 -22.263 48.056 1.00 42.25 460 PRO A CA 1
ATOM 3588 C C . PRO A 1 460 ? -62.670 -23.548 48.732 1.00 42.25 460 PRO A C 1
ATOM 3590 O O . PRO A 1 460 ? -63.390 -24.270 49.416 1.00 42.25 460 PRO A O 1
ATOM 3593 N N . SER A 1 461 ? -61.355 -23.818 48.646 1.00 22.62 461 SER A N 1
ATOM 3594 C CA . SER A 1 461 ? -60.538 -24.431 49.737 1.00 22.62 461 SER A CA 1
ATOM 3595 C C . SER A 1 461 ? -59.077 -24.726 49.337 1.00 22.62 461 SER A C 1
ATOM 3597 O O . SER A 1 461 ? -58.773 -25.131 48.223 1.00 22.62 461 SER A O 1
ATOM 3599 N N . SER A 1 462 ? -58.176 -24.515 50.297 1.00 22.91 462 SER A N 1
ATOM 3600 C CA . SER A 1 462 ? -56.758 -24.940 50.382 1.00 22.91 462 SER A CA 1
ATOM 3601 C C . SER A 1 462 ? -56.669 -26.047 51.472 1.00 22.91 462 SER A C 1
ATOM 3603 O O . SER A 1 462 ? -57.709 -26.238 52.114 1.00 22.91 462 SER A O 1
ATOM 3605 N N . PRO A 1 463 ? -55.539 -26.717 51.847 1.00 39.94 463 PRO A N 1
ATOM 3606 C CA . PRO A 1 463 ? -54.143 -26.770 51.352 1.00 39.94 463 PRO A CA 1
ATOM 3607 C C . PRO A 1 463 ? -53.566 -28.226 51.246 1.00 39.94 463 PRO A C 1
ATOM 3609 O O . PRO A 1 463 ? -54.285 -29.202 51.426 1.00 39.94 463 PRO A O 1
ATOM 3612 N N . ALA A 1 464 ? -52.229 -28.333 51.090 1.00 24.64 464 ALA A N 1
ATOM 3613 C CA . ALA A 1 464 ? -51.325 -29.505 51.227 1.00 24.64 464 ALA A CA 1
ATOM 3614 C C . ALA A 1 464 ? -51.086 -30.310 49.934 1.00 24.64 464 ALA A C 1
ATOM 3616 O O . ALA A 1 464 ? -52.008 -30.569 49.183 1.00 24.64 464 ALA A O 1
ATOM 3617 N N . GLY A 1 465 ? -49.890 -30.769 49.562 1.00 23.33 465 GLY A N 1
ATOM 3618 C CA . GLY A 1 465 ? -48.555 -30.841 50.160 1.00 23.33 465 GLY A CA 1
ATOM 3619 C C . GLY A 1 465 ? -47.827 -32.002 49.453 1.00 23.33 465 GLY A C 1
ATOM 3620 O O . GLY A 1 465 ? -48.464 -33.009 49.169 1.00 23.33 465 GLY A O 1
ATOM 3621 N N . GLY A 1 466 ? -46.527 -31.905 49.140 1.00 24.39 466 GLY A N 1
ATOM 3622 C CA . GLY A 1 466 ? -45.792 -33.077 48.629 1.00 24.39 466 GLY A CA 1
ATOM 3623 C C . GLY A 1 466 ? -44.529 -32.794 47.817 1.00 24.39 466 GLY A C 1
ATOM 3624 O O . GLY A 1 466 ? -44.590 -32.428 46.651 1.00 24.39 466 GLY A O 1
ATOM 3625 N N . ARG A 1 467 ? -43.373 -33.030 48.445 1.00 22.66 467 ARG A N 1
ATOM 3626 C CA . ARG A 1 467 ? -42.033 -33.131 47.842 1.00 22.66 467 ARG A CA 1
ATOM 3627 C C . ARG A 1 467 ? -41.935 -34.303 46.850 1.00 22.66 467 ARG A C 1
ATOM 3629 O O . ARG A 1 467 ? -42.385 -35.392 47.180 1.00 22.66 467 ARG A O 1
ATOM 3636 N N . SER A 1 468 ? -41.165 -34.152 45.768 1.00 24.34 468 SER A N 1
ATOM 3637 C CA . SER A 1 468 ? -40.021 -35.040 45.453 1.00 24.34 468 SER A CA 1
ATOM 3638 C C . SER A 1 468 ? -39.200 -34.539 44.251 1.00 24.34 468 SER A C 1
ATOM 3640 O O . SER A 1 468 ? -39.733 -34.024 43.277 1.00 24.34 468 SER A O 1
ATOM 3642 N N . SER A 1 469 ? -37.877 -34.653 44.400 1.00 23.53 469 SER A N 1
ATOM 3643 C CA . SER A 1 469 ? -36.796 -34.272 43.475 1.00 23.53 469 SER A CA 1
ATOM 3644 C C . SER A 1 469 ? -36.542 -35.367 42.409 1.00 23.53 469 SER A C 1
ATOM 3646 O O . SER A 1 469 ? -37.072 -36.471 42.551 1.00 23.53 469 SER A O 1
ATOM 3648 N N . PRO A 1 470 ? -35.722 -35.107 41.367 1.00 30.61 470 PRO A N 1
ATOM 3649 C CA . PRO A 1 470 ? -35.769 -35.783 40.074 1.00 30.61 470 PRO A CA 1
ATOM 3650 C C . PRO A 1 470 ? -34.870 -37.026 39.990 1.00 30.61 470 PRO A C 1
ATOM 3652 O O . PRO A 1 470 ? -33.877 -37.152 40.708 1.00 30.61 470 PRO A O 1
ATOM 3655 N N . ARG A 1 471 ? -35.178 -37.919 39.040 1.00 22.22 471 ARG A N 1
ATOM 3656 C CA . ARG A 1 471 ? -34.280 -38.998 38.604 1.00 22.22 471 ARG A CA 1
ATOM 3657 C C . ARG A 1 471 ? -33.757 -38.741 37.195 1.00 22.22 471 ARG A C 1
ATOM 3659 O O . ARG A 1 471 ? -34.509 -38.692 36.231 1.00 22.22 471 ARG A O 1
ATOM 3666 N N . VAL A 1 472 ? -32.436 -38.628 37.144 1.00 23.42 472 VAL A N 1
ATOM 3667 C CA . VAL A 1 472 ? -31.547 -38.769 35.990 1.00 23.42 472 VAL A CA 1
ATOM 3668 C C . VAL A 1 472 ? -31.616 -40.203 35.456 1.00 23.42 472 VAL A C 1
ATOM 3670 O O . VAL A 1 472 ? -31.585 -41.141 36.254 1.00 23.42 472 VAL A O 1
ATOM 3673 N N . MET A 1 473 ? -31.602 -40.386 34.131 1.00 22.34 473 MET A N 1
ATOM 3674 C CA . MET A 1 473 ? -31.025 -41.593 33.534 1.00 22.34 473 MET A CA 1
ATOM 3675 C C . MET A 1 473 ? -30.421 -41.317 32.148 1.00 22.34 473 MET A C 1
ATOM 3677 O O . MET A 1 473 ? -31.039 -40.703 31.285 1.00 22.34 473 MET A O 1
ATOM 3681 N N . HIS A 1 474 ? -29.170 -41.759 32.014 1.00 22.38 474 HIS A N 1
ATOM 3682 C CA . HIS A 1 474 ? -28.276 -41.732 30.856 1.00 22.38 474 HIS A CA 1
ATOM 3683 C C . HIS A 1 474 ? -28.654 -42.734 29.745 1.00 22.38 474 HIS A C 1
ATOM 3685 O O . HIS A 1 474 ? -29.188 -43.800 30.040 1.00 22.38 474 HIS A O 1
ATOM 3691 N N . SER A 1 475 ? -28.240 -42.445 28.503 1.00 24.72 475 SER A N 1
ATOM 3692 C CA . SER A 1 475 ? -27.661 -43.384 27.497 1.00 24.72 475 SER A CA 1
ATOM 3693 C C . SER A 1 475 ? -27.245 -42.569 26.246 1.00 24.72 475 SER A C 1
ATOM 3695 O O . SER A 1 475 ? -28.064 -41.829 25.715 1.00 24.72 475 SER A O 1
ATOM 3697 N N . ASN A 1 476 ? -25.951 -42.380 25.920 1.00 21.84 476 ASN A N 1
ATOM 3698 C CA . ASN A 1 476 ? -25.063 -43.224 25.077 1.00 21.84 476 ASN A CA 1
ATOM 3699 C C . ASN A 1 476 ? -25.811 -43.858 23.890 1.00 21.84 476 ASN A C 1
ATOM 3701 O O . ASN A 1 476 ? -26.649 -44.722 24.109 1.00 21.84 476 ASN A O 1
ATOM 3705 N N . ILE A 1 477 ? -25.737 -43.301 22.673 1.00 25.00 477 ILE A N 1
ATOM 3706 C CA . ILE A 1 477 ? -24.696 -43.479 21.629 1.00 25.00 477 ILE A CA 1
ATOM 3707 C C . ILE A 1 477 ? -24.341 -44.950 21.400 1.00 25.00 477 ILE A C 1
ATOM 3709 O O . ILE A 1 477 ? -23.619 -45.518 22.209 1.00 25.00 477 ILE A O 1
ATOM 3713 N N . ASP A 1 478 ? -24.754 -45.470 20.239 1.00 22.03 478 ASP A N 1
ATOM 3714 C CA . ASP A 1 478 ? -23.983 -46.443 19.466 1.00 22.03 478 ASP A CA 1
ATOM 3715 C C . ASP A 1 478 ? -24.118 -46.176 17.957 1.00 22.03 478 ASP A C 1
ATOM 3717 O O . ASP A 1 478 ? -25.177 -45.815 17.441 1.00 22.03 478 ASP A O 1
ATOM 3721 N N . PHE A 1 479 ? -22.968 -46.305 17.300 1.00 21.78 479 PHE A N 1
ATOM 3722 C CA . PHE A 1 479 ? -22.674 -46.193 15.874 1.00 21.78 479 PHE A CA 1
ATOM 3723 C C . PHE A 1 479 ? -23.193 -47.410 15.091 1.00 21.78 479 PHE A C 1
ATOM 3725 O O . PHE A 1 479 ? -23.045 -48.533 15.565 1.00 21.78 479 PHE A O 1
ATOM 3732 N N . ILE A 1 480 ? -23.632 -47.210 13.840 1.00 23.94 480 ILE A N 1
ATOM 3733 C CA . ILE A 1 480 ? -23.439 -48.191 12.755 1.00 23.94 480 ILE A CA 1
ATOM 3734 C C . ILE A 1 480 ? -22.939 -47.450 11.507 1.00 23.94 480 ILE A C 1
ATOM 3736 O O . ILE A 1 480 ? -23.481 -46.421 11.107 1.00 23.94 480 ILE A O 1
ATOM 3740 N N . GLU A 1 481 ? -21.851 -47.992 10.969 1.00 22.34 481 GLU A N 1
ATOM 3741 C CA . GLU A 1 481 ? -21.030 -47.562 9.841 1.00 22.34 481 GLU A CA 1
ATOM 3742 C C . GLU A 1 481 ? -21.599 -47.924 8.452 1.00 22.34 481 GLU A C 1
ATOM 3744 O O . GLU A 1 481 ? -22.292 -48.926 8.287 1.00 22.34 481 GLU A O 1
ATOM 3749 N N . ASN A 1 482 ? -21.115 -47.141 7.479 1.00 24.06 482 ASN A N 1
ATOM 3750 C CA . ASN A 1 482 ? -20.662 -47.498 6.126 1.00 24.06 482 ASN A CA 1
ATOM 3751 C C . ASN A 1 482 ? -21.547 -47.366 4.866 1.00 24.06 482 ASN A C 1
ATOM 3753 O O . ASN A 1 482 ? -22.608 -47.963 4.729 1.00 24.06 482 ASN A O 1
ATOM 3757 N N . ASP A 1 483 ? -20.930 -46.620 3.931 1.00 22.47 483 ASP A N 1
ATOM 3758 C CA . ASP A 1 483 ? -20.793 -46.804 2.478 1.00 22.47 483 ASP A CA 1
ATOM 3759 C C . ASP A 1 483 ? -22.050 -46.747 1.584 1.00 22.47 483 ASP A C 1
ATOM 3761 O O . ASP A 1 483 ? -22.884 -47.639 1.590 1.00 22.47 483 ASP A O 1
ATOM 3765 N N . ASP A 1 484 ? -22.172 -45.715 0.732 1.00 22.22 484 ASP A N 1
ATOM 3766 C CA . ASP A 1 484 ? -21.624 -45.794 -0.633 1.00 22.22 484 ASP A CA 1
ATOM 3767 C C . ASP A 1 484 ? -21.825 -44.517 -1.477 1.00 22.22 484 ASP A C 1
ATOM 3769 O O . ASP A 1 484 ? -22.696 -43.675 -1.249 1.00 22.22 484 ASP A O 1
ATOM 3773 N N . CYS A 1 485 ? -20.955 -44.385 -2.475 1.00 21.16 485 CYS A N 1
ATOM 3774 C CA . CYS A 1 485 ? -20.860 -43.294 -3.438 1.00 21.16 485 CYS A CA 1
ATOM 3775 C C . CYS A 1 485 ? -21.897 -43.352 -4.584 1.00 21.16 485 CYS A C 1
ATOM 3777 O O . CYS A 1 485 ? -22.208 -44.407 -5.119 1.00 21.16 485 CYS A O 1
ATOM 3779 N N . THR A 1 486 ? -22.207 -42.162 -5.121 1.00 22.83 486 THR A N 1
ATOM 3780 C CA . THR A 1 486 ? -22.474 -41.839 -6.547 1.00 22.83 486 THR A CA 1
ATOM 3781 C C . THR A 1 486 ? -23.753 -42.308 -7.273 1.00 22.83 486 THR A C 1
ATOM 3783 O O . THR A 1 486 ? -24.116 -43.472 -7.290 1.00 22.83 486 THR A O 1
ATOM 3786 N N . ALA A 1 487 ? -24.274 -41.345 -8.056 1.00 23.52 487 ALA A N 1
ATOM 3787 C CA . ALA A 1 487 ? -25.166 -41.431 -9.224 1.00 23.52 487 ALA A CA 1
ATOM 3788 C C . ALA A 1 487 ? -26.688 -41.325 -8.990 1.00 23.52 487 ALA A C 1
ATOM 3790 O O . ALA A 1 487 ? -27.348 -42.286 -8.629 1.00 23.52 487 ALA A O 1
ATOM 3791 N N . SER A 1 488 ? -27.266 -40.167 -9.342 1.00 23.70 488 SER A N 1
ATOM 3792 C CA . SER A 1 488 ? -28.255 -40.090 -10.435 1.00 23.70 488 SER A CA 1
ATOM 3793 C C . SER A 1 488 ? -28.679 -38.640 -10.703 1.00 23.70 488 SER A C 1
ATOM 3795 O O . SER A 1 488 ? -29.307 -37.983 -9.876 1.00 23.70 488 SER A O 1
ATOM 3797 N N . MET A 1 489 ? -28.341 -38.153 -11.897 1.00 27.83 489 MET A N 1
ATOM 3798 C CA . MET A 1 489 ? -28.961 -36.994 -12.534 1.00 27.83 489 MET A CA 1
ATOM 3799 C C . MET A 1 489 ? -30.426 -37.299 -12.885 1.00 27.83 489 MET A C 1
ATOM 3801 O O . MET A 1 489 ? -30.724 -38.372 -13.394 1.00 27.83 489 MET A O 1
ATOM 3805 N N . GLY A 1 490 ? -31.289 -36.292 -12.734 1.00 31.84 490 GLY A N 1
ATOM 3806 C CA . GLY A 1 490 ? -32.409 -36.049 -13.645 1.00 31.84 490 GLY A CA 1
ATOM 3807 C C . GLY A 1 490 ? -33.744 -36.717 -13.331 1.00 31.84 490 GLY A C 1
ATOM 3808 O O . GLY A 1 490 ? -34.083 -37.668 -14.011 1.00 31.84 490 GLY A O 1
ATOM 3809 N N . VAL A 1 491 ? -34.559 -36.127 -12.444 1.00 29.25 491 VAL A N 1
ATOM 3810 C CA . VAL A 1 491 ? -36.038 -36.198 -12.513 1.00 29.25 491 VAL A CA 1
ATOM 3811 C C . VAL A 1 491 ? -36.668 -34.985 -11.795 1.00 29.25 491 VAL A C 1
ATOM 3813 O O . VAL A 1 491 ? -37.250 -35.131 -10.735 1.00 29.25 491 VAL A O 1
ATOM 3816 N N . GLU A 1 492 ? -36.586 -33.772 -12.349 1.00 30.23 492 GLU A N 1
ATOM 3817 C CA . GLU A 1 492 ? -37.448 -32.643 -11.909 1.00 30.23 492 GLU A CA 1
ATOM 3818 C C . GLU A 1 492 ? -37.904 -31.776 -13.099 1.00 30.23 492 GLU A C 1
ATOM 3820 O O . GLU A 1 492 ? -37.931 -30.550 -13.058 1.00 30.23 492 GLU A O 1
ATOM 3825 N N . MET A 1 493 ? -38.275 -32.426 -14.208 1.00 27.69 493 MET A N 1
ATOM 3826 C CA . MET A 1 493 ? -38.869 -31.760 -15.380 1.00 27.69 493 MET A CA 1
ATOM 3827 C C . MET A 1 493 ? -40.144 -32.458 -15.892 1.00 27.69 493 MET A C 1
ATOM 3829 O O . MET A 1 493 ? -40.506 -32.320 -17.055 1.00 27.69 493 MET A O 1
ATOM 3833 N N . LEU A 1 494 ? -40.837 -33.213 -15.027 1.00 28.64 494 LEU A N 1
ATOM 3834 C CA . LEU A 1 494 ? -42.030 -34.006 -15.383 1.00 28.64 494 LEU A CA 1
ATOM 3835 C C . LEU A 1 494 ? -43.277 -33.733 -14.518 1.00 28.64 494 LEU A C 1
ATOM 3837 O O . LEU A 1 494 ? -44.335 -34.288 -14.784 1.00 28.64 494 LEU A O 1
ATOM 3841 N N . SER A 1 495 ? -43.199 -32.830 -13.534 1.00 29.39 495 SER A N 1
ATOM 3842 C CA . SER A 1 495 ? -44.337 -32.486 -12.658 1.00 29.39 495 SER A CA 1
ATOM 3843 C C . SER A 1 495 ? -45.258 -31.390 -13.235 1.00 29.39 495 SER A C 1
ATOM 3845 O O . SER A 1 495 ? -46.429 -31.302 -12.883 1.00 29.39 495 SER A O 1
ATOM 3847 N N . VAL A 1 496 ? -44.778 -30.586 -14.193 1.00 31.66 496 VAL A N 1
ATOM 3848 C CA . VAL A 1 496 ? -45.517 -29.408 -14.705 1.00 31.66 496 VAL A CA 1
ATOM 3849 C C . VAL A 1 496 ? -46.308 -29.698 -15.997 1.00 31.66 496 VAL A C 1
ATOM 3851 O O . VAL A 1 496 ? -47.184 -28.925 -16.373 1.00 31.66 496 VAL A O 1
ATOM 3854 N N . ALA A 1 497 ? -46.068 -30.833 -16.664 1.00 29.75 497 ALA A N 1
ATOM 3855 C CA . ALA A 1 497 ? -46.746 -31.191 -17.917 1.00 29.75 497 ALA A CA 1
ATOM 3856 C C . ALA A 1 497 ? -48.110 -31.891 -17.723 1.00 29.75 497 ALA A C 1
ATOM 3858 O O . ALA A 1 497 ? -48.944 -31.864 -18.626 1.00 29.75 497 ALA A O 1
ATOM 3859 N N . ASN A 1 498 ? -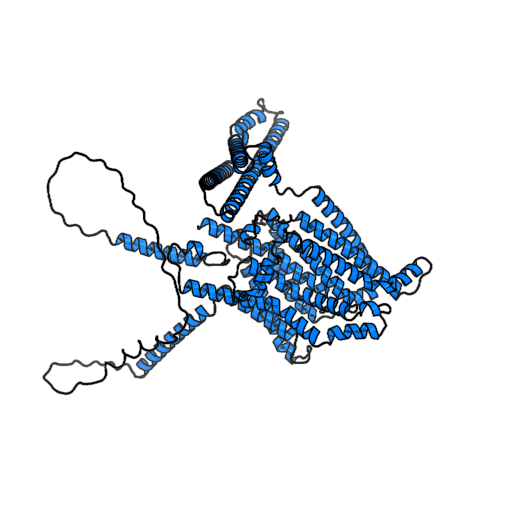48.382 -32.468 -16.545 1.00 33.75 498 ASN A N 1
ATOM 3860 C CA . ASN A 1 498 ? -49.594 -33.269 -16.314 1.00 33.75 498 ASN A CA 1
ATOM 3861 C C . ASN A 1 498 ? -50.839 -32.461 -15.906 1.00 33.75 498 ASN A C 1
ATOM 3863 O O . ASN A 1 498 ? -51.933 -33.017 -15.872 1.00 33.75 498 ASN A O 1
ATOM 3867 N N . THR A 1 499 ? -50.719 -31.155 -15.660 1.00 31.67 499 THR A N 1
ATOM 3868 C CA . THR A 1 499 ? -51.859 -30.310 -15.251 1.00 31.67 499 THR A CA 1
ATOM 3869 C C . THR A 1 499 ? -52.544 -29.598 -16.426 1.00 31.67 499 THR A C 1
ATOM 3871 O O . THR A 1 499 ? -53.584 -28.978 -16.235 1.00 31.67 499 THR A O 1
ATOM 3874 N N . ILE A 1 500 ? -51.993 -29.683 -17.645 1.00 33.66 500 ILE A N 1
ATOM 3875 C CA . ILE A 1 500 ? -52.500 -28.954 -18.827 1.00 33.66 500 ILE A CA 1
ATOM 3876 C C . ILE A 1 500 ? -53.281 -29.861 -19.811 1.00 33.66 500 ILE A C 1
ATOM 3878 O O . ILE A 1 500 ? -54.012 -29.356 -20.654 1.00 33.66 500 ILE A O 1
ATOM 3882 N N . SER A 1 501 ? -53.245 -31.194 -19.668 1.00 29.30 501 SER A N 1
ATOM 3883 C CA . SER A 1 501 ? -53.896 -32.130 -20.610 1.00 29.30 501 SER A CA 1
ATOM 3884 C C . SER A 1 501 ? -55.271 -32.671 -20.166 1.00 29.30 501 SER A C 1
ATOM 3886 O O . SER A 1 501 ? -55.800 -33.563 -20.825 1.00 29.30 501 SER A O 1
ATOM 3888 N N . ALA A 1 502 ? -55.865 -32.170 -19.072 1.00 30.52 502 ALA A N 1
ATOM 3889 C CA . ALA A 1 502 ? -57.102 -32.724 -18.491 1.00 30.52 502 ALA A CA 1
ATOM 3890 C C . ALA A 1 502 ? -58.388 -31.905 -18.755 1.00 30.52 502 ALA A C 1
ATOM 3892 O O . ALA A 1 502 ? -59.442 -32.243 -18.223 1.00 30.52 502 ALA A O 1
ATOM 3893 N N . THR A 1 503 ? -58.339 -30.851 -19.578 1.00 30.08 503 THR A N 1
ATOM 3894 C CA . THR A 1 503 ? -59.484 -29.940 -19.814 1.00 30.08 503 THR A CA 1
ATOM 3895 C C . THR A 1 503 ? -59.982 -29.858 -21.262 1.00 30.08 503 THR A C 1
ATOM 3897 O O . THR A 1 503 ? -60.791 -28.988 -21.573 1.00 30.08 503 THR A O 1
ATOM 3900 N N . GLU A 1 504 ? -59.601 -30.791 -22.137 1.00 34.34 504 GLU A N 1
ATOM 3901 C CA . GLU A 1 504 ? -60.151 -30.899 -23.498 1.00 34.34 504 GLU A CA 1
ATOM 3902 C C . GLU A 1 504 ? -60.497 -32.350 -23.858 1.00 34.34 504 GLU A C 1
ATOM 3904 O O . GLU A 1 504 ? -59.734 -33.030 -24.531 1.00 34.34 504 GLU A O 1
ATOM 3909 N N . SER A 1 505 ? -61.660 -32.844 -23.418 1.00 27.14 505 SER A N 1
ATOM 3910 C CA . SER A 1 505 ? -62.450 -33.835 -24.169 1.00 27.14 505 SER A CA 1
ATOM 3911 C C . SER A 1 505 ? -63.803 -34.080 -23.492 1.00 27.14 505 SER A C 1
ATOM 3913 O O . SER A 1 505 ? -63.882 -34.226 -22.278 1.00 27.14 505 SER A O 1
ATOM 3915 N N . THR A 1 506 ? -64.856 -34.200 -24.303 1.00 29.00 506 THR A N 1
ATOM 3916 C CA . THR A 1 506 ? -66.225 -34.671 -23.998 1.00 29.00 506 THR A CA 1
ATOM 3917 C C . THR A 1 506 ? -67.237 -33.704 -23.354 1.00 29.00 506 THR A C 1
ATOM 3919 O O . THR A 1 506 ? -67.497 -33.702 -22.155 1.00 29.00 506 THR A O 1
ATOM 3922 N N . ARG A 1 507 ? -67.976 -32.995 -24.220 1.00 28.20 507 ARG A N 1
ATOM 3923 C CA . ARG A 1 507 ? -69.417 -32.744 -24.032 1.00 28.20 507 ARG A CA 1
ATOM 3924 C C . ARG A 1 507 ? -70.161 -33.072 -25.330 1.00 28.20 507 ARG A C 1
ATOM 3926 O O . ARG A 1 507 ? -69.938 -32.419 -26.344 1.00 28.20 507 ARG A O 1
ATOM 3933 N N . THR A 1 508 ? -71.072 -34.042 -25.280 1.00 27.67 508 THR A N 1
ATOM 3934 C CA . THR A 1 508 ? -72.107 -34.298 -26.295 1.00 27.67 508 THR A CA 1
ATOM 3935 C C . THR A 1 508 ? -73.490 -34.314 -25.630 1.00 27.67 508 THR A C 1
ATOM 3937 O O . THR A 1 508 ? -73.670 -35.011 -24.641 1.00 27.67 508 THR A O 1
ATOM 3940 N N . ALA A 1 509 ? -74.417 -33.530 -26.215 1.00 28.55 509 ALA A N 1
ATOM 3941 C CA . ALA A 1 509 ? -75.890 -33.675 -26.300 1.00 28.55 509 ALA A CA 1
ATOM 3942 C C . ALA A 1 509 ? -76.698 -33.917 -24.991 1.00 28.55 509 ALA A C 1
ATOM 3944 O O . ALA A 1 509 ? -76.478 -34.913 -24.326 1.00 28.55 509 ALA A O 1
ATOM 3945 N N . THR A 1 510 ? -77.738 -33.188 -24.544 1.00 26.75 510 THR A N 1
ATOM 3946 C CA . THR A 1 510 ? -78.912 -32.458 -25.118 1.00 26.75 510 THR A CA 1
ATOM 3947 C C . THR A 1 510 ? -79.819 -32.043 -23.894 1.00 26.75 510 THR A C 1
ATOM 3949 O O . THR A 1 510 ? -79.350 -32.203 -22.770 1.00 26.75 510 THR A O 1
ATOM 3952 N N . PRO A 1 511 ? -81.039 -31.453 -24.001 1.00 45.78 511 PRO A N 1
ATOM 3953 C CA . PRO A 1 511 ? -81.335 -30.037 -23.725 1.00 45.78 511 PRO A CA 1
ATOM 3954 C C . PRO A 1 511 ? -82.335 -29.833 -22.546 1.00 45.78 511 PRO A C 1
ATOM 3956 O O . PRO A 1 511 ? -82.776 -30.812 -21.960 1.00 45.78 511 PRO A O 1
ATOM 3959 N N . VAL A 1 512 ? -82.713 -28.583 -22.210 1.00 27.84 512 VAL A N 1
ATOM 3960 C CA . VAL A 1 512 ? -84.102 -28.119 -21.899 1.00 27.84 512 VAL A CA 1
ATOM 3961 C C . VAL A 1 512 ? -84.100 -26.707 -21.259 1.00 27.84 512 VAL A C 1
ATOM 3963 O O . VAL A 1 512 ? -83.662 -26.507 -20.136 1.00 27.84 512 VAL A O 1
ATOM 3966 N N . VAL A 1 513 ? -84.611 -25.760 -22.060 1.00 29.02 513 VAL A N 1
ATOM 3967 C CA . VAL A 1 513 ? -85.548 -24.644 -21.778 1.00 29.02 513 VAL A CA 1
ATOM 3968 C C . VAL A 1 513 ? -85.198 -23.515 -20.779 1.00 29.02 513 VAL A C 1
ATOM 3970 O O . VAL A 1 513 ? -85.286 -23.665 -19.570 1.00 29.02 513 VAL A O 1
ATOM 3973 N N . ALA A 1 514 ? -84.960 -22.348 -21.401 1.00 32.00 514 ALA A N 1
ATOM 3974 C CA . ALA A 1 514 ? -85.412 -20.975 -21.111 1.00 32.00 514 ALA A CA 1
ATOM 3975 C C . ALA A 1 514 ? -85.238 -20.372 -19.702 1.00 32.00 514 ALA A C 1
ATOM 3977 O O . ALA A 1 514 ? -85.956 -20.729 -18.781 1.00 32.00 514 ALA A O 1
ATOM 3978 N N . ASP A 1 515 ? -84.476 -19.274 -19.609 1.00 27.38 515 ASP A N 1
ATOM 3979 C CA . ASP A 1 515 ? -85.117 -17.955 -19.705 1.00 27.38 515 ASP A CA 1
ATOM 3980 C C . ASP A 1 515 ? -84.138 -16.811 -20.057 1.00 27.38 515 ASP A C 1
ATOM 3982 O O . ASP A 1 515 ? -82.925 -16.903 -19.887 1.00 27.38 515 ASP A O 1
ATOM 3986 N N . LYS A 1 516 ? -84.741 -15.770 -20.634 1.00 31.83 516 LYS A N 1
ATOM 3987 C CA . LYS A 1 516 ? -84.287 -14.479 -21.193 1.00 31.83 516 LYS A CA 1
ATOM 3988 C C . LYS A 1 516 ? -82.881 -13.916 -20.892 1.00 31.83 516 LYS A C 1
ATOM 3990 O O . LYS A 1 516 ? -82.484 -13.691 -19.755 1.00 31.83 516 LYS A O 1
ATOM 3995 N N . ALA A 1 517 ? -82.239 -13.467 -21.977 1.00 28.80 517 ALA A N 1
ATOM 3996 C CA . ALA A 1 517 ? -81.195 -12.438 -21.988 1.00 28.80 517 ALA A CA 1
ATOM 3997 C C . ALA A 1 517 ? -81.720 -11.063 -21.511 1.00 28.80 517 ALA A C 1
ATOM 3999 O O . ALA A 1 517 ? -82.907 -10.760 -21.667 1.00 28.80 517 ALA A O 1
ATOM 4000 N N . PRO A 1 518 ? -80.809 -10.167 -21.091 1.00 34.94 518 PRO A N 1
ATOM 4001 C CA . PRO A 1 518 ? -80.607 -8.996 -21.934 1.00 34.94 518 PRO A CA 1
ATOM 4002 C C . PRO A 1 518 ? -79.155 -8.870 -22.406 1.00 34.94 518 PRO A C 1
ATOM 4004 O O . PRO A 1 518 ? -78.182 -9.080 -21.689 1.00 34.94 518 PRO A O 1
ATOM 4007 N N . THR A 1 519 ? -79.061 -8.527 -23.679 1.00 40.69 519 THR A N 1
ATOM 4008 C CA . THR A 1 519 ? -77.883 -8.181 -24.463 1.00 40.69 519 THR A CA 1
ATOM 4009 C C . THR A 1 519 ? -77.130 -6.973 -23.908 1.00 40.69 519 THR A C 1
ATOM 4011 O O . THR A 1 519 ? -77.686 -5.880 -23.908 1.00 40.69 519 THR A O 1
ATOM 4014 N N . THR A 1 520 ? -75.845 -7.146 -23.589 1.00 33.94 520 THR A N 1
ATOM 4015 C CA . THR A 1 520 ? -74.774 -6.141 -23.774 1.00 33.94 520 THR A CA 1
ATOM 4016 C C . THR A 1 520 ? -73.410 -6.836 -23.692 1.00 33.94 520 THR A C 1
ATOM 4018 O O . THR A 1 520 ? -72.623 -6.649 -22.770 1.00 33.94 520 THR A O 1
ATOM 4021 N N . THR A 1 521 ? -73.091 -7.668 -24.686 1.00 37.47 521 THR A N 1
ATOM 4022 C CA . THR A 1 521 ? -71.698 -8.052 -24.941 1.00 37.47 521 THR A CA 1
ATOM 4023 C C . THR A 1 521 ? -70.982 -6.847 -25.541 1.00 37.47 521 THR A C 1
ATOM 4025 O O . THR A 1 521 ? -70.994 -6.649 -26.755 1.00 37.47 521 THR A O 1
ATOM 4028 N N . SER A 1 522 ? -70.360 -6.023 -24.697 1.00 44.88 522 SER A N 1
ATOM 4029 C CA . SER A 1 522 ? -69.272 -5.153 -25.134 1.00 44.88 522 SER A CA 1
ATOM 4030 C C . SER A 1 522 ? -68.141 -6.068 -25.591 1.00 44.88 522 SER A C 1
ATOM 4032 O O . SER A 1 522 ? -67.356 -6.558 -24.779 1.00 44.88 522 SER A O 1
ATOM 4034 N N . SER A 1 523 ? -68.111 -6.375 -26.887 1.00 49.84 523 SER A N 1
ATOM 4035 C CA . SER A 1 523 ? -66.996 -7.060 -27.521 1.00 49.84 523 SER A CA 1
ATOM 4036 C C . SER A 1 523 ? -65.743 -6.243 -27.226 1.00 49.84 523 SER A C 1
ATOM 4038 O O . SER A 1 523 ? -65.542 -5.183 -27.824 1.00 49.84 523 SER A O 1
ATOM 4040 N N . LEU A 1 524 ? -64.926 -6.698 -26.272 1.00 54.06 524 LEU A N 1
ATOM 4041 C CA . LEU A 1 524 ? -63.548 -6.246 -26.151 1.00 54.06 524 LEU A CA 1
ATOM 4042 C C . LEU A 1 524 ? -62.953 -6.416 -27.542 1.00 54.06 524 LEU A C 1
ATOM 4044 O O . LEU A 1 524 ? -62.843 -7.536 -28.041 1.00 54.06 524 LEU A O 1
ATOM 4048 N N . SER A 1 525 ? -62.698 -5.291 -28.209 1.00 63.25 525 SER A N 1
ATOM 4049 C CA . SER A 1 525 ? -62.192 -5.309 -29.574 1.00 63.25 525 SER A CA 1
ATOM 4050 C C . SER A 1 525 ? -60.946 -6.192 -29.616 1.00 63.25 525 SER A C 1
ATOM 4052 O O . SER A 1 525 ? -60.189 -6.251 -28.643 1.00 63.25 525 SER A O 1
ATOM 4054 N N . LEU A 1 526 ? -60.712 -6.883 -30.730 1.00 63.03 526 LEU A N 1
ATOM 4055 C CA . LEU A 1 526 ? -59.522 -7.721 -30.910 1.00 63.03 526 LEU A CA 1
ATOM 4056 C C . LEU A 1 526 ? -58.233 -6.937 -30.573 1.00 63.03 526 LEU A C 1
ATOM 4058 O O . LEU A 1 526 ? -57.295 -7.477 -29.999 1.00 63.03 526 LEU A O 1
ATOM 4062 N N . VAL A 1 527 ? -58.258 -5.620 -30.813 1.00 66.38 527 VAL A N 1
ATOM 4063 C CA . VAL A 1 527 ? -57.227 -4.646 -30.432 1.00 66.38 527 VAL A CA 1
ATOM 4064 C C . VAL A 1 527 ? -57.031 -4.554 -28.913 1.00 66.38 527 VAL A C 1
ATOM 4066 O O . VAL A 1 527 ? -55.895 -4.539 -28.450 1.00 66.38 527 VAL A O 1
ATOM 4069 N N . SER A 1 528 ? -58.104 -4.536 -28.118 1.00 65.81 528 SER A N 1
ATOM 4070 C CA . SER A 1 528 ? -58.047 -4.504 -26.650 1.00 65.81 528 SER A CA 1
ATOM 4071 C C . SER A 1 528 ? -57.483 -5.802 -26.061 1.00 65.81 528 SER A C 1
ATOM 4073 O O . SER A 1 528 ? -56.685 -5.751 -25.127 1.00 65.81 528 SER A O 1
ATOM 4075 N N . LEU A 1 529 ? -57.839 -6.959 -26.629 1.00 70.25 529 LEU A N 1
ATOM 4076 C CA . LEU A 1 529 ? -57.272 -8.256 -26.234 1.00 70.25 529 LEU A CA 1
ATOM 4077 C C . LEU A 1 529 ? -55.788 -8.357 -26.611 1.00 70.25 529 LEU A C 1
ATOM 4079 O O . LEU A 1 529 ? -54.969 -8.722 -25.769 1.00 70.25 529 LEU A O 1
ATOM 4083 N N . CYS A 1 530 ? -55.413 -7.941 -27.825 1.00 70.00 530 CYS A N 1
ATOM 4084 C CA . CYS A 1 530 ? -54.011 -7.861 -28.236 1.00 70.00 530 CYS A CA 1
ATOM 4085 C C . CYS A 1 530 ? -53.208 -6.894 -27.353 1.00 70.00 530 CYS A C 1
ATOM 4087 O O . CYS A 1 530 ? -52.101 -7.232 -26.941 1.00 70.00 530 CYS A O 1
ATOM 4089 N N . ALA A 1 531 ? -53.761 -5.730 -26.999 1.00 71.81 531 ALA A N 1
ATOM 4090 C CA . ALA A 1 531 ? -53.113 -4.772 -26.104 1.00 71.81 531 ALA A CA 1
ATOM 4091 C C . ALA A 1 531 ? -52.906 -5.347 -24.692 1.00 71.81 531 ALA A C 1
ATOM 4093 O O . ALA A 1 531 ? -51.836 -5.176 -24.107 1.00 71.81 531 ALA A O 1
ATOM 4094 N N . LEU A 1 532 ? -53.885 -6.088 -24.160 1.00 76.75 532 LEU A N 1
ATOM 4095 C CA . LEU A 1 532 ? -53.757 -6.775 -22.874 1.00 76.75 532 LEU A CA 1
ATOM 4096 C C . LEU A 1 532 ? -52.691 -7.877 -22.926 1.00 76.75 532 LEU A C 1
ATOM 4098 O O . LEU A 1 532 ? -51.838 -7.912 -22.038 1.00 76.75 532 LEU A O 1
ATOM 4102 N N . CYS A 1 533 ? -52.662 -8.700 -23.978 1.00 72.31 533 CYS A N 1
ATOM 4103 C CA . CYS A 1 533 ? -51.627 -9.715 -24.185 1.00 72.31 533 CYS A CA 1
ATOM 4104 C C . CYS A 1 533 ? -50.229 -9.093 -24.303 1.00 72.31 533 CYS A C 1
ATOM 4106 O O . CYS A 1 533 ? -49.314 -9.525 -23.607 1.00 72.31 533 CYS A O 1
ATOM 4108 N N . ILE A 1 534 ? -50.064 -8.037 -25.106 1.00 77.62 534 ILE A N 1
ATOM 4109 C CA . ILE A 1 534 ? -48.794 -7.307 -25.228 1.00 77.62 534 ILE A CA 1
ATOM 4110 C C . ILE A 1 534 ? -48.384 -6.728 -23.869 1.00 77.62 534 ILE A C 1
ATOM 4112 O O . ILE A 1 534 ? -47.236 -6.886 -23.466 1.00 77.62 534 ILE A O 1
ATOM 4116 N N . SER A 1 535 ? -49.315 -6.135 -23.112 1.00 72.62 535 SER A N 1
ATOM 4117 C CA . SER A 1 535 ? -49.030 -5.602 -21.772 1.00 72.62 535 SER A CA 1
ATOM 4118 C C . SER A 1 535 ? -48.643 -6.689 -20.761 1.00 72.62 535 SER A C 1
ATOM 4120 O O . SER A 1 535 ? -47.853 -6.434 -19.853 1.00 72.62 535 SER A O 1
ATOM 4122 N N . PHE A 1 536 ? -49.197 -7.897 -20.889 1.00 78.25 536 PHE A N 1
ATOM 4123 C CA . PHE A 1 536 ? -48.887 -9.037 -20.030 1.00 78.25 536 PHE A CA 1
ATOM 4124 C C . PHE A 1 536 ? -47.508 -9.612 -20.363 1.00 78.25 536 PHE A C 1
ATOM 4126 O O . PHE A 1 536 ? -46.685 -9.781 -19.465 1.00 78.25 536 PHE A O 1
ATOM 4133 N N . TYR A 1 537 ? -47.213 -9.827 -21.649 1.00 74.56 537 TYR A N 1
ATOM 4134 C CA . TYR A 1 537 ? -45.889 -10.255 -22.101 1.00 74.56 537 TYR A CA 1
ATOM 4135 C C . TYR A 1 537 ? -44.815 -9.211 -21.788 1.00 74.56 537 TYR A C 1
ATOM 4137 O O . TYR A 1 537 ? -43.745 -9.590 -21.326 1.00 74.56 537 TYR A O 1
ATOM 4145 N N . ALA A 1 538 ? -45.108 -7.916 -21.943 1.00 71.75 538 ALA A N 1
ATOM 4146 C CA . ALA A 1 538 ? -44.209 -6.826 -21.566 1.00 71.75 538 ALA A CA 1
ATOM 4147 C C . ALA A 1 538 ? -43.957 -6.772 -20.050 1.00 71.75 538 ALA A C 1
ATOM 4149 O O . ALA A 1 538 ? -42.827 -6.565 -19.620 1.00 71.75 538 ALA A O 1
ATOM 4150 N N . ARG A 1 539 ? -44.979 -7.008 -19.215 1.00 74.00 539 ARG A N 1
ATOM 4151 C CA . ARG A 1 539 ? -44.810 -7.087 -17.752 1.00 74.00 539 ARG A CA 1
ATOM 4152 C C . ARG A 1 539 ? -44.021 -8.321 -17.328 1.00 74.00 539 ARG A C 1
ATOM 4154 O O . ARG A 1 539 ? -43.167 -8.231 -16.450 1.00 74.00 539 ARG A O 1
ATOM 4161 N N . ARG A 1 540 ? -44.267 -9.469 -17.961 1.00 70.94 540 ARG A N 1
ATOM 4162 C CA . ARG A 1 540 ? -43.545 -10.711 -17.669 1.00 70.94 540 ARG A CA 1
ATOM 4163 C C . ARG A 1 540 ? -42.098 -10.651 -18.149 1.00 70.94 540 ARG A C 1
ATOM 4165 O O . ARG A 1 540 ? -41.222 -11.105 -17.420 1.00 70.94 540 ARG A O 1
ATOM 4172 N N . SER A 1 541 ? -41.836 -10.053 -19.312 1.00 65.81 541 SER A N 1
ATOM 4173 C CA . SER A 1 541 ? -40.476 -9.801 -19.789 1.00 65.81 541 SER A CA 1
ATOM 4174 C C . SER A 1 541 ? -39.765 -8.781 -18.904 1.00 65.81 541 SER A C 1
ATOM 4176 O O . SER A 1 541 ? -38.639 -9.045 -18.506 1.00 65.81 541 SER A O 1
ATOM 4178 N N . ALA A 1 542 ? -40.424 -7.695 -18.488 1.00 71.75 542 ALA A N 1
ATOM 4179 C CA . ALA A 1 542 ? -39.863 -6.733 -17.539 1.00 71.75 542 ALA A CA 1
ATOM 4180 C C . ALA A 1 542 ? -39.528 -7.375 -16.182 1.00 71.75 542 ALA A C 1
ATOM 4182 O O . ALA A 1 542 ? -38.451 -7.131 -15.649 1.00 71.75 542 ALA A O 1
ATOM 4183 N N . SER A 1 543 ? -40.396 -8.243 -15.654 1.00 70.44 543 SER A N 1
ATOM 4184 C CA . SER A 1 543 ? -40.155 -8.984 -14.407 1.00 70.44 543 SER A CA 1
ATOM 4185 C C . SER A 1 543 ? -38.996 -9.983 -14.535 1.00 70.44 543 SER A C 1
ATOM 4187 O O . SER A 1 543 ? -38.125 -10.028 -13.667 1.00 70.44 543 SER A O 1
ATOM 4189 N N . TRP A 1 544 ? -38.922 -10.727 -15.645 1.00 72.44 544 TRP A N 1
ATOM 4190 C CA . TRP A 1 544 ? -37.795 -11.620 -15.944 1.00 72.44 544 TRP A CA 1
ATOM 4191 C C . TRP A 1 544 ? -36.482 -10.861 -16.086 1.00 72.44 544 TRP A C 1
ATOM 4193 O O . TRP A 1 544 ? -35.464 -11.260 -15.521 1.00 72.44 544 TRP A O 1
ATOM 4203 N N . VAL A 1 545 ? -36.516 -9.746 -16.812 1.00 71.94 545 VAL A N 1
ATOM 4204 C CA . VAL A 1 545 ? -35.394 -8.826 -16.963 1.00 71.94 545 VAL A CA 1
ATOM 4205 C C . VAL A 1 545 ? -34.974 -8.366 -15.570 1.00 71.94 545 VAL A C 1
ATOM 4207 O O . VAL A 1 545 ? -33.850 -8.648 -15.173 1.00 71.94 545 VAL A O 1
ATOM 4210 N N . GLN A 1 546 ? -35.865 -7.787 -14.768 1.00 72.00 546 GLN A N 1
ATOM 4211 C CA . GLN A 1 546 ? -35.555 -7.292 -13.423 1.00 72.00 546 GLN A CA 1
ATOM 4212 C C . GLN A 1 546 ? -34.980 -8.374 -12.493 1.00 72.00 546 GLN A C 1
ATOM 4214 O O . GLN A 1 546 ? -34.005 -8.114 -11.791 1.00 72.00 546 GLN A O 1
ATOM 4219 N N . SER A 1 547 ? -35.513 -9.598 -12.534 1.00 72.06 547 SER A N 1
ATOM 4220 C CA . SER A 1 547 ? -34.985 -10.742 -11.779 1.00 72.06 547 SER A CA 1
ATOM 4221 C C . SER A 1 547 ? -33.573 -11.128 -12.238 1.00 72.06 547 SER A C 1
ATOM 4223 O O . SER A 1 547 ? -32.659 -11.274 -11.424 1.00 72.06 547 SER A O 1
ATOM 4225 N N . THR A 1 548 ? -33.346 -11.190 -13.550 1.00 72.94 548 THR A N 1
ATOM 4226 C CA . THR A 1 548 ? -32.028 -11.497 -14.122 1.00 72.94 548 THR A CA 1
ATOM 4227 C C . THR A 1 548 ? -31.015 -10.390 -13.805 1.00 72.94 548 THR A C 1
ATOM 4229 O O . THR A 1 548 ? -29.877 -10.679 -13.432 1.00 72.94 548 THR A O 1
ATOM 4232 N N . TRP A 1 549 ? -31.430 -9.119 -13.875 1.00 74.56 549 TRP A N 1
ATOM 4233 C CA . TRP A 1 549 ? -30.625 -7.960 -13.477 1.00 74.56 549 TRP A CA 1
ATOM 4234 C C . TRP A 1 549 ? -30.257 -8.011 -11.992 1.00 74.56 549 TRP A C 1
ATOM 4236 O O . TRP A 1 549 ? -29.102 -7.753 -11.662 1.00 74.56 549 TRP A O 1
ATOM 4246 N N . ALA A 1 550 ? -31.183 -8.402 -11.113 1.00 75.19 550 ALA A N 1
ATOM 4247 C CA . ALA A 1 550 ? -30.926 -8.533 -9.679 1.00 75.19 550 ALA A CA 1
ATOM 4248 C C . ALA A 1 550 ? -29.894 -9.631 -9.358 1.00 75.19 550 ALA A C 1
ATOM 4250 O O . ALA A 1 550 ? -29.053 -9.455 -8.478 1.00 75.19 550 ALA A O 1
ATOM 4251 N N . VAL A 1 551 ? -29.900 -10.740 -10.107 1.00 77.81 551 VAL A N 1
ATOM 4252 C CA . VAL A 1 551 ? -28.908 -11.818 -9.952 1.00 77.81 551 VAL A CA 1
ATOM 4253 C C . VAL A 1 551 ? -27.555 -11.431 -10.558 1.00 77.81 551 VAL A C 1
ATOM 4255 O O . VAL A 1 551 ? -26.501 -11.803 -10.029 1.00 77.81 551 VAL A O 1
ATOM 4258 N N . LEU A 1 552 ? -27.545 -10.698 -11.675 1.00 82.12 552 LEU A N 1
ATOM 4259 C CA . LEU A 1 552 ? -26.324 -10.240 -12.348 1.00 82.12 552 LEU A CA 1
ATOM 4260 C C . LEU A 1 552 ? -25.599 -9.141 -11.568 1.00 82.12 552 LEU A C 1
ATOM 4262 O O . LEU A 1 552 ? -24.382 -9.223 -11.406 1.00 82.12 552 LEU A O 1
ATOM 4266 N N . TRP A 1 553 ? -26.332 -8.154 -11.055 1.00 86.19 553 TRP A N 1
ATOM 4267 C CA . TRP A 1 553 ? -25.785 -6.948 -10.436 1.00 86.19 553 TRP A CA 1
ATOM 4268 C C . TRP A 1 553 ? -25.976 -6.938 -8.924 1.00 86.19 553 TRP A C 1
ATOM 4270 O O . TRP A 1 553 ? -26.682 -6.117 -8.349 1.00 86.19 553 TRP A O 1
ATOM 4280 N N . VAL A 1 554 ? -25.264 -7.846 -8.263 1.00 87.25 554 VAL A N 1
ATOM 4281 C CA . VAL A 1 554 ? -25.174 -7.887 -6.800 1.00 87.25 554 VAL A CA 1
ATOM 4282 C C . VAL A 1 554 ? -24.179 -6.834 -6.320 1.00 87.25 554 VAL A C 1
ATOM 4284 O O . VAL A 1 554 ? -22.981 -6.932 -6.616 1.00 87.25 554 VAL A O 1
ATOM 4287 N N . TRP A 1 555 ? -24.659 -5.840 -5.578 1.00 84.12 555 TRP A N 1
ATOM 4288 C CA . TRP A 1 555 ? -23.818 -4.869 -4.882 1.00 84.12 555 TRP A CA 1
ATOM 4289 C C . TRP A 1 555 ? -23.185 -5.483 -3.619 1.00 84.12 555 TRP A C 1
ATOM 4291 O O . TRP A 1 555 ? -23.871 -6.221 -2.921 1.00 84.12 555 TRP A O 1
ATOM 4301 N N . PRO A 1 556 ? -21.909 -5.187 -3.291 1.00 88.25 556 PRO A N 1
ATOM 4302 C CA . PRO A 1 556 ? -20.915 -4.476 -4.106 1.00 88.25 556 PRO A CA 1
ATOM 4303 C C . PRO A 1 556 ? -20.137 -5.405 -5.063 1.00 88.25 556 PRO A C 1
ATOM 4305 O O . PRO A 1 556 ? -19.353 -4.941 -5.891 1.00 88.25 556 PRO A O 1
ATOM 4308 N N . HIS A 1 557 ? -20.309 -6.724 -4.963 1.00 88.81 557 HIS A N 1
ATOM 4309 C CA . HIS A 1 557 ? -19.403 -7.709 -5.568 1.00 88.81 557 HIS A CA 1
ATOM 4310 C C . HIS A 1 557 ? -19.324 -7.654 -7.099 1.00 88.81 557 HIS A C 1
ATOM 4312 O O . HIS A 1 557 ? -18.230 -7.702 -7.658 1.00 88.81 557 HIS A O 1
ATOM 4318 N N . SER A 1 558 ? -20.457 -7.519 -7.785 1.00 91.12 558 SER A N 1
ATOM 4319 C CA . SER A 1 558 ? -20.523 -7.545 -9.258 1.00 91.12 558 SER A CA 1
ATOM 4320 C C . SER A 1 558 ? -19.941 -6.273 -9.868 1.00 91.12 558 SER A C 1
ATOM 4322 O O . SER A 1 558 ? -19.207 -6.318 -10.851 1.00 91.12 558 SER A O 1
ATOM 4324 N N . TYR A 1 559 ? -20.191 -5.138 -9.221 1.00 94.19 559 TYR A N 1
ATOM 4325 C CA . TYR A 1 559 ? -19.629 -3.846 -9.601 1.00 94.19 559 TYR A CA 1
ATOM 4326 C C . TYR A 1 559 ? -18.108 -3.823 -9.383 1.00 94.19 559 TYR A C 1
ATOM 4328 O O . TYR A 1 559 ? -17.343 -3.398 -10.249 1.00 94.19 559 TYR A O 1
ATOM 4336 N N . ASN A 1 560 ? -17.631 -4.406 -8.280 1.00 93.19 560 ASN A N 1
ATOM 4337 C CA . ASN A 1 560 ? -16.195 -4.561 -8.073 1.00 93.19 560 ASN A CA 1
ATOM 4338 C C . ASN A 1 560 ? -15.573 -5.523 -9.102 1.00 93.19 560 ASN A C 1
ATOM 4340 O O . ASN A 1 560 ? -14.474 -5.280 -9.591 1.00 93.19 560 ASN A O 1
ATOM 4344 N N . ALA A 1 561 ? -16.278 -6.591 -9.493 1.00 94.31 561 ALA A N 1
ATOM 4345 C CA . ALA A 1 561 ? -15.829 -7.472 -10.570 1.00 94.31 561 ALA A CA 1
ATOM 4346 C C . ALA A 1 561 ? -15.687 -6.702 -11.896 1.00 94.31 561 ALA A C 1
ATOM 4348 O O . ALA A 1 561 ? -14.662 -6.836 -12.563 1.00 94.31 561 ALA A O 1
ATOM 4349 N N . LEU A 1 562 ? -16.644 -5.829 -12.234 1.00 95.44 562 LEU A N 1
ATOM 4350 C CA . LEU A 1 562 ? -16.558 -4.962 -13.413 1.00 95.44 562 LEU A CA 1
ATOM 4351 C C . LEU A 1 562 ? -15.310 -4.066 -13.377 1.00 95.44 562 LEU A C 1
ATOM 4353 O O . LEU A 1 562 ? -14.617 -3.946 -14.387 1.00 95.44 562 LEU A O 1
ATOM 4357 N N . ARG A 1 563 ? -14.960 -3.503 -12.212 1.00 94.75 563 ARG A N 1
ATOM 4358 C CA . ARG A 1 563 ? -13.732 -2.702 -12.038 1.00 94.75 563 ARG A CA 1
ATOM 4359 C C . ARG A 1 563 ? -12.493 -3.478 -12.476 1.00 94.75 563 ARG A C 1
ATOM 4361 O O . ARG A 1 563 ? -11.673 -2.965 -13.242 1.00 94.75 563 ARG A O 1
ATOM 4368 N N . TYR A 1 564 ? -12.339 -4.706 -11.981 1.00 94.19 564 TYR A N 1
ATOM 4369 C CA . TYR A 1 564 ? -11.168 -5.522 -12.306 1.00 94.19 564 TYR A CA 1
ATOM 4370 C C . TYR A 1 564 ? -11.224 -6.079 -13.724 1.00 94.19 564 TYR A C 1
ATOM 4372 O O . TYR A 1 564 ? -10.175 -6.186 -14.347 1.00 94.19 564 TYR A O 1
ATOM 4380 N N . PHE A 1 565 ? -12.410 -6.346 -14.272 1.00 95.69 565 PHE A N 1
ATOM 4381 C CA . PHE A 1 565 ? -12.573 -6.709 -15.678 1.00 95.69 565 PHE A CA 1
ATOM 4382 C C . PHE A 1 565 ? -12.109 -5.586 -16.618 1.00 95.69 565 PHE A C 1
ATOM 4384 O O . PHE A 1 565 ? -11.297 -5.823 -17.511 1.00 95.69 565 PHE A O 1
ATOM 4391 N N . LEU A 1 566 ? -12.535 -4.341 -16.375 1.00 96.00 566 LEU A N 1
ATOM 4392 C CA . LEU A 1 566 ? -12.058 -3.174 -17.129 1.00 96.00 566 LEU A CA 1
ATOM 4393 C C . LEU A 1 566 ? -10.542 -2.989 -16.980 1.00 96.00 566 LEU A C 1
ATOM 4395 O O . LEU A 1 566 ? -9.848 -2.699 -17.951 1.00 96.00 566 LEU A O 1
ATOM 4399 N N . THR A 1 567 ? -10.006 -3.206 -15.776 1.00 93.50 567 THR A N 1
ATOM 4400 C CA . THR A 1 567 ? -8.555 -3.150 -15.526 1.00 93.50 567 THR A CA 1
ATOM 4401 C C . THR A 1 567 ? -7.801 -4.235 -16.304 1.00 93.50 567 THR A C 1
ATOM 4403 O O . THR A 1 567 ? -6.758 -3.949 -16.886 1.00 93.50 567 THR A O 1
ATOM 4406 N N . LEU A 1 568 ? -8.323 -5.466 -16.348 1.00 94.62 568 LEU A N 1
ATOM 4407 C CA . LEU A 1 568 ? -7.754 -6.573 -17.123 1.00 94.62 568 LEU A CA 1
ATOM 4408 C C . LEU A 1 568 ? -7.762 -6.281 -18.619 1.00 94.62 568 LEU A C 1
ATOM 4410 O O . LEU A 1 568 ? -6.756 -6.497 -19.287 1.00 94.62 568 LEU A O 1
ATOM 4414 N N . THR A 1 569 ? -8.876 -5.753 -19.118 1.00 94.31 569 THR A N 1
ATOM 4415 C CA . THR A 1 569 ? -9.056 -5.420 -20.534 1.00 94.31 569 THR A CA 1
ATOM 4416 C C . THR A 1 569 ? -8.032 -4.368 -20.967 1.00 94.31 569 THR A C 1
ATOM 4418 O O . THR A 1 569 ? -7.303 -4.577 -21.934 1.00 94.31 569 THR A O 1
ATOM 4421 N N . VAL A 1 570 ? -7.885 -3.287 -20.190 1.00 93.69 570 VAL A N 1
ATOM 4422 C CA . VAL A 1 570 ? -6.856 -2.258 -20.424 1.00 93.69 570 VAL A CA 1
ATOM 4423 C C . VAL A 1 570 ? -5.448 -2.850 -20.367 1.00 93.69 570 VAL A C 1
ATOM 4425 O O . VAL A 1 570 ? -4.638 -2.600 -21.253 1.00 93.69 570 VAL A O 1
ATOM 4428 N N . ALA A 1 571 ? -5.141 -3.656 -19.348 1.00 91.00 571 ALA A N 1
ATOM 4429 C CA . ALA A 1 571 ? -3.807 -4.227 -19.181 1.00 91.00 571 ALA A CA 1
ATOM 4430 C C . ALA A 1 571 ? -3.425 -5.202 -20.309 1.00 91.00 571 ALA A C 1
ATOM 4432 O O . ALA A 1 571 ? -2.258 -5.234 -20.710 1.00 91.00 571 ALA A O 1
ATOM 4433 N N . TYR A 1 572 ? -4.389 -5.977 -20.819 1.00 92.25 572 TYR A N 1
ATOM 4434 C CA . TYR A 1 572 ? -4.196 -6.906 -21.930 1.00 92.25 572 TYR A CA 1
ATOM 4435 C C . TYR A 1 572 ? -3.897 -6.152 -23.226 1.00 92.25 572 TYR A C 1
ATOM 4437 O O . TYR A 1 572 ? -2.813 -6.319 -23.782 1.00 92.25 572 TYR A O 1
ATOM 4445 N N . PHE A 1 573 ? -4.801 -5.264 -23.653 1.00 91.50 573 PHE A N 1
ATOM 4446 C CA . PHE A 1 573 ? -4.632 -4.522 -24.905 1.00 91.50 573 PHE A CA 1
ATOM 4447 C C . PHE A 1 573 ? -3.443 -3.558 -24.859 1.00 91.50 573 PHE A C 1
ATOM 4449 O O . PHE A 1 573 ? -2.699 -3.470 -25.826 1.00 91.50 573 PHE A O 1
ATOM 4456 N N . GLY A 1 574 ? -3.169 -2.943 -23.704 1.00 88.88 574 GLY A N 1
ATOM 4457 C CA . GLY A 1 574 ? -1.986 -2.103 -23.514 1.00 88.88 574 GLY A CA 1
ATOM 4458 C C . GLY A 1 574 ? -0.655 -2.858 -23.552 1.00 88.88 574 GLY A C 1
ATOM 4459 O O . GLY A 1 574 ? 0.384 -2.254 -23.796 1.00 88.88 574 GLY A O 1
ATOM 4460 N N . SER A 1 575 ? -0.660 -4.170 -23.297 1.00 85.50 575 SER A N 1
ATOM 4461 C CA . SER A 1 575 ? 0.548 -5.008 -23.363 1.00 85.50 575 SER A CA 1
ATOM 4462 C C . SER A 1 575 ? 0.684 -5.749 -24.698 1.00 85.50 575 SER A C 1
ATOM 4464 O O . SER A 1 575 ? 1.793 -6.129 -25.069 1.00 85.50 575 SER A O 1
ATOM 4466 N N . MET A 1 576 ? -0.430 -5.962 -25.402 1.00 85.50 576 MET A N 1
ATOM 4467 C CA . MET A 1 576 ? -0.519 -6.647 -26.692 1.00 85.50 576 MET A CA 1
ATOM 4468 C C . MET A 1 576 ? -1.410 -5.832 -27.645 1.00 85.50 576 MET A C 1
ATOM 4470 O O . MET A 1 576 ? -2.551 -6.226 -27.901 1.00 85.50 576 MET A O 1
ATOM 4474 N N . PRO A 1 577 ? -0.923 -4.682 -28.144 1.00 84.44 577 PRO A N 1
ATOM 4475 C CA . PRO A 1 577 ? -1.690 -3.876 -29.080 1.00 84.44 577 PRO A CA 1
ATOM 4476 C C . PRO A 1 577 ? -1.901 -4.665 -30.389 1.00 84.44 577 PRO A C 1
ATOM 4478 O O . PRO A 1 577 ? -0.963 -5.306 -30.870 1.00 84.44 577 PRO A O 1
ATOM 4481 N N . PRO A 1 578 ? -3.121 -4.664 -30.958 1.00 80.56 578 PRO A N 1
ATOM 4482 C CA . PRO A 1 578 ? -3.451 -5.429 -32.165 1.00 80.56 578 PRO A CA 1
ATOM 4483 C C . PRO A 1 578 ? -2.842 -4.845 -33.449 1.00 80.56 578 PRO A C 1
ATOM 4485 O O . PRO A 1 578 ? -2.766 -5.537 -34.460 1.00 80.56 578 PRO A O 1
ATOM 4488 N N . GLN A 1 579 ? -2.431 -3.577 -33.415 1.00 82.62 579 GLN A N 1
ATOM 4489 C CA . GLN A 1 579 ? -1.841 -2.818 -34.520 1.00 82.62 579 GLN A CA 1
ATOM 4490 C C . GLN A 1 579 ? -0.622 -2.035 -33.999 1.00 82.62 579 GLN A C 1
ATOM 4492 O O . GLN A 1 579 ? -0.198 -2.241 -32.858 1.00 82.62 579 GLN A O 1
ATOM 4497 N N . ASP A 1 580 ? -0.062 -1.134 -34.816 1.00 81.88 580 ASP A N 1
ATOM 4498 C CA . ASP A 1 580 ? 0.965 -0.187 -34.366 1.00 81.88 580 ASP A CA 1
ATOM 4499 C C . ASP A 1 580 ? 0.485 0.523 -33.078 1.00 81.88 580 ASP A C 1
ATOM 4501 O O . ASP A 1 580 ? -0.606 1.112 -33.089 1.00 81.88 580 ASP A O 1
ATOM 4505 N N . PRO A 1 581 ? 1.253 0.461 -31.968 1.00 80.75 581 PRO A N 1
ATOM 4506 C CA . PRO A 1 581 ? 0.911 1.112 -30.706 1.00 80.75 581 PRO A CA 1
ATOM 4507 C C . PRO A 1 581 ? 0.590 2.602 -30.835 1.00 80.75 581 PRO A C 1
ATOM 4509 O O . PRO A 1 581 ? -0.096 3.129 -29.966 1.00 80.75 581 PRO A O 1
ATOM 4512 N N . LEU A 1 582 ? 1.084 3.275 -31.880 1.00 83.31 582 LEU A N 1
ATOM 4513 C CA . LEU A 1 582 ? 0.851 4.696 -32.153 1.00 83.31 582 LEU A CA 1
ATOM 4514 C C . LEU A 1 582 ? -0.211 4.949 -33.235 1.00 83.31 582 LEU A C 1
ATOM 4516 O O . LEU A 1 582 ? -0.499 6.105 -33.549 1.00 83.31 582 LEU A O 1
ATOM 4520 N N . SER A 1 583 ? -0.822 3.899 -33.791 1.00 90.44 583 SER A N 1
ATOM 4521 C CA . SER A 1 583 ? -1.872 4.051 -34.800 1.00 90.44 583 SER A CA 1
ATOM 4522 C C . SER A 1 583 ? -3.097 4.776 -34.241 1.00 90.44 583 SER A C 1
ATOM 4524 O O . SER A 1 583 ? -3.571 4.514 -33.132 1.00 90.44 583 SER A O 1
ATOM 4526 N N . ILE A 1 584 ? -3.647 5.678 -35.057 1.00 89.62 584 ILE A N 1
ATOM 4527 C CA . ILE A 1 584 ? -4.863 6.433 -34.728 1.00 89.62 584 ILE A CA 1
ATOM 4528 C C . ILE A 1 584 ? -6.035 5.474 -34.483 1.00 89.62 584 ILE A C 1
ATOM 4530 O O . ILE A 1 584 ? -6.815 5.683 -33.556 1.00 89.62 584 ILE A O 1
ATOM 4534 N N . GLU A 1 585 ? -6.133 4.403 -35.275 1.00 90.44 585 GLU A N 1
ATOM 4535 C CA . GLU A 1 585 ? -7.185 3.393 -35.155 1.00 90.44 585 GLU A CA 1
ATOM 4536 C C . GLU A 1 585 ? -7.166 2.720 -33.775 1.00 90.44 585 GLU A C 1
ATOM 4538 O O . GLU A 1 585 ? -8.181 2.750 -33.078 1.00 90.44 585 GLU A O 1
ATOM 4543 N N . TYR A 1 586 ? -6.013 2.216 -33.319 1.00 91.38 586 TYR A N 1
ATOM 4544 C CA . TYR A 1 586 ? -5.865 1.641 -31.980 1.00 91.38 586 TYR A CA 1
ATOM 4545 C C . TYR A 1 586 ? -6.183 2.651 -30.867 1.00 91.38 586 TYR A C 1
ATOM 4547 O O . TYR A 1 586 ? -6.980 2.376 -29.964 1.00 91.38 586 TYR A O 1
ATOM 4555 N N . MET A 1 587 ? -5.595 3.848 -30.942 1.00 91.31 587 MET A N 1
ATOM 4556 C CA . MET A 1 587 ? -5.754 4.872 -29.906 1.00 91.31 587 MET A CA 1
ATOM 4557 C C . MET A 1 587 ? -7.200 5.360 -29.769 1.00 91.31 587 MET A C 1
ATOM 4559 O O . MET A 1 587 ? -7.629 5.672 -28.654 1.00 91.31 587 MET A O 1
ATOM 4563 N N . SER A 1 588 ? -7.961 5.390 -30.871 1.00 92.56 588 SER A N 1
ATOM 4564 C CA . SER A 1 588 ? -9.334 5.909 -30.912 1.00 92.56 588 SER A CA 1
ATOM 4565 C C . SER A 1 588 ? -10.302 5.180 -29.976 1.00 92.56 588 SER A C 1
ATOM 4567 O O . SER A 1 588 ? -11.204 5.813 -29.432 1.00 92.56 588 SER A O 1
ATOM 4569 N N . TRP A 1 589 ? -10.099 3.881 -29.733 1.00 93.44 589 TRP A N 1
ATOM 4570 C CA . TRP A 1 589 ? -10.924 3.086 -28.819 1.00 93.44 589 TRP A CA 1
ATOM 4571 C C . TRP A 1 589 ? -10.192 2.734 -27.518 1.00 93.44 589 TRP A C 1
ATOM 4573 O O . TRP A 1 589 ? -10.822 2.659 -26.458 1.00 93.44 589 TRP A O 1
ATOM 4583 N N . TYR A 1 590 ? -8.865 2.565 -27.560 1.00 94.50 590 TYR A N 1
ATOM 4584 C CA . TYR A 1 590 ? -8.081 2.184 -26.386 1.00 94.50 590 TYR A CA 1
ATOM 4585 C C . TYR A 1 590 ? -8.017 3.304 -25.340 1.00 94.50 590 TYR A C 1
ATOM 4587 O O . TYR A 1 590 ? -8.194 3.043 -24.146 1.00 94.50 590 TYR A O 1
ATOM 4595 N N . ILE A 1 591 ? -7.829 4.561 -25.766 1.00 93.88 591 ILE A N 1
ATOM 4596 C CA . ILE A 1 591 ? -7.791 5.708 -24.847 1.00 93.88 591 ILE A CA 1
ATOM 4597 C C . ILE A 1 591 ? -9.140 5.870 -24.123 1.00 93.88 591 ILE A C 1
ATOM 4599 O O . ILE A 1 591 ? -9.123 5.910 -22.889 1.00 93.88 591 ILE A O 1
ATOM 4603 N N . PRO A 1 592 ? -10.308 5.889 -24.804 1.00 96.12 592 PRO A N 1
ATOM 4604 C CA . PRO A 1 592 ? -11.602 5.901 -24.121 1.00 96.12 592 PRO A CA 1
ATOM 4605 C C . PRO A 1 592 ? -11.794 4.742 -23.140 1.00 96.12 592 PRO A C 1
ATOM 4607 O O . PRO A 1 592 ? -12.241 4.971 -22.016 1.00 96.12 592 PRO A O 1
ATOM 4610 N N . LEU A 1 593 ? -11.408 3.514 -23.508 1.00 95.81 593 LEU A N 1
ATOM 4611 C CA . LEU A 1 593 ? -11.478 2.358 -22.610 1.00 95.81 593 LEU A CA 1
ATOM 4612 C C . LEU A 1 593 ? -10.648 2.580 -21.332 1.00 95.81 593 LEU A C 1
ATOM 4614 O O . LEU A 1 593 ? -11.128 2.318 -20.223 1.00 95.81 593 LEU A O 1
ATOM 4618 N N . TYR A 1 594 ? -9.420 3.090 -21.465 1.00 95.25 594 TYR A N 1
ATOM 4619 C CA . TYR A 1 594 ? -8.560 3.394 -20.322 1.00 95.25 594 TYR A CA 1
ATOM 4620 C C . TYR A 1 594 ? -9.143 4.532 -19.470 1.00 95.25 594 TYR A C 1
ATOM 4622 O O . TYR A 1 594 ? -9.191 4.430 -18.240 1.00 95.25 594 TYR A O 1
ATOM 4630 N N . VAL A 1 595 ? -9.676 5.586 -20.089 1.00 96.19 595 VAL A N 1
ATOM 4631 C CA . VAL A 1 595 ? -10.354 6.677 -19.375 1.00 96.19 595 VAL A CA 1
ATOM 4632 C C . VAL A 1 595 ? -11.550 6.148 -18.580 1.00 96.19 595 VAL A C 1
ATOM 4634 O O . VAL A 1 595 ? -11.627 6.406 -17.380 1.00 96.19 595 VAL A O 1
ATOM 4637 N N . ILE A 1 596 ? -12.427 5.341 -19.185 1.00 97.25 596 ILE A N 1
ATOM 4638 C CA . ILE A 1 596 ? -13.590 4.734 -18.511 1.00 97.25 596 ILE A CA 1
ATOM 4639 C C . ILE A 1 596 ? -13.139 3.877 -17.323 1.00 97.25 596 ILE A C 1
ATOM 4641 O O . ILE A 1 596 ? -13.634 4.045 -16.207 1.00 97.25 596 ILE A O 1
ATOM 4645 N N . SER A 1 597 ? -12.159 2.996 -17.539 1.00 96.62 597 SER A N 1
ATOM 4646 C CA . SER A 1 597 ? -11.584 2.152 -16.487 1.00 96.62 597 SER A CA 1
ATOM 4647 C C . SER A 1 597 ? -11.012 2.982 -15.330 1.00 96.62 597 SER A C 1
ATOM 4649 O O . SER A 1 597 ? -11.236 2.663 -14.158 1.00 96.62 597 SER A O 1
ATOM 4651 N N . THR A 1 598 ? -10.329 4.088 -15.649 1.00 95.75 598 THR A N 1
ATOM 4652 C CA . THR A 1 598 ? -9.733 5.019 -14.680 1.00 95.75 598 THR A CA 1
ATOM 4653 C C . THR A 1 598 ? -10.799 5.764 -13.883 1.00 95.75 598 THR A C 1
ATOM 4655 O O . THR A 1 598 ? -10.737 5.763 -12.655 1.00 95.75 598 THR A O 1
ATOM 4658 N N . LEU A 1 599 ? -11.802 6.345 -14.546 1.00 96.81 599 LEU A N 1
ATOM 4659 C CA . LEU A 1 599 ? -12.897 7.073 -13.900 1.00 96.81 599 LEU A CA 1
ATOM 4660 C C . LEU A 1 599 ? -13.714 6.164 -12.981 1.00 96.81 599 LEU A C 1
ATOM 4662 O O . LEU A 1 599 ? -13.950 6.516 -11.825 1.00 96.81 599 LEU A O 1
ATOM 4666 N N . TYR A 1 600 ? -14.070 4.965 -13.450 1.00 96.94 600 TYR A N 1
ATOM 4667 C CA . TYR A 1 600 ? -14.790 3.977 -12.644 1.00 96.94 600 TYR A CA 1
ATOM 4668 C C . TYR A 1 600 ? -14.006 3.585 -11.388 1.00 96.94 600 TYR A C 1
ATOM 4670 O O . TYR A 1 600 ? -14.531 3.473 -10.282 1.00 96.94 600 TYR A O 1
ATOM 4678 N N . SER A 1 601 ? -12.699 3.434 -11.554 1.00 94.69 601 SER A N 1
ATOM 4679 C CA . SER A 1 601 ? -11.768 3.178 -10.472 1.00 94.69 601 SER A CA 1
ATOM 4680 C C . SER A 1 601 ? -11.627 4.336 -9.476 1.00 94.69 601 SER A C 1
ATOM 4682 O O . SER A 1 601 ? -11.522 4.077 -8.279 1.00 94.69 601 SER A O 1
ATOM 4684 N N . CYS A 1 602 ? -11.604 5.587 -9.945 1.00 95.12 602 CYS A N 1
ATOM 4685 C CA . CYS A 1 602 ? -11.579 6.779 -9.094 1.00 95.12 602 CYS A CA 1
ATOM 4686 C C . CYS A 1 602 ? -12.858 6.885 -8.264 1.00 95.12 602 CYS A C 1
ATOM 4688 O O . CYS A 1 602 ? -12.778 7.105 -7.056 1.00 95.12 602 CYS A O 1
ATOM 4690 N N . TYR A 1 603 ? -14.011 6.669 -8.906 1.00 94.88 603 TYR A N 1
ATOM 4691 C CA . TYR A 1 603 ? -15.302 6.574 -8.233 1.00 94.88 603 TYR A CA 1
ATOM 4692 C C . TYR A 1 603 ? -15.256 5.511 -7.133 1.00 94.88 603 TYR A C 1
ATOM 4694 O O . TYR A 1 603 ? -15.568 5.805 -5.983 1.00 94.88 603 TYR A O 1
ATOM 4702 N N . TRP A 1 604 ? -14.788 4.302 -7.457 1.00 94.31 604 TRP A N 1
ATOM 4703 C CA . TRP A 1 604 ? -14.706 3.226 -6.476 1.00 94.31 604 TRP A CA 1
ATOM 4704 C C . TRP A 1 604 ? -13.812 3.588 -5.290 1.00 94.31 604 TRP A C 1
ATOM 4706 O O . TRP A 1 604 ? -14.207 3.405 -4.143 1.00 94.31 604 TRP A O 1
ATOM 4716 N N . ASP A 1 605 ? -12.610 4.104 -5.548 1.00 92.44 605 ASP A N 1
ATOM 4717 C CA . ASP A 1 605 ? -11.656 4.421 -4.486 1.00 92.44 605 ASP A CA 1
ATOM 4718 C C . ASP A 1 605 ? -12.232 5.496 -3.537 1.00 92.44 605 ASP A C 1
ATOM 4720 O O . ASP A 1 605 ? -12.233 5.308 -2.324 1.00 92.44 605 ASP A O 1
ATOM 4724 N N . VAL A 1 606 ? -12.779 6.593 -4.072 1.00 91.88 606 VAL A N 1
ATOM 4725 C CA . VAL A 1 606 ? -13.230 7.745 -3.269 1.00 91.88 606 VAL A CA 1
ATOM 4726 C C . VAL A 1 606 ? -14.602 7.524 -2.625 1.00 91.88 606 VAL A C 1
ATOM 4728 O O . VAL A 1 606 ? -14.781 7.807 -1.440 1.00 91.88 606 VAL A O 1
ATOM 4731 N N . ILE A 1 607 ? -15.566 7.013 -3.389 1.00 90.88 607 ILE A N 1
ATOM 4732 C CA . ILE A 1 607 ? -16.959 6.892 -2.946 1.00 90.88 607 ILE A CA 1
ATOM 4733 C C . ILE A 1 607 ? -17.192 5.572 -2.215 1.00 90.88 607 ILE A C 1
ATOM 4735 O O . ILE A 1 607 ? -17.859 5.554 -1.189 1.00 90.88 607 ILE A O 1
ATOM 4739 N N . VAL A 1 608 ? -16.637 4.460 -2.702 1.00 89.88 608 VAL A N 1
ATOM 4740 C CA . VAL A 1 608 ? -16.930 3.132 -2.135 1.00 89.88 608 VAL A CA 1
ATOM 4741 C C . VAL A 1 608 ? -15.914 2.754 -1.064 1.00 89.88 608 VAL A C 1
ATOM 4743 O O . VAL A 1 608 ? -16.287 2.477 0.075 1.00 89.88 608 VAL A O 1
ATOM 4746 N N . ASP A 1 609 ? -14.622 2.758 -1.394 1.00 89.62 609 ASP A N 1
ATOM 4747 C CA . ASP A 1 609 ? -13.581 2.307 -0.468 1.00 89.62 609 ASP A CA 1
ATOM 4748 C C . ASP A 1 609 ? -13.348 3.319 0.658 1.00 89.62 609 ASP A C 1
ATOM 4750 O O . ASP A 1 609 ? -13.213 2.908 1.813 1.00 89.62 609 ASP A O 1
ATOM 4754 N N . TYR A 1 610 ? -13.318 4.621 0.343 1.00 90.69 610 TYR A N 1
ATOM 4755 C CA . TYR A 1 610 ? -13.162 5.677 1.345 1.00 90.69 610 TYR A CA 1
ATOM 4756 C C . TYR A 1 610 ? -14.491 6.201 1.881 1.00 90.69 610 TYR A C 1
ATOM 4758 O O . TYR A 1 610 ? -14.462 6.917 2.871 1.00 90.69 610 TYR A O 1
ATOM 4766 N N . GLN A 1 611 ? -15.649 5.868 1.303 1.00 90.06 611 GLN A N 1
ATOM 4767 C CA . GLN A 1 611 ? -16.952 6.371 1.771 1.00 90.06 611 GLN A CA 1
ATOM 4768 C C . GLN A 1 611 ? -17.002 7.901 1.942 1.00 90.06 611 GLN A C 1
ATOM 4770 O O . GLN A 1 611 ? -17.688 8.395 2.828 1.00 90.06 611 GLN A O 1
ATOM 4775 N N . LEU A 1 612 ? -16.234 8.658 1.156 1.00 88.94 612 LEU A N 1
ATOM 4776 C CA . LEU A 1 612 ? -16.236 10.123 1.203 1.00 88.94 612 LEU A CA 1
ATOM 4777 C C . LEU A 1 612 ? -17.391 10.668 0.346 1.00 88.94 612 LEU A C 1
ATOM 4779 O O . LEU A 1 612 ? -18.089 9.904 -0.315 1.00 88.94 612 LEU A O 1
ATOM 4783 N N . PHE A 1 613 ? -17.587 11.987 0.350 1.00 87.44 613 PHE A N 1
ATOM 4784 C CA . PHE A 1 613 ? -18.708 12.677 -0.305 1.00 87.44 613 PHE A CA 1
ATOM 4785 C C . PHE A 1 613 ? -20.085 12.378 0.314 1.00 87.44 613 PHE A C 1
ATOM 4787 O O . PHE A 1 613 ? -21.093 12.326 -0.386 1.00 87.44 613 PHE A O 1
ATOM 4794 N N . GLN A 1 614 ? -20.142 12.228 1.640 1.00 82.44 614 GLN A N 1
ATOM 4795 C CA . GLN A 1 614 ? -21.402 12.123 2.379 1.00 82.44 614 GLN A CA 1
ATOM 4796 C C . GLN A 1 614 ? -21.991 13.526 2.599 1.00 82.44 614 GLN A C 1
ATOM 4798 O O . GLN A 1 614 ? -21.363 14.381 3.222 1.00 82.44 614 GLN A O 1
ATOM 4803 N N . ALA A 1 615 ? -23.175 13.789 2.035 1.00 74.31 615 ALA A N 1
ATOM 4804 C CA . ALA A 1 615 ? -23.820 15.109 2.069 1.00 74.31 615 ALA A CA 1
ATOM 4805 C C . ALA A 1 615 ? -24.379 15.485 3.455 1.00 74.31 615 ALA A C 1
ATOM 4807 O O . ALA A 1 615 ? -24.700 16.641 3.706 1.00 74.31 615 ALA A O 1
ATOM 4808 N N . ASP A 1 616 ? -24.501 14.506 4.344 1.00 73.25 616 ASP A N 1
ATOM 4809 C CA . ASP A 1 616 ? -25.089 14.604 5.676 1.00 73.25 616 ASP A CA 1
ATOM 4810 C C . ASP A 1 616 ? -24.056 14.869 6.789 1.00 73.25 616 ASP A C 1
ATOM 4812 O O . ASP A 1 616 ? -24.422 14.909 7.965 1.00 73.25 616 ASP A O 1
ATOM 4816 N N . ALA A 1 617 ? -22.772 15.027 6.455 1.00 76.81 617 ALA A N 1
ATOM 4817 C CA . ALA A 1 617 ? -21.705 15.317 7.412 1.00 76.81 617 ALA A CA 1
ATOM 4818 C C . ALA A 1 617 ? -21.510 16.829 7.646 1.00 76.81 617 ALA A C 1
ATOM 4820 O O . ALA A 1 617 ? -21.704 17.638 6.744 1.00 76.81 617 ALA A O 1
ATOM 4821 N N . GLU A 1 618 ? -21.067 17.209 8.854 1.00 77.44 618 GLU A N 1
ATOM 4822 C CA . GLU A 1 618 ? -20.750 18.611 9.197 1.00 77.44 618 GLU A CA 1
ATOM 4823 C C . GLU A 1 618 ? -19.602 19.182 8.349 1.00 77.44 618 GLU A C 1
ATOM 4825 O O . GLU A 1 618 ? -19.597 20.361 8.000 1.00 77.44 618 GLU A O 1
ATOM 4830 N N . ASP A 1 619 ? -18.621 18.341 8.012 1.00 82.31 619 ASP A N 1
ATOM 4831 C CA . ASP A 1 619 ? -17.518 18.698 7.128 1.00 82.31 619 ASP A CA 1
ATOM 4832 C C . ASP A 1 619 ? -17.859 18.311 5.678 1.00 82.31 619 ASP A C 1
ATOM 4834 O O . ASP A 1 619 ? -18.063 17.131 5.374 1.00 82.31 619 ASP A O 1
ATOM 4838 N N . LEU A 1 620 ? -17.857 19.296 4.771 1.00 83.62 620 LEU A N 1
ATOM 4839 C CA . LEU A 1 620 ? -18.160 19.112 3.347 1.00 83.62 620 LEU A CA 1
ATOM 4840 C C . LEU A 1 620 ? -17.306 17.985 2.731 1.00 83.62 620 LEU A C 1
ATOM 4842 O O . LEU A 1 620 ? -16.082 17.992 2.819 1.00 83.62 620 LEU A O 1
ATOM 4846 N N . PHE A 1 621 ? -17.954 17.030 2.066 1.00 86.12 621 PHE A N 1
ATOM 4847 C CA . PHE A 1 621 ? -17.335 15.863 1.419 1.00 86.12 621 PHE A CA 1
ATOM 4848 C C . PHE A 1 621 ? -16.674 14.822 2.341 1.00 86.12 621 PHE A C 1
ATOM 4850 O O . PHE A 1 621 ? -16.123 13.840 1.835 1.00 86.12 621 PHE A O 1
ATOM 4857 N N . LEU A 1 622 ? -16.724 14.972 3.665 1.00 89.62 622 LEU A N 1
ATOM 4858 C CA . LEU A 1 622 ? -16.208 13.970 4.603 1.00 89.62 622 LEU A CA 1
ATOM 4859 C C . LEU A 1 622 ? -17.335 13.114 5.192 1.00 89.62 622 LEU A C 1
ATOM 4861 O O . LEU A 1 622 ? -18.493 13.250 4.824 1.00 89.62 622 LEU A O 1
ATOM 4865 N N . ARG A 1 623 ? -16.975 12.183 6.080 1.00 87.81 623 ARG A N 1
ATOM 4866 C CA . ARG A 1 623 ? -17.905 11.307 6.813 1.00 87.81 623 ARG A CA 1
ATOM 4867 C C . ARG A 1 623 ? -18.162 11.858 8.206 1.00 87.81 623 ARG A C 1
ATOM 4869 O O . ARG A 1 623 ? -17.272 12.469 8.789 1.00 87.81 623 ARG A O 1
ATOM 4876 N N . LYS A 1 624 ? -19.306 11.509 8.799 1.00 79.81 624 LYS A N 1
ATOM 4877 C CA . LYS A 1 624 ? -19.640 11.855 10.197 1.00 79.81 624 LYS A CA 1
ATOM 4878 C C . LYS A 1 624 ? -18.628 11.315 11.215 1.00 79.81 624 LYS A C 1
ATOM 4880 O O . LYS A 1 624 ? -18.239 12.010 12.146 1.00 79.81 624 LYS A O 1
ATOM 4885 N N . ASN A 1 625 ? -18.193 10.066 11.038 1.00 76.69 625 ASN A N 1
ATOM 4886 C CA . ASN A 1 625 ? -17.272 9.394 11.954 1.00 76.69 625 ASN A CA 1
ATOM 4887 C C . ASN A 1 625 ? -15.868 9.323 11.343 1.00 76.69 625 ASN A C 1
ATOM 4889 O O . ASN A 1 625 ? -15.626 8.539 10.423 1.00 76.69 625 ASN A O 1
ATOM 4893 N N . LEU A 1 626 ? -14.947 10.129 11.875 1.00 84.56 626 LEU A N 1
ATOM 4894 C CA . LEU A 1 626 ? -13.541 10.172 11.466 1.00 84.56 626 LEU A CA 1
ATOM 4895 C C . LEU A 1 626 ? -12.641 9.804 12.648 1.00 84.56 626 LEU A C 1
ATOM 4897 O O . LEU A 1 626 ? -12.618 10.497 13.666 1.00 84.56 626 LEU A O 1
ATOM 4901 N N . PHE A 1 627 ? -11.831 8.761 12.499 1.00 80.62 627 PHE A N 1
ATOM 4902 C CA . PHE A 1 627 ? -10.806 8.414 13.483 1.00 80.62 627 PHE A CA 1
ATOM 4903 C C . PHE A 1 627 ? -9.648 9.417 13.431 1.00 80.62 627 PHE A C 1
ATOM 4905 O O . PHE A 1 627 ? -9.169 9.877 14.472 1.00 80.62 627 PHE A O 1
ATOM 4912 N N . TYR A 1 628 ? -9.260 9.856 12.229 1.00 85.00 628 TYR A N 1
ATOM 4913 C CA . TYR A 1 628 ? -8.202 10.857 12.024 1.00 85.00 628 TYR A CA 1
ATOM 4914 C C . TYR A 1 628 ? -8.693 12.314 12.153 1.00 85.00 628 TYR A C 1
ATOM 4916 O O . TYR A 1 628 ? -8.293 13.180 11.379 1.00 85.00 628 TYR A O 1
ATOM 4924 N N . HIS A 1 629 ? -9.548 12.616 13.135 1.00 80.25 629 HIS A N 1
ATOM 4925 C CA . HIS A 1 629 ? -10.160 13.944 13.331 1.00 80.25 629 HIS A CA 1
ATOM 4926 C C . HIS A 1 629 ? -9.150 15.099 13.487 1.00 80.25 629 HIS A C 1
ATOM 4928 O O . HIS A 1 629 ? -9.435 16.223 13.087 1.00 80.25 629 HIS A O 1
ATOM 4934 N N . LYS A 1 630 ? -7.950 14.842 14.028 1.00 82.38 630 LYS A N 1
ATOM 4935 C CA . LYS A 1 630 ? -6.876 15.853 14.137 1.00 82.38 630 LYS A CA 1
ATOM 4936 C C . LYS A 1 630 ? -6.176 16.146 12.807 1.00 82.38 630 LYS A C 1
ATOM 4938 O O . LYS A 1 630 ? -5.457 17.130 12.704 1.00 82.38 630 LYS A O 1
ATOM 4943 N N . MET A 1 631 ? -6.367 15.291 11.805 1.00 87.44 631 MET A N 1
ATOM 4944 C CA . MET A 1 631 ? -5.725 15.356 10.493 1.00 87.44 631 MET A CA 1
ATOM 4945 C C . MET A 1 631 ? -6.781 15.393 9.382 1.00 87.44 631 MET A C 1
ATOM 4947 O O . MET A 1 631 ? -6.658 14.684 8.389 1.00 87.44 631 MET A O 1
ATOM 4951 N N . LYS A 1 632 ? -7.819 16.237 9.515 1.00 89.94 632 LYS A N 1
ATOM 4952 C CA . LYS A 1 632 ? -8.854 16.392 8.470 1.00 89.94 632 LYS A CA 1
ATOM 4953 C C . LYS A 1 632 ? -8.254 16.686 7.086 1.00 89.94 632 LYS A C 1
ATOM 4955 O O . LYS A 1 632 ? -8.720 16.152 6.085 1.00 89.94 632 LYS A O 1
ATOM 4960 N N . GLY A 1 633 ? -7.162 17.459 7.041 1.00 91.19 633 GLY A N 1
ATOM 4961 C CA . GLY A 1 633 ? -6.421 17.759 5.811 1.00 91.19 633 GLY A CA 1
ATOM 4962 C C . GLY A 1 633 ? -5.919 16.523 5.055 1.00 91.19 633 GLY A C 1
ATOM 4963 O O . GLY A 1 633 ? -5.830 16.566 3.833 1.00 91.19 633 GLY A O 1
ATOM 4964 N N . PHE A 1 634 ? -5.667 15.400 5.740 1.00 92.69 634 PHE A N 1
ATOM 4965 C CA . PHE A 1 634 ? -5.274 14.147 5.092 1.00 92.69 634 PHE A CA 1
ATOM 4966 C C . PHE A 1 634 ? -6.383 13.596 4.183 1.00 92.69 634 PHE A C 1
ATOM 4968 O O . PHE A 1 634 ? -6.093 13.162 3.073 1.00 92.69 634 PHE A O 1
ATOM 4975 N N . TYR A 1 635 ? -7.654 13.668 4.592 1.00 93.94 635 TYR A N 1
ATOM 4976 C CA . TYR A 1 635 ? -8.763 13.190 3.757 1.00 93.94 635 TYR A CA 1
ATOM 4977 C C . TYR A 1 635 ? -8.922 14.037 2.496 1.00 93.94 635 TYR A C 1
ATOM 4979 O O . TYR A 1 635 ? -8.999 13.488 1.400 1.00 93.94 635 TYR A O 1
ATOM 4987 N N . TYR A 1 636 ? -8.898 15.366 2.634 1.00 94.12 636 TYR A N 1
ATOM 4988 C CA . TYR A 1 636 ? -8.961 16.276 1.487 1.00 94.12 636 TYR A CA 1
ATOM 4989 C C . TYR A 1 636 ? -7.770 16.092 0.544 1.00 94.12 636 TYR A C 1
ATOM 4991 O O . TYR A 1 636 ? -7.947 16.051 -0.673 1.00 94.12 636 TYR A O 1
ATOM 4999 N N . PHE A 1 637 ? -6.569 15.899 1.095 1.00 94.94 637 PHE A N 1
ATOM 5000 C CA . PHE A 1 637 ? -5.394 15.553 0.305 1.00 94.94 637 PHE A CA 1
ATOM 5001 C C . PHE A 1 637 ? -5.627 14.275 -0.510 1.00 94.94 637 PHE A C 1
ATOM 5003 O O . PHE A 1 637 ? -5.358 14.274 -1.706 1.00 94.94 637 PHE A O 1
ATOM 5010 N N . VAL A 1 638 ? -6.174 13.208 0.084 1.00 94.06 638 VAL A N 1
ATOM 5011 C CA . VAL A 1 638 ? -6.430 11.949 -0.638 1.00 94.06 638 VAL A CA 1
ATOM 5012 C C . VAL A 1 638 ? -7.530 12.093 -1.698 1.00 94.06 638 VAL A C 1
ATOM 5014 O O . VAL A 1 638 ? -7.399 11.493 -2.766 1.00 94.06 638 VAL A O 1
ATOM 5017 N N . ILE A 1 639 ? -8.564 12.914 -1.461 1.00 93.31 639 ILE A N 1
ATOM 5018 C CA . ILE A 1 639 ? -9.606 13.227 -2.460 1.00 93.31 639 ILE A CA 1
ATOM 5019 C C . ILE A 1 639 ? -8.985 13.807 -3.737 1.00 93.31 639 ILE A C 1
ATOM 5021 O O . ILE A 1 639 ? -9.391 13.432 -4.834 1.00 93.31 639 ILE A O 1
ATOM 5025 N N . VAL A 1 640 ? -7.984 14.681 -3.603 1.00 93.94 640 VAL A N 1
ATOM 5026 C CA . VAL A 1 640 ? -7.304 15.324 -4.741 1.00 93.94 640 VAL A CA 1
ATOM 5027 C C . VAL A 1 640 ? -6.192 14.441 -5.314 1.00 93.94 640 VAL A C 1
ATOM 5029 O O . VAL A 1 640 ? -6.097 14.249 -6.526 1.00 93.94 640 VAL A O 1
ATOM 5032 N N . ALA A 1 641 ? -5.353 13.865 -4.454 1.00 94.62 641 ALA A N 1
ATOM 5033 C CA . ALA A 1 641 ? -4.187 13.094 -4.863 1.00 94.62 641 ALA A CA 1
ATOM 5034 C C . ALA A 1 641 ? -4.568 11.778 -5.556 1.00 94.62 641 ALA A C 1
ATOM 5036 O O . ALA A 1 641 ? -3.893 11.376 -6.501 1.00 94.62 641 ALA A O 1
ATOM 5037 N N . ASN A 1 642 ? -5.640 11.096 -5.130 1.00 93.69 642 ASN A N 1
ATOM 5038 C CA . ASN A 1 642 ? -5.990 9.790 -5.692 1.00 93.69 642 ASN A CA 1
ATOM 5039 C C . ASN A 1 642 ? -6.351 9.856 -7.193 1.00 93.69 642 ASN A C 1
ATOM 5041 O O . ASN A 1 642 ? -5.761 9.081 -7.949 1.00 93.69 642 ASN A O 1
ATOM 5045 N N . PRO A 1 643 ? -7.228 10.770 -7.663 1.00 93.12 643 PRO A N 1
ATOM 5046 C CA . PRO A 1 643 ? -7.450 10.979 -9.092 1.00 93.12 643 PRO A CA 1
ATOM 5047 C C . PRO A 1 643 ? -6.171 11.346 -9.851 1.00 93.12 643 PRO A C 1
ATOM 5049 O O . PRO A 1 643 ? -5.873 10.709 -10.856 1.00 93.12 643 PRO A O 1
ATOM 5052 N N . ILE A 1 644 ? -5.367 12.293 -9.353 1.00 93.88 644 ILE A N 1
ATOM 5053 C CA . ILE A 1 644 ? -4.114 12.703 -10.016 1.00 93.88 644 ILE A CA 1
ATOM 5054 C C . ILE A 1 644 ? -3.188 11.498 -10.225 1.00 93.88 644 ILE A C 1
ATOM 5056 O O . ILE A 1 644 ? -2.726 11.248 -11.336 1.00 93.88 644 ILE A O 1
ATOM 5060 N N . LEU A 1 645 ? -2.967 10.702 -9.175 1.00 92.31 645 LEU A N 1
ATOM 5061 C CA . LEU A 1 645 ? -2.115 9.513 -9.237 1.00 92.31 645 LEU A CA 1
ATOM 5062 C C . LEU A 1 645 ? -2.710 8.418 -10.136 1.00 92.31 645 LEU A C 1
ATOM 5064 O O . LEU A 1 645 ? -1.964 7.695 -10.792 1.00 92.31 645 LEU A O 1
ATOM 5068 N N . ARG A 1 646 ? -4.043 8.306 -10.216 1.00 91.19 646 ARG A N 1
ATOM 5069 C CA . ARG A 1 646 ? -4.740 7.385 -11.129 1.00 91.19 646 ARG A CA 1
ATOM 5070 C C . ARG A 1 646 ? -4.543 7.747 -12.594 1.00 91.19 646 ARG A C 1
ATOM 5072 O O . ARG A 1 646 ? -4.437 6.834 -13.403 1.00 91.19 646 ARG A O 1
ATOM 5079 N N . PHE A 1 647 ? -4.465 9.033 -12.925 1.00 91.69 647 PHE A N 1
ATOM 5080 C CA . PHE A 1 647 ? -4.226 9.506 -14.290 1.00 91.69 647 PHE A CA 1
ATOM 5081 C C . PHE A 1 647 ? -2.751 9.471 -14.708 1.00 91.69 647 PHE A C 1
ATOM 5083 O O . PHE A 1 647 ? -2.453 9.757 -15.859 1.00 91.69 647 PHE A O 1
ATOM 5090 N N . MET A 1 648 ? -1.822 9.034 -13.849 1.00 87.94 648 MET A N 1
ATOM 5091 C CA . MET A 1 648 ? -0.387 8.968 -14.186 1.00 87.94 648 MET A CA 1
ATOM 5092 C C . MET A 1 648 ? -0.042 8.019 -15.342 1.00 87.94 648 MET A C 1
ATOM 5094 O O . MET A 1 648 ? 1.083 8.040 -15.832 1.00 87.94 648 MET A O 1
ATOM 5098 N N . TRP A 1 649 ? -0.977 7.186 -15.807 1.00 86.94 649 TRP A N 1
ATOM 5099 C CA . TRP A 1 649 ? -0.784 6.418 -17.040 1.00 86.94 649 TRP A CA 1
ATOM 5100 C C . TRP A 1 649 ? -0.684 7.299 -18.289 1.00 86.94 649 TRP A C 1
ATOM 5102 O O . TRP A 1 649 ? -0.121 6.856 -19.281 1.00 86.94 649 TRP A O 1
ATOM 5112 N N . THR A 1 650 ? -1.168 8.544 -18.259 1.00 88.00 650 THR A N 1
ATOM 5113 C CA . THR A 1 650 ? -1.009 9.483 -19.382 1.00 88.00 650 THR A CA 1
ATOM 5114 C C . THR A 1 650 ? 0.457 9.817 -19.647 1.00 88.00 650 THR A C 1
ATOM 5116 O O . THR A 1 650 ? 0.824 10.105 -20.785 1.00 88.00 650 THR A O 1
ATOM 5119 N N . LEU A 1 651 ? 1.322 9.686 -18.634 1.00 85.38 651 LEU A N 1
ATOM 5120 C CA . LEU A 1 651 ? 2.764 9.827 -18.806 1.00 85.38 651 LEU A CA 1
ATOM 5121 C C . LEU A 1 651 ? 3.324 8.794 -19.784 1.00 85.38 651 LEU A C 1
ATOM 5123 O O . LEU A 1 651 ? 4.333 9.085 -20.414 1.00 85.38 651 LEU A O 1
ATOM 5127 N N . SER A 1 652 ? 2.664 7.644 -19.977 1.00 81.06 652 SER A N 1
ATOM 5128 C CA . SER A 1 652 ? 3.060 6.621 -20.954 1.00 81.06 652 SER A CA 1
ATOM 5129 C C . SER A 1 652 ? 3.123 7.123 -22.404 1.00 81.06 652 SER A C 1
ATOM 5131 O O . SER A 1 652 ? 3.793 6.488 -23.208 1.00 81.06 652 SER A O 1
ATOM 5133 N N . TYR A 1 653 ? 2.499 8.264 -22.726 1.00 81.81 653 TYR A N 1
ATOM 5134 C CA . TYR A 1 653 ? 2.583 8.916 -24.046 1.00 81.81 653 TYR A CA 1
ATOM 5135 C C . TYR A 1 653 ? 3.605 10.055 -24.108 1.00 81.81 653 TYR A C 1
ATOM 5137 O O . TYR A 1 653 ? 3.701 10.761 -25.107 1.00 81.81 653 TYR A O 1
ATOM 5145 N N . THR A 1 654 ? 4.354 10.263 -23.031 1.00 82.75 654 THR A N 1
ATOM 5146 C CA . THR A 1 654 ? 5.466 11.212 -22.974 1.00 82.75 654 THR A CA 1
ATOM 5147 C C . THR A 1 654 ? 6.790 10.449 -23.056 1.00 82.75 654 THR A C 1
ATOM 5149 O O . THR A 1 654 ? 6.817 9.254 -22.743 1.00 82.75 654 THR A O 1
ATOM 5152 N N . PRO A 1 655 ? 7.916 11.118 -23.367 1.00 71.94 655 PRO A N 1
ATOM 5153 C CA . PRO A 1 655 ? 9.246 10.500 -23.303 1.00 71.94 655 PRO A CA 1
ATOM 5154 C C . PRO A 1 655 ? 9.593 9.887 -21.933 1.00 71.94 655 PRO A C 1
ATOM 5156 O O . PRO A 1 655 ? 10.468 9.035 -21.838 1.00 71.94 655 PRO A O 1
ATOM 5159 N N . TYR A 1 656 ? 8.887 10.285 -20.870 1.00 71.50 656 TYR A N 1
ATOM 5160 C CA . TYR A 1 656 ? 9.078 9.804 -19.499 1.00 71.50 656 TYR A CA 1
ATOM 5161 C C . TYR A 1 656 ? 8.189 8.601 -19.147 1.00 71.50 656 TYR A C 1
ATOM 5163 O O . TYR A 1 656 ? 8.206 8.112 -18.021 1.00 71.50 656 TYR A O 1
ATOM 5171 N N . GLY A 1 657 ? 7.377 8.116 -20.084 1.00 69.31 657 GLY A N 1
ATOM 5172 C CA . GLY A 1 657 ? 6.345 7.115 -19.842 1.00 69.31 657 GLY A CA 1
ATOM 5173 C C . GLY A 1 657 ? 6.823 5.714 -19.483 1.00 69.31 657 GLY A C 1
ATOM 5174 O O . GLY A 1 657 ? 6.120 4.974 -18.789 1.00 69.31 657 GLY A O 1
ATOM 5175 N N . SER A 1 658 ? 8.023 5.368 -19.937 1.00 66.88 658 SER A N 1
ATOM 5176 C CA . SER A 1 658 ? 8.737 4.127 -19.632 1.00 66.88 658 SER A CA 1
ATOM 5177 C C . SER A 1 658 ? 9.567 4.218 -18.350 1.00 66.88 658 SER A C 1
ATOM 5179 O O . SER A 1 658 ? 10.151 3.218 -17.933 1.00 66.88 658 SER A O 1
ATOM 5181 N N . HIS A 1 659 ? 9.612 5.391 -17.709 1.00 76.75 659 HIS A N 1
ATOM 5182 C CA . HIS A 1 659 ? 10.515 5.656 -16.599 1.00 76.75 659 HIS A CA 1
ATOM 5183 C C . HIS A 1 659 ? 10.224 4.707 -15.423 1.00 76.75 659 HIS A C 1
ATOM 5185 O O . HIS A 1 659 ? 9.130 4.742 -14.837 1.00 76.75 659 HIS A O 1
ATOM 5191 N N . PRO A 1 660 ? 11.193 3.869 -15.015 1.00 73.06 660 PRO A N 1
ATOM 5192 C CA . PRO A 1 660 ? 10.922 2.759 -14.107 1.00 73.06 660 PRO A CA 1
ATOM 5193 C C . PRO A 1 660 ? 10.548 3.240 -12.691 1.00 73.06 660 PRO A C 1
ATOM 5195 O O . PRO A 1 660 ? 9.796 2.573 -11.981 1.00 73.06 660 PRO A O 1
ATOM 5198 N N . PHE A 1 661 ? 10.949 4.459 -12.307 1.00 76.50 661 PHE A N 1
ATOM 5199 C CA . PHE A 1 661 ? 10.575 5.076 -11.025 1.00 76.50 661 PHE A CA 1
ATOM 5200 C C . PHE A 1 661 ? 9.135 5.619 -10.945 1.00 76.50 661 PHE A C 1
ATOM 5202 O O . PHE A 1 661 ? 8.680 5.938 -9.847 1.00 76.50 661 PHE A O 1
ATOM 5209 N N . LEU A 1 662 ? 8.353 5.649 -12.038 1.00 80.44 662 LEU A N 1
ATOM 5210 C CA . LEU A 1 662 ? 6.922 6.014 -11.968 1.00 80.44 662 LEU A CA 1
ATOM 5211 C C . LEU A 1 662 ? 6.102 5.057 -11.086 1.00 80.44 662 LEU A C 1
ATOM 5213 O O . LEU A 1 662 ? 4.952 5.336 -10.742 1.00 80.44 662 LEU A O 1
ATOM 5217 N N . VAL A 1 663 ? 6.680 3.914 -10.715 1.00 82.62 663 VAL A N 1
ATOM 5218 C CA . VAL A 1 663 ? 6.124 2.967 -9.747 1.00 82.62 663 VAL A CA 1
ATOM 5219 C C . VAL A 1 663 ? 5.882 3.577 -8.361 1.00 82.62 663 VAL A C 1
ATOM 5221 O O . VAL A 1 663 ? 4.941 3.171 -7.679 1.00 82.62 663 VAL A O 1
ATOM 5224 N N . VAL A 1 664 ? 6.656 4.595 -7.967 1.00 86.19 664 VAL A N 1
ATOM 5225 C CA . VAL A 1 664 ? 6.529 5.271 -6.664 1.00 86.19 664 VAL A CA 1
ATOM 5226 C C . VAL A 1 664 ? 5.139 5.875 -6.471 1.00 86.19 664 VAL A C 1
ATOM 5228 O O . VAL A 1 664 ? 4.565 5.771 -5.389 1.00 86.19 664 VAL A O 1
ATOM 5231 N N . PHE A 1 665 ? 4.562 6.442 -7.530 1.00 87.81 665 PHE A N 1
ATOM 5232 C CA . PHE A 1 665 ? 3.236 7.055 -7.486 1.00 87.81 665 PHE A CA 1
ATOM 5233 C C . PHE A 1 665 ? 2.124 6.038 -7.214 1.00 87.81 665 PHE A C 1
ATOM 5235 O O . PHE A 1 665 ? 1.223 6.301 -6.417 1.00 87.81 665 PHE A O 1
ATOM 5242 N N . GLU A 1 666 ? 2.206 4.854 -7.824 1.00 88.19 666 GLU A N 1
ATOM 5243 C CA . GLU A 1 666 ? 1.225 3.787 -7.601 1.00 88.19 666 GLU A CA 1
ATOM 5244 C C . GLU A 1 666 ? 1.347 3.198 -6.186 1.00 88.19 666 GLU A C 1
ATOM 5246 O O . GLU A 1 666 ? 0.336 2.912 -5.539 1.00 88.19 666 GLU A O 1
ATOM 5251 N N . ILE A 1 667 ? 2.574 3.093 -5.663 1.00 90.19 667 ILE A N 1
ATOM 5252 C CA . ILE A 1 667 ? 2.825 2.677 -4.278 1.00 90.19 667 ILE A CA 1
ATOM 5253 C C . ILE A 1 667 ? 2.266 3.702 -3.289 1.00 90.19 667 ILE A C 1
ATOM 5255 O O . ILE A 1 667 ? 1.558 3.320 -2.356 1.00 90.19 667 ILE A O 1
ATOM 5259 N N . ALA A 1 668 ? 2.528 4.993 -3.507 1.00 90.69 668 ALA A N 1
ATOM 5260 C CA . ALA A 1 668 ? 2.022 6.066 -2.656 1.00 90.69 668 ALA A CA 1
ATOM 5261 C C . ALA A 1 668 ? 0.491 6.068 -2.603 1.00 90.69 668 ALA A C 1
ATOM 5263 O O . ALA A 1 668 ? -0.103 6.058 -1.522 1.00 90.69 668 ALA A O 1
ATOM 5264 N N . ARG A 1 669 ? -0.154 5.970 -3.774 1.00 92.38 669 ARG A N 1
ATOM 5265 C CA . ARG A 1 669 ? -1.612 5.859 -3.894 1.00 92.38 669 ARG A CA 1
ATOM 5266 C C . ARG A 1 669 ? -2.158 4.690 -3.072 1.00 92.38 669 ARG A C 1
ATOM 5268 O O . ARG A 1 669 ? -3.140 4.847 -2.345 1.00 92.38 669 ARG A O 1
ATOM 5275 N N . ARG A 1 670 ? -1.515 3.518 -3.147 1.00 91.81 670 ARG A N 1
ATOM 5276 C CA . ARG A 1 670 ? -1.918 2.337 -2.370 1.00 91.81 670 ARG A CA 1
ATOM 5277 C C . ARG A 1 670 ? -1.677 2.505 -0.869 1.00 91.81 670 ARG A C 1
ATOM 5279 O O . ARG A 1 670 ? -2.482 2.010 -0.083 1.00 91.81 670 ARG A O 1
ATOM 5286 N N . GLY A 1 671 ? -0.617 3.210 -0.476 1.00 92.25 671 GLY A N 1
ATOM 5287 C CA . GLY A 1 671 ? -0.343 3.568 0.915 1.00 92.25 671 GLY A CA 1
ATOM 5288 C C . GLY A 1 671 ? -1.473 4.399 1.525 1.00 92.25 671 GLY A C 1
ATOM 5289 O O . GLY A 1 671 ? -1.986 4.052 2.588 1.00 92.25 671 GLY A O 1
ATOM 5290 N N . PHE A 1 672 ? -1.938 5.432 0.815 1.00 92.94 672 PHE A N 1
ATOM 5291 C CA . PHE A 1 672 ? -3.094 6.230 1.245 1.00 92.94 672 PHE A CA 1
ATOM 5292 C C . PHE A 1 672 ? -4.369 5.389 1.333 1.00 92.94 672 PHE A C 1
ATOM 5294 O O . PHE A 1 672 ? -5.103 5.467 2.320 1.00 92.94 672 PHE A O 1
ATOM 5301 N N . TRP A 1 673 ? -4.593 4.533 0.331 1.00 94.25 673 TRP A N 1
ATOM 5302 C CA . TRP A 1 673 ? -5.730 3.620 0.314 1.00 94.25 673 TRP A CA 1
ATOM 5303 C C . TRP A 1 673 ? -5.742 2.688 1.529 1.00 94.25 673 TRP A C 1
ATOM 5305 O O . TRP A 1 673 ? -6.788 2.507 2.147 1.00 94.25 673 TRP A O 1
ATOM 5315 N N . ALA A 1 674 ? -4.590 2.125 1.907 1.00 93.12 674 ALA A N 1
ATOM 5316 C CA . ALA A 1 674 ? -4.480 1.209 3.039 1.00 93.12 674 ALA A CA 1
ATOM 5317 C C . ALA A 1 674 ? -4.910 1.871 4.358 1.00 93.12 674 ALA A C 1
ATOM 5319 O O . ALA A 1 674 ? -5.651 1.260 5.130 1.00 93.12 674 ALA A O 1
ATOM 5320 N N . VAL A 1 675 ? -4.498 3.125 4.587 1.00 93.38 675 VAL A N 1
ATOM 5321 C CA . VAL A 1 675 ? -4.866 3.906 5.780 1.00 93.38 675 VAL A CA 1
ATOM 5322 C C . VAL A 1 675 ? -6.384 4.047 5.887 1.00 93.38 675 VAL A C 1
ATOM 5324 O O . VAL A 1 675 ? -6.976 3.593 6.867 1.00 93.38 675 VAL A O 1
ATOM 5327 N N . LEU A 1 676 ? -7.018 4.617 4.857 1.00 92.56 676 LEU A N 1
ATOM 5328 C CA . LEU A 1 676 ? -8.453 4.914 4.876 1.00 92.56 676 LEU A CA 1
ATOM 5329 C C . LEU A 1 676 ? -9.320 3.653 4.825 1.00 92.56 676 LEU A C 1
ATOM 5331 O O . LEU A 1 676 ? -10.349 3.579 5.496 1.00 92.56 676 LEU A O 1
ATOM 5335 N N . ARG A 1 677 ? -8.912 2.632 4.061 1.00 91.50 677 ARG A N 1
ATOM 5336 C CA . ARG A 1 677 ? -9.687 1.392 3.927 1.00 91.50 677 ARG A CA 1
ATOM 5337 C C . ARG A 1 677 ? -9.806 0.647 5.253 1.00 91.50 677 ARG A C 1
ATOM 5339 O O . ARG A 1 677 ? -10.868 0.085 5.535 1.00 91.50 677 ARG A O 1
ATOM 5346 N N . MET A 1 678 ? -8.726 0.623 6.031 1.00 90.19 678 MET A N 1
ATOM 5347 C CA . MET A 1 678 ? -8.695 -0.029 7.340 1.00 90.19 678 MET A CA 1
ATOM 5348 C C . MET A 1 678 ? -9.527 0.713 8.375 1.00 90.19 678 MET A C 1
ATOM 5350 O O . MET A 1 678 ? -10.236 0.074 9.146 1.00 90.19 678 MET A O 1
ATOM 5354 N N . GLU A 1 679 ? -9.504 2.044 8.356 1.00 90.19 679 GLU A N 1
ATOM 5355 C CA . GLU A 1 679 ? -10.389 2.853 9.191 1.00 90.19 679 GLU A CA 1
ATOM 5356 C C . GLU A 1 679 ? -11.866 2.527 8.917 1.00 90.19 679 GLU A C 1
ATOM 5358 O O . GLU A 1 679 ? -12.615 2.233 9.847 1.00 90.19 679 GLU A O 1
ATOM 5363 N N . VAL A 1 680 ? -12.274 2.508 7.642 1.00 89.62 680 VAL A N 1
ATOM 5364 C CA . VAL A 1 680 ? -13.648 2.150 7.244 1.00 89.62 680 VAL A CA 1
ATOM 5365 C C . VAL A 1 680 ? -14.018 0.757 7.731 1.00 89.62 680 VAL A C 1
ATOM 5367 O O . VAL A 1 680 ? -15.075 0.567 8.329 1.00 89.62 680 VAL A O 1
ATOM 5370 N N . ALA A 1 681 ? -13.138 -0.218 7.495 1.00 86.75 681 ALA A N 1
ATOM 5371 C CA . ALA A 1 681 ? -13.367 -1.592 7.921 1.00 86.75 681 ALA A CA 1
ATOM 5372 C C . ALA A 1 681 ? -13.534 -1.700 9.444 1.00 86.75 681 ALA A C 1
ATOM 5374 O O . ALA A 1 681 ? -14.374 -2.461 9.917 1.00 86.75 681 ALA A O 1
ATOM 5375 N N . TYR A 1 682 ? -12.770 -0.918 10.207 1.00 84.00 682 TYR A N 1
ATOM 5376 C CA . TYR A 1 682 ? -12.874 -0.894 11.659 1.00 84.00 682 TYR A CA 1
ATOM 5377 C C . TYR A 1 682 ? -14.166 -0.239 12.146 1.00 84.00 682 TYR A C 1
ATOM 5379 O O . TYR A 1 682 ? -14.819 -0.782 13.032 1.00 84.00 682 TYR A O 1
ATOM 5387 N N . ILE A 1 683 ? -14.587 0.878 11.541 1.00 82.31 683 ILE A N 1
ATOM 5388 C CA . ILE A 1 683 ? -15.887 1.504 11.837 1.00 82.31 683 ILE A CA 1
ATOM 5389 C C . ILE A 1 683 ? -17.022 0.494 11.630 1.00 82.31 683 ILE A C 1
ATOM 5391 O O . ILE A 1 683 ? -17.902 0.372 12.480 1.00 82.31 683 ILE A O 1
ATOM 5395 N N . GLN A 1 684 ? -16.985 -0.250 10.524 1.00 80.19 684 GLN A N 1
ATOM 5396 C CA . GLN A 1 684 ? -17.985 -1.270 10.202 1.00 80.19 684 GLN A CA 1
ATOM 5397 C C . GLN A 1 684 ? -17.971 -2.430 11.205 1.00 80.19 684 GLN A C 1
ATOM 5399 O O . GLN A 1 684 ? -19.025 -2.864 11.661 1.00 80.19 684 GLN A O 1
ATOM 5404 N N . GLU A 1 685 ? -16.789 -2.903 11.599 1.00 75.75 685 GLU A N 1
ATOM 5405 C CA . GLU A 1 685 ? -16.655 -3.944 12.624 1.00 75.75 685 GLU A CA 1
ATOM 5406 C C . GLU A 1 685 ? -17.195 -3.482 13.987 1.00 75.75 685 GLU A C 1
ATOM 5408 O O . GLU A 1 685 ? -17.879 -4.239 14.673 1.00 75.75 685 GLU A O 1
ATOM 5413 N N . LEU A 1 686 ? -16.946 -2.228 14.375 1.00 70.25 686 LEU A N 1
ATOM 5414 C CA . LEU A 1 686 ? -17.478 -1.667 15.618 1.00 70.25 686 LEU A CA 1
ATOM 5415 C C . LEU A 1 686 ? -19.002 -1.548 15.604 1.00 70.25 686 LEU A C 1
ATOM 5417 O O . LEU A 1 686 ? -19.626 -1.792 16.632 1.00 70.25 686 LEU A O 1
ATOM 5421 N N . LYS A 1 687 ? -19.598 -1.171 14.469 1.00 72.44 687 LYS A N 1
ATOM 5422 C CA . LYS A 1 687 ? -21.058 -1.140 14.306 1.00 72.44 687 LYS A CA 1
ATOM 5423 C C . LYS A 1 687 ? -21.661 -2.533 14.457 1.00 72.44 687 LYS A C 1
ATOM 5425 O O . LYS A 1 687 ? -22.543 -2.720 15.287 1.00 72.44 687 LYS A O 1
ATOM 5430 N N . ARG A 1 688 ? -21.097 -3.524 13.756 1.00 66.50 688 ARG A N 1
ATOM 5431 C CA . ARG A 1 688 ? -21.521 -4.929 13.843 1.00 66.50 688 ARG A CA 1
ATOM 5432 C C . ARG A 1 688 ? -21.539 -5.437 15.287 1.00 66.50 688 ARG A C 1
ATOM 5434 O O . ARG A 1 688 ? -22.506 -6.056 15.700 1.00 66.50 688 ARG A O 1
ATOM 5441 N N . ARG A 1 689 ? -20.495 -5.137 16.063 1.00 63.56 689 ARG A N 1
ATOM 5442 C CA . ARG A 1 689 ? -20.385 -5.531 17.482 1.00 63.56 689 ARG A CA 1
ATOM 5443 C C . ARG A 1 689 ? -21.306 -4.784 18.441 1.00 63.56 689 ARG A C 1
ATOM 5445 O O . ARG A 1 689 ? -21.358 -5.155 19.602 1.00 63.56 689 ARG A O 1
ATOM 5452 N N . ARG A 1 690 ? -21.902 -3.669 18.018 1.00 60.22 690 ARG A N 1
ATOM 5453 C CA . ARG A 1 690 ? -22.914 -2.958 18.811 1.00 60.22 690 ARG A CA 1
ATOM 5454 C C . ARG A 1 690 ? -24.319 -3.479 18.527 1.00 60.22 690 ARG A C 1
ATOM 5456 O O . ARG A 1 690 ? -25.181 -3.298 19.374 1.00 60.22 690 ARG A O 1
ATOM 5463 N N . ALA A 1 691 ? -24.537 -4.021 17.328 1.00 59.88 691 ALA A N 1
ATOM 5464 C CA . ALA A 1 691 ? -25.813 -4.586 16.905 1.00 59.88 691 ALA A CA 1
ATOM 5465 C C . ALA A 1 691 ? -26.006 -6.038 17.378 1.00 59.88 691 ALA A C 1
ATOM 5467 O O . ALA A 1 691 ? -27.136 -6.433 17.644 1.00 59.88 691 ALA A O 1
ATOM 5468 N N . ALA A 1 692 ? -24.917 -6.812 17.461 1.00 44.38 692 ALA A N 1
ATOM 5469 C CA . ALA A 1 692 ? -24.867 -8.113 18.134 1.00 44.38 692 ALA A CA 1
ATOM 5470 C C . ALA A 1 692 ? -24.714 -7.934 19.646 1.00 44.38 692 ALA A C 1
ATOM 5472 O O . ALA A 1 692 ? -25.302 -8.753 20.385 1.00 44.38 692 ALA A O 1
#

Foldseek 3Di:
DLVVLLVVLVVLLVVLVVLLVVLVPDPDPDPVVNVVSLLVSLVSLLVSLVSLVVSVVVLVVVLVVLLVVQVVCCVVCVVPDPDRPNVVVLVVQCPDCSNVVVSSVVSNVVSLQSQCVRPVVRDSVVSCVSSVVSPPPPDPVLVVLLVVLVVLLVVLVVVVVVLCVVDVPLVVCLLLCVDLLNLLLLLLVLVLLLLLLVLVLQVLCVVLVQPLCVLLVFDSVADDDHSSNSSSVSSVLSSLSSVLVVLLSQLVVLCVVVDDDDPSVVSVVCSLLSLCSSVVSVVVVVVVVVVVLPDPRQRPLPHPVLVVCLVVLLPDQDAPSNLLSLLLLLLCLLSVLSVLLVVQLVVLVLSNVVSPVPPPVSSVSSVCCVVPPVNLVVSLCSNLSSLVSQLSNLVSVLVLVVVCVVPPDDPVCNVVSCPDPLAQDCVVVVVVVVVVVVVVVVVVVVPPPDDDDDDDDDDDDDDDDDDDDDDDDDDDDDDDDDDDDDDDDDDDPPPPPVVPPPPDDDDDDDDDDDDDDDDDPPPCPPVNVVVVVVVVVVVVVVVVVVVVCCSQDDPPSNLSSVLSVLSSVLSNCVSPPPDPPPDPVSCVPSVVSLVVSLVSVLCCLQCPQLVFQDPPDPDGRGDNDDSVVVPPVLSVCLNPLLSVLSPLCVCCPPSSNSRSNNSSSSSVNSSSSSNRNSVSSSVSVVVVVVVD

Sequence (692 aa):
AYEKTLSSICGLFDNFKLLADAYTADDSRDRRLKKVAESTLKRSANHIYNKIVKLEDFRKLNRTAAIKILKKYDKIAARRAATSCFEVCMDKINATKMGHGKGLAEVKDHLTLLYAELFCDGELEEANLKLALSKNDVSIEVLQSVALKLGIIATLVVFIIRNQFLDPDISMLFLLGGDPSAFVYAAVGALIIYRWFWGFAVYMWDKAGVDYILVLSLDPNKHMPTYADIYSDAGTLSVLFLINFQIFHLLRYYHTRQSGEGLADVFIYLSEYAYALPVALVAGTLMRVVCSYVQPTSYGVFSTYIASRLARTPFMKVFLRDNFAANILSSLTKVWAAMLYSGCYFGTGAFLHAVNPDSAEGAALFAQCGTSKEVRMTLLALKLLPSCIRFLQCLRQRRDFLILSANPPTTASAVVAVSPAVDYSLEPRLEDALEQSMEEVFAASSADTDDDPALSGVNPSSPAGGRSSPRVMHSNIDFIENDDCTASMGVEMLSVANTISATESTRTATPVVADKAPTTTSSLSLVSLCALCISFYARRSASWVQSTWAVLWVWPHSYNALRYFLTLTVAYFGSMPPQDPLSIEYMSWYIPLYVISTLYSCYWDVIVDYQLFQADAEDLFLRKNLFYHKMKGFYYFVIVANPILRFMWTLSYTPYGSHPFLVVFEIARRGFWAVLRMEVAYIQELKRRRAA

Radius of gyration: 36.54 Å; chains: 1; bounding box: 132×90×88 Å

Secondary structure (DSSP, 8-state):
-HHHHHHHHHHHHHHHHHHHHHHHH-----HHHHHHHHHHHHHHHHHHHHHHHHHHHHHHHHHHHHHHHHHHHHHHHTTT-SS-HHHHHHHHHHHSHHHH-HHHHHHHHHHHHHHHHHHSTT-HHHHHHHHHHTS----HHHHHHHHHHHHHHHHHHHHHHHHHHH-HHHHHHHHTT-STHHHHHHHHHHHHHHHHHHHHHHHHHHHHT--HHHHTT--TTS-PPPHHHHHHHHHHHHHHHHHHHHHHHHHHHHHHH---STHHHHHHHHHTTTTHHHHHHHHHHHHHHHHHHHSTT--STT-HHHHHHHHTGGGSPPPHHHHHHHHHHHHTHHHHHHHHHHHHHHHTTHHHHTTSTT-HHHHHHHHHHHH-HHHHHHHHHHHHHHHHHHHHHHHHHHHHHHHHHHSPPPTTTHHHH--S---SS-HHHHHHHHHHHHHHHHHHHTSS-------------------------------------------SSSSSSTTSSSSS---------------------HHHHHHHHHHHHHHHHHHHHHHHHHHH--TTHHHHHHHHHHHHHHHHHHHS-SS-TT-HHHHHHHHHHHHHHHHHHHHIIIIIIS----TTSSSTTS-S--TTGGGHHHHHHHHHHHHHHHGGGGGGGSTTTT-GGGHHHHHHHHHHHHHHHHHHHHHHHHHHHHH-

pLDDT: mean 73.13, std 21.27, range [21.16, 97.25]

InterPro domains:
  IPR004331 SPX domain [PF03105] (30-87)
  IPR004331 SPX domain [PS51382] (1-87)
  IPR004342 EXS, C-terminal [PF03124] (184-400)
  IPR004342 EXS, C-terminal [PF03124] (518-682)
  IPR004342 EXS, C-terminal [PS51380] (519-692)